Protein 6AS3 (pdb70)

Nearest PDB structures (foldseek):
  6as3-assembly1_A  TM=1.008E+00  e=5.742E-14  Pseudomonas phage JBD5
  6arz-assembly1_A  TM=9.997E-01  e=1.048E-12  Pseudomonas phage JBD5
  6as3-assembly1_A  TM=9.883E-01  e=3.071E-13  Pseudomonas phage JBD5
  6arz-assembly1_A  TM=9.948E-01  e=3.081E-12  Pseudomonas phage JBD5
  6as3-assembly1_A  TM=9.954E-01  e=1.495E-12  Pseudomonas phage JBD5

Structure (mmCIF, N/CA/C/O backbone):
data_6AS3
#
_entry.id   6AS3
#
_cell.length_a   61.799
_cell.length_b   87.462
_cell.length_c   91.102
_cell.angle_alpha   90.000
_cell.angle_beta   90.000
_cell.angle_gamma   90.000
#
_symmetry.space_group_name_H-M   'P 21 21 21'
#
loop_
_entity.id
_entity.type
_entity.pdbx_description
1 polymer 'NHis AcrE1 protein'
2 water water
#
loop_
_atom_site.group_PDB
_atom_site.id
_atom_site.type_symbol
_atom_site.label_atom_id
_atom_site.label_alt_id
_atom_site.label_comp_id
_atom_site.label_asym_id
_atom_site.label_entity_id
_atom_site.label_seq_id
_atom_site.pdbx_PDB_ins_code
_atom_site.Cartn_x
_atom_site.Cartn_y
_atom_site.Cartn_z
_atom_site.occupancy
_atom_site.B_iso_or_equiv
_atom_site.auth_seq_id
_atom_site.auth_comp_id
_atom_site.auth_asym_id
_atom_site.auth_atom_id
_atom_site.pdbx_PDB_model_num
ATOM 1 N N . GLU A 1 8 ? 25.254 -3.892 6.758 1.00 85.08 2 GLU A N 1
ATOM 2 C CA . GLU A 1 8 ? 24.800 -2.592 6.289 1.00 83.39 2 GLU A CA 1
ATOM 3 C C . GLU A 1 8 ? 23.441 -2.691 5.609 1.00 75.83 2 GLU A C 1
ATOM 4 O O . GLU A 1 8 ? 22.412 -2.618 6.279 1.00 82.05 2 GLU A O 1
ATOM 10 N N . LYS A 1 9 ? 23.419 -2.856 4.290 1.00 60.54 3 LYS A N 1
ATOM 11 C CA . LYS A 1 9 ? 22.155 -2.696 3.589 1.00 57.13 3 LYS A CA 1
ATOM 12 C C . LYS A 1 9 ? 21.669 -4.008 2.959 1.00 44.19 3 LYS A C 1
ATOM 13 O O . LYS A 1 9 ? 22.439 -4.780 2.395 1.00 42.42 3 LYS A O 1
ATOM 19 N N . LYS A 1 10 ? 20.369 -4.248 3.111 1.00 34.12 4 LYS A N 1
ATOM 20 C CA . LYS A 1 10 ? 19.774 -5.555 2.894 1.00 31.32 4 LYS A CA 1
ATOM 21 C C . LYS A 1 10 ? 18.819 -5.602 1.706 1.00 29.91 4 LYS A C 1
ATOM 22 O O . LYS A 1 10 ? 18.363 -4.570 1.218 1.00 23.29 4 LYS A O 1
ATOM 28 N N . LEU A 1 11 ? 18.487 -6.815 1.277 1.00 20.98 5 LEU A N 1
ATOM 29 C CA . LEU A 1 11 ? 17.455 -7.018 0.271 1.00 17.92 5 LEU A CA 1
ATOM 30 C C . LEU A 1 11 ? 16.154 -6.291 0.635 1.00 15.88 5 LEU A C 1
ATOM 31 O O . LEU A 1 11 ? 15.521 -5.700 -0.233 1.00 19.78 5 LEU A O 1
ATOM 36 N N . SER A 1 12 ? 15.759 -6.323 1.908 1.00 17.46 6 SER A N 1
ATOM 37 C CA . SER A 1 12 ? 14.528 -5.642 2.328 1.00 21.09 6 SER A CA 1
ATOM 38 C C . SER A 1 12 ? 14.566 -4.134 2.053 1.00 24.60 6 SER A C 1
ATOM 39 O O . SER A 1 12 ? 13.538 -3.525 1.740 1.00 21.04 6 SER A O 1
ATOM 42 N N . ASP A 1 13 ? 15.750 -3.538 2.169 1.00 22.87 7 ASP A N 1
ATOM 43 C CA . ASP A 1 13 ? 15.917 -2.122 1.863 1.00 24.45 7 ASP A CA 1
ATOM 44 C C . ASP A 1 13 ? 15.556 -1.833 0.413 1.00 24.32 7 ASP A C 1
ATOM 45 O O . ASP A 1 13 ? 14.875 -0.862 0.130 1.00 23.53 7 ASP A O 1
ATOM 50 N N . ALA A 1 14 ? 15.997 -2.691 -0.502 1.00 19.41 8 ALA A N 1
ATOM 51 C CA . ALA A 1 14 ? 15.667 -2.518 -1.913 1.00 21.52 8 ALA A CA 1
ATOM 52 C C . ALA A 1 14 ? 14.161 -2.714 -2.137 1.00 24.58 8 ALA A C 1
ATOM 53 O O . ALA A 1 14 ? 13.519 -1.908 -2.809 1.00 25.63 8 ALA A O 1
ATOM 55 N N . GLN A 1 15 ? 13.607 -3.774 -1.546 1.00 21.73 9 GLN A N 1
ATOM 56 C CA . GLN A 1 15 ? 12.178 -4.072 -1.642 1.00 25.92 9 GLN A CA 1
ATOM 57 C C . GLN A 1 15 ? 11.305 -2.889 -1.198 1.00 27.13 9 GLN A C 1
ATOM 58 O O . GLN A 1 15 ? 10.401 -2.460 -1.925 1.00 21.66 9 GLN A O 1
ATOM 64 N N . VAL A 1 16 ? 11.592 -2.375 -0.006 1.00 23.05 10 VAL A N 1
ATOM 65 C CA . VAL A 1 16 ? 10.856 -1.259 0.582 1.00 27.93 10 VAL A CA 1
ATOM 66 C C . VAL A 1 16 ? 10.969 0.027 -0.253 1.00 28.81 10 VAL A C 1
ATOM 67 O O . VAL A 1 16 ? 10.011 0.804 -0.355 1.00 28.48 10 VAL A O 1
ATOM 71 N N . ALA A 1 17 ? 12.135 0.240 -0.859 1.00 26.06 11 ALA A N 1
ATOM 72 C CA . ALA A 1 17 ? 12.375 1.435 -1.677 1.00 28.35 11 ALA A CA 1
ATOM 73 C C . ALA A 1 17 ? 11.517 1.468 -2.939 1.00 25.22 11 ALA A C 1
ATOM 74 O O . ALA A 1 17 ? 11.019 2.527 -3.329 1.00 24.19 11 ALA A O 1
ATOM 76 N N . LEU A 1 18 ? 11.369 0.316 -3.589 1.00 23.27 12 LEU A N 1
ATOM 77 C CA . LEU A 1 18 ? 10.541 0.215 -4.790 1.00 24.13 12 LEU A CA 1
ATOM 78 C C . LEU A 1 18 ? 9.091 0.532 -4.457 1.00 27.96 12 LEU A C 1
ATOM 79 O O . LEU A 1 18 ? 8.426 1.288 -5.159 1.00 25.96 12 LEU A O 1
ATOM 84 N N . VAL A 1 19 ? 8.604 -0.055 -3.373 1.00 29.88 13 VAL A N 1
ATOM 85 C CA . VAL A 1 19 ? 7.216 0.139 -2.989 1.00 30.56 13 VAL A CA 1
ATOM 86 C C . VAL A 1 19 ? 6.970 1.584 -2.563 1.00 28.79 13 VAL A C 1
ATOM 87 O O . VAL A 1 19 ? 5.969 2.187 -2.951 1.00 28.08 13 VAL A O 1
ATOM 91 N N . ALA A 1 20 ? 7.891 2.126 -1.772 1.00 25.49 14 ALA A N 1
ATOM 92 C CA . ALA A 1 20 ? 7.801 3.503 -1.294 1.00 29.97 14 ALA A CA 1
ATOM 93 C C . ALA A 1 20 ? 7.715 4.485 -2.459 1.00 32.02 14 ALA A C 1
ATOM 94 O O . ALA A 1 20 ? 7.002 5.494 -2.394 1.00 32.85 14 ALA A O 1
ATOM 96 N N . ALA A 1 21 ? 8.430 4.171 -3.531 1.00 28.70 15 ALA A N 1
ATOM 97 C CA . ALA A 1 21 ? 8.498 5.048 -4.689 1.00 28.50 15 ALA A CA 1
ATOM 98 C C . ALA A 1 21 ? 7.175 5.119 -5.452 1.00 32.78 15 ALA A C 1
ATOM 99 O O . ALA A 1 21 ? 6.739 6.215 -5.807 1.00 33.81 15 ALA A O 1
ATOM 101 N N . TRP A 1 22 ? 6.521 3.986 -5.705 1.00 33.27 16 TRP A N 1
ATOM 102 C CA . TRP A 1 22 ? 5.285 4.065 -6.482 1.00 35.81 16 TRP A CA 1
ATOM 103 C C . TRP A 1 22 ? 4.072 4.384 -5.619 1.00 34.21 16 TRP A C 1
ATOM 104 O O . TRP A 1 22 ? 3.020 4.760 -6.141 1.00 38.41 16 TRP A O 1
ATOM 115 N N . ARG A 1 23 ? 4.213 4.268 -4.303 1.00 32.25 17 ARG A N 1
ATOM 116 C CA . ARG A 1 23 ? 3.168 4.759 -3.418 1.00 33.54 17 ARG A CA 1
ATOM 117 C C . ARG A 1 23 ? 3.181 6.275 -3.455 1.00 32.47 17 ARG A C 1
ATOM 118 O O . ARG A 1 23 ? 2.139 6.918 -3.354 1.00 33.01 17 ARG A O 1
ATOM 126 N N . LYS A 1 24 ? 4.371 6.846 -3.604 1.00 31.81 18 LYS A N 1
ATOM 127 C CA . LYS A 1 24 ? 4.501 8.301 -3.674 1.00 38.01 18 LYS A CA 1
ATOM 128 C C . LYS A 1 24 ? 4.133 8.808 -5.066 1.00 41.44 18 LYS A C 1
ATOM 129 O O . LYS A 1 24 ? 3.483 9.842 -5.213 1.00 44.29 18 LYS A O 1
ATOM 135 N N . TYR A 1 25 ? 4.558 8.071 -6.086 1.00 35.53 19 TYR A N 1
ATOM 136 C CA . TYR A 1 25 ? 4.321 8.453 -7.473 1.00 41.69 19 TYR A CA 1
ATOM 137 C C . TYR A 1 25 ? 3.650 7.319 -8.229 1.00 44.27 19 TYR A C 1
ATOM 138 O O . TYR A 1 25 ? 4.343 6.501 -8.840 1.00 37.81 19 TYR A O 1
ATOM 147 N N . PRO A 1 26 ? 2.304 7.261 -8.185 1.00 46.48 20 PRO A N 1
ATOM 148 C CA . PRO A 1 26 ? 1.502 6.171 -8.767 1.00 43.51 20 PRO A CA 1
ATOM 149 C C . PRO A 1 26 ? 1.847 5.847 -10.222 1.00 40.89 20 PRO A C 1
ATOM 150 O O . PRO A 1 26 ? 1.684 4.706 -10.645 1.00 49.74 20 PRO A O 1
ATOM 154 N N . ASP A 1 27 ? 2.315 6.839 -10.973 1.00 38.93 21 ASP A N 1
ATOM 155 C CA . ASP A 1 27 ? 2.684 6.631 -12.370 1.00 40.07 21 ASP A CA 1
ATOM 156 C C . ASP A 1 27 ? 3.899 5.703 -12.540 1.00 40.28 21 ASP A C 1
ATOM 157 O O . ASP A 1 27 ? 4.174 5.227 -13.642 1.00 35.40 21 ASP A O 1
ATOM 162 N N . LEU A 1 28 ? 4.629 5.458 -11.456 1.00 38.68 22 LEU A N 1
ATOM 163 C CA . LEU A 1 28 ? 5.800 4.577 -11.509 1.00 39.91 22 LEU A CA 1
ATOM 164 C C . LEU A 1 28 ? 5.456 3.123 -11.191 1.00 38.46 22 LEU A C 1
ATOM 165 O O . LEU A 1 28 ? 6.323 2.247 -11.258 1.00 35.86 22 LEU A O 1
ATOM 170 N N . ARG A 1 29 ? 4.199 2.874 -10.829 1.00 32.83 23 ARG A N 1
ATOM 171 C CA . ARG A 1 29 ? 3.805 1.575 -10.312 1.00 39.87 23 ARG A CA 1
ATOM 172 C C . ARG A 1 29 ? 4.016 0.470 -11.336 1.00 40.83 23 ARG A C 1
ATOM 173 O O . ARG A 1 29 ? 4.501 -0.601 -10.992 1.00 37.64 23 ARG A O 1
ATOM 181 N N . GLU A 1 30 ? 3.684 0.735 -12.595 1.00 35.50 24 GLU A N 1
ATOM 182 C CA . GLU A 1 30 ? 3.854 -0.278 -13.632 1.00 40.64 24 GLU A CA 1
ATOM 183 C C . GLU A 1 30 ? 5.320 -0.676 -13.837 1.00 39.88 24 GLU A C 1
ATOM 184 O O . GLU A 1 30 ? 5.654 -1.864 -13.881 1.00 34.44 24 GLU A O 1
ATOM 190 N N . SER A 1 31 ? 6.194 0.317 -13.961 1.00 33.25 25 SER A N 1
ATOM 191 C CA A SER A 1 31 ? 7.604 0.063 -14.223 0.34 33.07 25 SER A CA 1
ATOM 192 C CA B SER A 1 31 ? 7.599 0.044 -14.229 0.66 33.43 25 SER A CA 1
ATOM 193 C C . SER A 1 31 ? 8.293 -0.554 -13.005 1.00 29.43 25 SER A C 1
ATOM 194 O O . SER A 1 31 ? 9.080 -1.483 -13.131 1.00 29.17 25 SER A O 1
ATOM 199 N N . LEU A 1 32 ? 7.983 -0.035 -11.823 1.00 29.59 26 LEU A N 1
ATOM 200 C CA . LEU A 1 32 ? 8.665 -0.468 -10.607 1.00 26.06 26 LEU A CA 1
ATOM 201 C C . LEU A 1 32 ? 8.114 -1.762 -10.014 1.00 28.00 26 LEU A C 1
ATOM 202 O O . LEU A 1 32 ? 8.854 -2.492 -9.354 1.00 24.38 26 LEU A O 1
ATOM 207 N N . GLU A 1 33 ? 6.834 -2.056 -10.239 1.00 31.72 27 GLU A N 1
ATOM 208 C CA . GLU A 1 33 ? 6.306 -3.375 -9.869 1.00 32.62 27 GLU A CA 1
ATOM 209 C C . GLU A 1 33 ? 6.958 -4.464 -10.710 1.00 31.04 27 GLU A C 1
ATOM 210 O O . GLU A 1 33 ? 7.242 -5.563 -10.220 1.00 27.00 27 GLU A O 1
ATOM 216 N N . GLU A 1 34 ? 7.168 -4.157 -11.986 1.00 29.61 28 GLU A N 1
ATOM 217 C CA . GLU A 1 34 ? 7.890 -5.050 -12.879 1.00 30.22 28 GLU A CA 1
ATOM 218 C C . GLU A 1 34 ? 9.314 -5.275 -12.374 1.00 27.97 28 GLU A C 1
ATOM 219 O O . GLU A 1 34 ? 9.777 -6.410 -12.283 1.00 23.89 28 GLU A O 1
ATOM 225 N N . ALA A 1 35 ? 10.003 -4.187 -12.042 1.00 22.97 29 ALA A N 1
ATOM 226 C CA . ALA A 1 35 ? 11.346 -4.271 -11.480 1.00 23.43 29 ALA A CA 1
ATOM 227 C C . ALA A 1 35 ? 11.361 -5.114 -10.205 1.00 23.47 29 ALA A C 1
ATOM 228 O O . ALA A 1 35 ? 12.273 -5.913 -9.994 1.00 18.72 29 ALA A O 1
ATOM 230 N N . ALA A 1 36 ? 10.356 -4.930 -9.352 1.00 24.79 30 ALA A N 1
ATOM 231 C CA . ALA A 1 36 ? 10.269 -5.686 -8.100 1.00 25.24 30 ALA A CA 1
ATOM 232 C C . ALA A 1 36 ? 10.101 -7.180 -8.352 1.00 24.74 30 ALA A C 1
ATOM 233 O O . ALA A 1 36 ? 10.622 -8.020 -7.606 1.00 20.46 30 ALA A O 1
ATOM 235 N N . SER A 1 37 ? 9.350 -7.512 -9.393 1.00 23.50 31 SER A N 1
ATOM 236 C CA A SER A 1 37 ? 9.118 -8.900 -9.756 0.34 26.30 31 SER A CA 1
ATOM 237 C CA B SER A 1 37 ? 9.129 -8.913 -9.728 0.66 26.74 31 SER A CA 1
ATOM 238 C C . SER A 1 37 ? 10.389 -9.516 -10.339 1.00 24.37 31 SER A C 1
ATOM 239 O O . SER A 1 37 ? 10.654 -10.708 -10.177 1.00 20.29 31 SER A O 1
ATOM 244 N N . ILE A 1 38 ? 11.179 -8.698 -11.026 1.00 22.93 32 ILE A N 1
ATOM 245 C CA . ILE A 1 38 ? 12.435 -9.189 -11.594 1.00 20.11 32 ILE A CA 1
ATOM 246 C C . ILE A 1 38 ? 13.433 -9.459 -10.474 1.00 20.25 32 ILE A C 1
ATOM 247 O O . ILE A 1 38 ? 14.071 -10.515 -10.437 1.00 19.09 32 ILE A O 1
ATOM 252 N N . LEU A 1 39 ? 13.549 -8.513 -9.551 1.00 16.25 33 LEU A N 1
ATOM 253 C CA . LEU A 1 39 ? 14.375 -8.700 -8.360 1.00 17.85 33 LEU A CA 1
ATOM 254 C C . LEU A 1 39 ? 13.980 -9.988 -7.630 1.00 17.53 33 LEU A C 1
ATOM 255 O O . LEU A 1 39 ? 14.828 -10.809 -7.271 1.00 16.21 33 LEU A O 1
ATOM 260 N N . SER A 1 40 ? 12.680 -10.159 -7.424 1.00 15.94 34 SER A N 1
ATOM 261 C CA . SER A 1 40 ? 12.157 -11.343 -6.755 1.00 19.45 34 SER A CA 1
ATOM 262 C C . SER A 1 40 ? 12.505 -12.649 -7.500 1.00 23.66 34 SER A C 1
ATOM 263 O O . SER A 1 40 ? 12.884 -13.656 -6.887 1.00 18.09 34 SER A O 1
ATOM 266 N N . LEU A 1 41 ? 12.386 -12.626 -8.823 1.00 19.98 35 LEU A N 1
ATOM 267 C CA . LEU A 1 41 ? 12.747 -13.789 -9.633 1.00 20.13 35 LEU A CA 1
ATOM 268 C C . LEU A 1 41 ? 14.240 -14.114 -9.533 1.00 21.55 35 LEU A C 1
ATOM 269 O O . LEU A 1 41 ? 14.621 -15.275 -9.399 1.00 16.37 35 LEU A O 1
ATOM 274 N N . ILE A 1 42 ? 15.074 -13.079 -9.609 1.00 16.01 36 ILE A N 1
ATOM 275 C CA . ILE A 1 42 ? 16.517 -13.240 -9.511 1.00 15.79 36 ILE A CA 1
ATOM 276 C C . ILE A 1 42 ? 16.903 -13.837 -8.163 1.00 16.58 36 ILE A C 1
ATOM 277 O O . ILE A 1 42 ? 17.712 -14.752 -8.095 1.00 16.93 36 ILE A O 1
ATOM 282 N N . VAL A 1 43 ? 16.296 -13.345 -7.090 1.00 16.29 37 VAL A N 1
ATOM 283 C CA . VAL A 1 43 ? 16.586 -13.875 -5.768 1.00 12.19 37 VAL A CA 1
ATOM 284 C C . VAL A 1 43 ? 16.147 -15.348 -5.657 1.00 17.40 37 VAL A C 1
ATOM 285 O O . VAL A 1 43 ? 16.857 -16.199 -5.101 1.00 16.39 37 VAL A O 1
ATOM 289 N N . PHE A 1 44 ? 14.986 -15.645 -6.216 1.00 17.09 38 PHE A N 1
ATOM 290 C CA . PHE A 1 44 ? 14.461 -17.000 -6.175 1.00 16.75 38 PHE A CA 1
ATOM 291 C C . PHE A 1 44 ? 15.372 -17.984 -6.925 1.00 21.09 38 PHE A C 1
ATOM 292 O O . PHE A 1 44 ? 15.684 -19.066 -6.420 1.00 19.26 38 PHE A O 1
ATOM 300 N N . GLN A 1 45 ? 15.781 -17.622 -8.137 1.00 14.99 39 GLN A N 1
ATOM 301 C CA . GLN A 1 45 ? 16.669 -18.496 -8.912 1.00 16.95 39 GLN A CA 1
ATOM 302 C C . GLN A 1 45 ? 18.022 -18.661 -8.233 1.00 16.44 39 GLN A C 1
ATOM 303 O O . GLN A 1 45 ? 18.564 -19.764 -8.192 1.00 18.46 39 GLN A O 1
ATOM 309 N N . ALA A 1 46 ? 18.569 -17.570 -7.690 1.00 15.63 40 ALA A N 1
ATOM 310 C CA . ALA A 1 46 ? 19.842 -17.644 -6.974 1.00 21.17 40 ALA A CA 1
ATOM 311 C C . ALA A 1 46 ? 19.739 -18.590 -5.783 1.00 18.30 40 ALA A C 1
ATOM 312 O O . ALA A 1 46 ? 20.639 -19.390 -5.527 1.00 14.40 40 ALA A O 1
ATOM 314 N N . GLU A 1 47 ? 18.650 -18.481 -5.038 1.00 15.54 41 GLU A N 1
ATOM 315 C CA . GLU A 1 47 ? 18.526 -19.288 -3.828 1.00 16.30 41 GLU A CA 1
ATOM 316 C C . GLU A 1 47 ? 18.278 -20.755 -4.175 1.00 16.83 41 GLU A C 1
ATOM 317 O O . GLU A 1 47 ? 18.712 -21.631 -3.452 1.00 17.08 41 GLU A O 1
ATOM 323 N N . THR A 1 48 ? 17.601 -21.013 -5.289 1.00 16.60 42 THR A N 1
ATOM 324 C CA . THR A 1 48 ? 17.400 -22.388 -5.762 1.00 19.29 42 THR A CA 1
ATOM 325 C C . THR A 1 48 ? 18.752 -23.029 -6.150 1.00 21.63 42 THR A C 1
ATOM 326 O O . THR A 1 48 ? 19.040 -24.181 -5.797 1.00 21.93 42 THR A O 1
ATOM 330 N N . LEU A 1 49 ? 19.583 -22.287 -6.872 1.00 15.71 43 LEU A N 1
ATOM 331 C CA . LEU A 1 49 ? 20.896 -22.810 -7.250 1.00 18.05 43 LEU A CA 1
ATOM 332 C C . LEU A 1 49 ? 21.771 -23.000 -6.005 1.00 20.38 43 LEU A C 1
ATOM 333 O O . LEU A 1 49 ? 22.490 -24.000 -5.897 1.00 16.75 43 LEU A O 1
ATOM 338 N N . SER A 1 50 ? 21.710 -22.036 -5.083 1.00 18.56 44 SER A N 1
ATOM 339 C CA . SER A 1 50 ? 22.460 -22.093 -3.822 1.00 18.99 44 SER A CA 1
ATOM 340 C C . SER A 1 50 ? 22.147 -23.347 -3.010 1.00 18.88 44 SER A C 1
ATOM 341 O O . SER A 1 50 ? 23.053 -24.000 -2.489 1.00 17.15 44 SER A O 1
ATOM 344 N N . ASP A 1 51 ? 20.864 -23.676 -2.891 1.00 15.55 45 ASP A N 1
ATOM 345 C CA . ASP A 1 51 ? 20.476 -24.901 -2.200 1.00 13.52 45 ASP A CA 1
ATOM 346 C C . ASP A 1 51 ? 21.008 -26.138 -2.929 1.00 16.35 45 ASP A C 1
ATOM 347 O O . ASP A 1 51 ? 21.451 -27.093 -2.291 1.00 19.51 45 ASP A O 1
ATOM 352 N N . GLN A 1 52 ? 20.977 -26.134 -4.261 1.00 19.14 46 GLN A N 1
ATOM 353 C CA . GLN A 1 52 ? 21.567 -27.254 -4.997 1.00 17.83 46 GLN A CA 1
ATOM 354 C C . GLN A 1 52 ? 23.076 -27.353 -4.767 1.00 20.46 46 GLN A C 1
ATOM 355 O O . GLN A 1 52 ? 23.616 -28.456 -4.658 1.00 18.31 46 GLN A O 1
ATOM 361 N N . ALA A 1 53 ? 23.757 -26.205 -4.703 1.00 16.11 47 ALA A N 1
ATOM 362 C CA . ALA A 1 53 ? 25.196 -26.192 -4.456 1.00 17.47 47 ALA A CA 1
ATOM 363 C C . ALA A 1 53 ? 25.490 -26.763 -3.081 1.00 16.02 47 ALA A C 1
ATOM 364 O O . ALA A 1 53 ? 26.469 -27.480 -2.897 1.00 16.55 47 ALA A O 1
ATOM 366 N N . ASN A 1 54 ? 24.636 -26.434 -2.121 1.00 16.08 48 ASN A N 1
ATOM 367 C CA . ASN A 1 54 ? 24.777 -26.925 -0.757 1.00 15.93 48 ASN A CA 1
ATOM 368 C C . ASN A 1 54 ? 24.658 -28.462 -0.675 1.00 18.90 48 ASN A C 1
ATOM 369 O O . ASN A 1 54 ? 25.360 -29.102 0.115 1.00 17.01 48 ASN A O 1
ATOM 374 N N . GLU A 1 55 ? 23.778 -29.047 -1.489 1.00 18.73 49 GLU A N 1
ATOM 375 C CA . GLU A 1 55 ? 23.576 -30.496 -1.466 1.00 20.38 49 GLU A CA 1
ATOM 376 C C . GLU A 1 55 ? 24.719 -31.221 -2.172 1.00 18.70 49 GLU A C 1
ATOM 377 O O . GLU A 1 55 ? 25.035 -32.341 -1.821 1.00 17.91 49 GLU A O 1
ATOM 383 N N . LEU A 1 56 ? 25.314 -30.580 -3.176 1.00 22.53 50 LEU A N 1
ATOM 384 C CA . LEU A 1 56 ? 26.539 -31.076 -3.804 1.00 21.47 50 LEU A CA 1
ATOM 385 C C . LEU A 1 56 ? 27.665 -31.179 -2.796 1.00 20.15 50 LEU A C 1
ATOM 386 O O . LEU A 1 56 ? 28.395 -32.176 -2.747 1.00 21.28 50 LEU A O 1
ATOM 391 N N . ALA A 1 57 ? 27.820 -30.117 -2.012 1.00 17.78 51 ALA A N 1
ATOM 392 C CA . ALA A 1 57 ? 28.823 -30.095 -0.957 1.00 20.06 51 ALA A CA 1
ATOM 393 C C . ALA A 1 57 ? 28.527 -31.174 0.085 1.00 19.66 51 ALA A C 1
ATOM 394 O O . ALA A 1 57 ? 29.442 -31.858 0.553 1.00 22.27 51 ALA A O 1
ATOM 396 N N . ASN A 1 58 ? 27.252 -31.311 0.448 1.00 18.88 52 ASN A N 1
ATOM 397 C CA . ASN A 1 58 ? 26.817 -32.336 1.400 1.00 22.70 52 ASN A CA 1
ATOM 398 C C . ASN A 1 58 ? 27.196 -33.726 0.906 1.00 20.65 52 ASN A C 1
ATOM 399 O O . ASN A 1 58 ? 27.646 -34.580 1.675 1.00 22.86 52 ASN A O 1
ATOM 404 N N . TYR A 1 59 ? 26.995 -33.953 -0.384 1.00 18.29 53 TYR A N 1
ATOM 405 C CA . TYR A 1 59 ? 27.346 -35.236 -0.986 1.00 19.29 53 TYR A CA 1
ATOM 406 C C . TYR A 1 59 ? 28.857 -35.489 -0.911 1.00 20.90 53 TYR A C 1
ATOM 407 O O . TYR A 1 59 ? 29.309 -36.604 -0.580 1.00 21.36 53 TYR A O 1
ATOM 416 N N . ILE A 1 60 ? 29.634 -34.459 -1.231 1.00 21.38 54 ILE A N 1
ATOM 417 C CA . ILE A 1 60 ? 31.093 -34.556 -1.219 1.00 22.32 54 ILE A CA 1
ATOM 418 C C . ILE A 1 60 ? 31.575 -34.949 0.165 1.00 25.40 54 ILE A C 1
ATOM 419 O O . ILE A 1 60 ? 32.399 -35.857 0.323 1.00 22.02 54 ILE A O 1
ATOM 424 N N . ARG A 1 61 ? 31.029 -34.276 1.171 1.00 18.75 55 ARG A N 1
ATOM 425 C CA . ARG A 1 61 ? 31.447 -34.504 2.544 1.00 25.86 55 ARG A CA 1
ATOM 426 C C . ARG A 1 61 ? 30.984 -35.866 3.057 1.00 25.34 55 ARG A C 1
ATOM 427 O O . ARG A 1 61 ? 31.719 -36.534 3.772 1.00 26.81 55 ARG A O 1
ATOM 435 N N . ARG A 1 62 ? 29.781 -36.289 2.672 1.00 25.21 56 ARG A N 1
ATOM 436 C CA . ARG A 1 62 ? 29.319 -37.648 2.999 1.00 29.74 56 ARG A CA 1
ATOM 437 C C . ARG A 1 62 ? 30.216 -38.748 2.409 1.00 27.38 56 ARG A C 1
ATOM 438 O O . ARG A 1 62 ? 30.429 -39.799 3.020 1.00 28.00 56 ARG A O 1
ATOM 446 N N . GLN A 1 63 ? 30.719 -38.519 1.204 1.00 22.21 57 GLN A N 1
ATOM 447 C CA . GLN A 1 63 ? 31.602 -39.480 0.557 1.00 26.17 57 GLN A CA 1
ATOM 448 C C . GLN A 1 63 ? 33.029 -39.439 1.123 1.00 28.83 57 GLN A C 1
ATOM 449 O O . GLN A 1 63 ? 33.825 -40.331 0.858 1.00 35.91 57 GLN A O 1
ATOM 455 N N . GLY A 1 64 ? 33.343 -38.399 1.892 1.00 28.61 58 GLY A N 1
ATOM 456 C CA . GLY A 1 64 ? 34.681 -38.210 2.423 1.00 24.61 58 GLY A CA 1
ATOM 457 C C . GLY A 1 64 ? 35.689 -37.818 1.357 1.00 30.19 58 GLY A C 1
ATOM 458 O O . GLY A 1 64 ? 36.876 -38.072 1.503 1.00 31.90 58 GLY A O 1
ATOM 459 N N . LEU A 1 65 ? 35.219 -37.188 0.281 1.00 27.13 59 LEU A N 1
ATOM 460 C CA . LEU A 1 65 ? 36.109 -36.751 -0.793 1.00 24.13 59 LEU A CA 1
ATOM 461 C C . LEU A 1 65 ? 36.861 -35.451 -0.451 1.00 22.59 59 LEU A C 1
ATOM 462 O O . LEU A 1 65 ? 36.461 -34.361 -0.885 1.00 23.85 59 LEU A O 1
ATOM 467 N N . GLU A 1 66 ? 37.958 -35.582 0.297 1.00 22.86 60 GLU A N 1
ATOM 468 C CA . GLU A 1 66 ? 38.702 -34.425 0.807 1.00 25.51 60 GLU A CA 1
ATOM 469 C C . GLU A 1 66 ? 39.333 -33.589 -0.285 1.00 27.64 60 GLU A C 1
ATOM 470 O O . GLU A 1 66 ? 39.654 -32.424 -0.062 1.00 22.88 60 GLU A O 1
ATOM 476 N N . GLU A 1 67 ? 39.556 -34.192 -1.447 1.00 23.82 61 GLU A N 1
ATOM 477 C CA . GLU A 1 67 ? 40.160 -33.474 -2.568 1.00 25.05 61 GLU A CA 1
ATOM 478 C C . GLU A 1 67 ? 39.373 -32.209 -2.932 1.00 20.65 61 GLU A C 1
ATOM 479 O O . GLU A 1 67 ? 39.957 -31.205 -3.376 1.00 24.42 61 GLU A O 1
ATOM 485 N N . ALA A 1 68 ? 38.055 -32.248 -2.739 1.00 19.73 62 ALA A N 1
ATOM 486 C CA . ALA A 1 68 ? 37.205 -31.095 -3.059 1.00 22.71 62 ALA A CA 1
ATOM 487 C C . ALA A 1 68 ? 36.649 -30.372 -1.826 1.00 18.09 62 ALA A C 1
ATOM 488 O O . ALA A 1 68 ? 35.687 -29.605 -1.931 1.00 18.47 62 ALA A O 1
ATOM 490 N N . GLU A 1 69 ? 37.230 -30.619 -0.661 1.00 20.89 63 GLU A N 1
ATOM 491 C CA . GLU A 1 69 ? 36.733 -29.997 0.560 1.00 22.74 63 GLU A CA 1
ATOM 492 C C . GLU A 1 69 ? 36.835 -28.472 0.503 1.00 22.86 63 GLU A C 1
ATOM 493 O O . GLU A 1 69 ? 35.962 -27.772 1.024 1.00 20.49 63 GLU A O 1
ATOM 499 N N . GLY A 1 70 ? 37.883 -27.966 -0.142 1.00 20.94 64 GLY A N 1
ATOM 500 C CA . GLY A 1 70 ? 38.039 -26.526 -0.331 1.00 18.73 64 GLY A CA 1
ATOM 501 C C . GLY A 1 70 ? 36.857 -25.887 -1.043 1.00 19.28 64 GLY A C 1
ATOM 502 O O . GLY A 1 70 ? 36.435 -24.779 -0.706 1.00 19.47 64 GLY A O 1
ATOM 503 N N . ALA A 1 71 ? 36.329 -26.582 -2.042 1.00 16.61 65 ALA A N 1
ATOM 504 C CA . ALA A 1 71 ? 35.125 -26.137 -2.752 1.00 16.74 65 ALA A CA 1
ATOM 505 C C . ALA A 1 71 ? 33.912 -26.085 -1.811 1.00 19.49 65 ALA A C 1
ATOM 506 O O . ALA A 1 71 ? 33.089 -25.165 -1.888 1.00 16.71 65 ALA A O 1
ATOM 508 N N . CYS A 1 72 ? 33.808 -27.064 -0.913 1.00 21.91 66 CYS A N 1
ATOM 509 C CA . CYS A 1 72 ? 32.698 -27.094 0.037 1.00 21.17 66 CYS A CA 1
ATOM 510 C C . CYS A 1 72 ? 32.806 -25.948 1.034 1.00 21.86 66 CYS A C 1
ATOM 511 O O . CYS A 1 72 ? 31.800 -25.343 1.395 1.00 14.95 66 CYS A O 1
ATOM 514 N N . ARG A 1 73 ? 34.020 -25.659 1.494 1.00 16.21 67 ARG A N 1
ATOM 515 C CA . ARG A 1 73 ? 34.201 -24.534 2.401 1.00 18.78 67 ARG A CA 1
ATOM 516 C C . ARG A 1 73 ? 33.860 -23.229 1.684 1.00 18.86 67 ARG A C 1
ATOM 517 O O . ARG A 1 73 ? 33.251 -22.333 2.275 1.00 16.72 67 ARG A O 1
ATOM 525 N N . ASN A 1 74 ? 34.256 -23.126 0.417 1.00 20.44 68 ASN A N 1
ATOM 526 C CA . ASN A 1 74 ? 33.943 -21.942 -0.385 1.00 20.28 68 ASN A CA 1
ATOM 527 C C . ASN A 1 74 ? 32.428 -21.735 -0.488 1.00 20.37 68 ASN A C 1
ATOM 528 O O . ASN A 1 74 ? 31.917 -20.616 -0.380 1.00 19.55 68 ASN A O 1
ATOM 533 N N . ILE A 1 75 ? 31.716 -22.823 -0.719 1.00 18.83 69 ILE A N 1
ATOM 534 C CA . ILE A 1 75 ? 30.266 -22.746 -0.855 1.00 19.88 69 ILE A CA 1
ATOM 535 C C . ILE A 1 75 ? 29.644 -22.299 0.469 1.00 21.34 69 ILE A C 1
ATOM 536 O O . ILE A 1 75 ? 28.759 -21.450 0.476 1.00 18.77 69 ILE A O 1
ATOM 541 N N . ASP A 1 76 ? 30.133 -22.827 1.589 1.00 14.93 70 ASP A N 1
ATOM 542 C CA . ASP A 1 76 ? 29.636 -22.380 2.898 1.00 16.36 70 ASP A CA 1
ATOM 543 C C . ASP A 1 76 ? 29.853 -20.881 3.125 1.00 16.88 70 ASP A C 1
ATOM 544 O O . ASP A 1 76 ? 28.968 -20.174 3.626 1.00 16.85 70 ASP A O 1
ATOM 549 N N . ILE A 1 77 ? 31.044 -20.405 2.797 1.00 14.87 71 ILE A N 1
ATOM 550 C CA A ILE A 1 77 ? 31.358 -18.990 2.958 0.37 18.36 71 ILE A CA 1
ATOM 551 C CA B ILE A 1 77 ? 31.356 -18.991 2.960 0.37 18.36 71 ILE A CA 1
ATOM 552 C CA C ILE A 1 77 ? 31.368 -18.986 2.939 0.26 18.65 71 ILE A CA 1
ATOM 553 C C . ILE A 1 77 ? 30.418 -18.121 2.114 1.00 17.53 71 ILE A C 1
ATOM 554 O O . ILE A 1 77 ? 29.862 -17.119 2.605 1.00 15.56 71 ILE A O 1
ATOM 567 N N . MET A 1 78 ? 30.221 -18.498 0.857 1.00 14.04 72 MET A N 1
ATOM 568 C CA A MET A 1 78 ? 29.350 -17.756 -0.063 0.48 16.93 72 MET A CA 1
ATOM 569 C CA B MET A 1 78 ? 29.368 -17.689 -0.013 0.52 17.04 72 MET A CA 1
ATOM 570 C C . MET A 1 78 ? 27.903 -17.711 0.441 1.00 20.50 72 MET A C 1
ATOM 571 O O . MET A 1 78 ? 27.231 -16.677 0.400 1.00 16.07 72 MET A O 1
ATOM 580 N N . ARG A 1 79 ? 27.416 -18.852 0.912 1.00 16.42 73 ARG A N 1
ATOM 581 C CA A ARG A 1 79 ? 26.053 -18.933 1.433 0.11 17.07 73 ARG A CA 1
ATOM 582 C CA B ARG A 1 79 ? 26.051 -18.929 1.434 0.89 17.01 73 ARG A CA 1
ATOM 583 C C . ARG A 1 79 ? 25.881 -18.057 2.670 1.00 17.62 73 ARG A C 1
ATOM 584 O O . ARG A 1 79 ? 24.856 -17.396 2.837 1.00 18.16 73 ARG A O 1
ATOM 599 N N . ALA A 1 80 ? 26.887 -18.049 3.538 1.00 14.80 74 ALA A N 1
ATOM 600 C CA . ALA A 1 80 ? 26.832 -17.192 4.719 1.00 22.46 74 ALA A CA 1
ATOM 601 C C . ALA A 1 80 ? 26.788 -15.704 4.324 1.00 25.38 74 ALA A C 1
ATOM 602 O O . ALA A 1 80 ? 26.043 -14.911 4.913 1.00 18.57 74 ALA A O 1
ATOM 604 N N . LYS A 1 81 ? 27.591 -15.324 3.334 1.00 23.35 75 LYS A N 1
ATOM 605 C CA . LYS A 1 81 ? 27.623 -13.929 2.891 1.00 21.42 75 LYS A CA 1
ATOM 606 C C . LYS A 1 81 ? 26.285 -13.518 2.255 1.00 20.27 75 LYS A C 1
ATOM 607 O O . LYS A 1 81 ? 25.819 -12.389 2.412 1.00 19.38 75 LYS A O 1
ATOM 613 N N . TRP A 1 82 ? 25.675 -14.446 1.532 1.00 16.90 76 TRP A N 1
ATOM 614 C CA . TRP A 1 82 ? 24.365 -14.207 0.932 1.00 20.63 76 TRP A CA 1
ATOM 615 C C . TRP A 1 82 ? 23.319 -13.920 2.005 1.00 20.55 76 TRP A C 1
ATOM 616 O O . TRP A 1 82 ? 22.570 -12.952 1.909 1.00 19.30 76 TRP A O 1
ATOM 627 N N . VAL A 1 83 ? 23.276 -14.771 3.025 1.00 20.23 77 VAL A N 1
ATOM 628 C CA . VAL A 1 83 ? 22.304 -14.631 4.092 1.00 21.93 77 VAL A CA 1
ATOM 629 C C . VAL A 1 83 ? 22.484 -13.280 4.823 1.00 23.18 77 VAL A C 1
ATOM 630 O O . VAL A 1 83 ? 21.496 -12.652 5.205 1.00 21.59 77 VAL A O 1
ATOM 634 N N . GLU A 1 84 ? 23.724 -12.811 4.983 1.00 17.97 78 GLU A N 1
ATOM 635 C CA . GLU A 1 84 ? 23.953 -11.465 5.532 1.00 17.60 78 GLU A CA 1
ATOM 636 C C . GLU A 1 84 ? 23.174 -10.369 4.798 1.00 20.06 78 GLU A C 1
ATOM 637 O O . GLU A 1 84 ? 22.646 -9.441 5.415 1.00 28.65 78 GLU A O 1
ATOM 643 N N . VAL A 1 85 ? 23.124 -10.467 3.474 1.00 19.87 79 VAL A N 1
ATOM 644 C CA . VAL A 1 85 ? 22.429 -9.475 2.646 1.00 21.82 79 VAL A CA 1
ATOM 645 C C . VAL A 1 85 ? 20.931 -9.770 2.469 1.00 23.21 79 VAL A C 1
ATOM 646 O O . VAL A 1 85 ? 20.088 -8.872 2.533 1.00 19.63 79 VAL A O 1
ATOM 650 N N . CYS A 1 86 ? 20.611 -11.040 2.252 1.00 15.53 80 CYS A N 1
ATOM 651 C CA . CYS A 1 86 ? 19.269 -11.436 1.815 1.00 21.40 80 CYS A CA 1
ATOM 652 C C . CYS A 1 86 ? 18.461 -12.184 2.852 1.00 19.64 80 CYS A C 1
ATOM 653 O O . CYS A 1 86 ? 17.286 -12.518 2.610 1.00 18.56 80 CYS A O 1
ATOM 656 N N . GLY A 1 87 ? 19.073 -12.453 4.001 1.00 19.03 81 GLY A N 1
ATOM 657 C CA . GLY A 1 87 ? 18.406 -13.222 5.042 1.00 18.30 81 GLY A CA 1
ATOM 658 C C . GLY A 1 87 ? 18.108 -14.649 4.598 1.00 18.49 81 GLY A C 1
ATOM 659 O O . GLY A 1 87 ? 18.711 -15.171 3.646 1.00 16.87 81 GLY A O 1
ATOM 660 N N . GLU A 1 88 ? 17.165 -15.281 5.289 1.00 15.70 82 GLU A N 1
ATOM 661 C CA . GLU A 1 88 ? 16.821 -16.673 5.030 1.00 20.99 82 GLU A CA 1
ATOM 662 C C . GLU A 1 88 ? 15.319 -16.895 5.181 1.00 20.40 82 GLU A C 1
ATOM 663 O O . GLU A 1 88 ? 14.722 -16.460 6.161 1.00 23.03 82 GLU A O 1
ATOM 669 N N . VAL A 1 89 ? 14.718 -17.571 4.209 1.00 19.09 83 VAL A N 1
ATOM 670 C CA . VAL A 1 89 ? 13.291 -17.882 4.267 1.00 18.36 83 VAL A CA 1
ATOM 671 C C . VAL A 1 89 ? 13.021 -19.079 5.172 1.00 26.45 83 VAL A C 1
ATOM 672 O O . VAL A 1 89 ? 13.516 -20.163 4.922 1.00 19.81 83 VAL A O 1
ATOM 676 N N . ASN A 1 90 ? 12.233 -18.888 6.226 1.00 18.12 84 ASN A N 1
ATOM 677 C CA . ASN A 1 90 ? 11.975 -19.976 7.147 1.00 19.25 84 ASN A CA 1
ATOM 678 C C . ASN A 1 90 ? 10.883 -20.909 6.602 1.00 21.01 84 ASN A C 1
ATOM 679 O O . ASN A 1 90 ? 10.429 -20.759 5.463 1.00 20.61 84 ASN A O 1
ATOM 684 N N . GLN A 1 91 ? 10.466 -21.859 7.422 1.00 21.05 85 GLN A N 1
ATOM 685 C CA . GLN A 1 91 ? 9.535 -22.906 6.993 1.00 29.54 85 GLN A CA 1
ATOM 686 C C . GLN A 1 91 ? 8.130 -22.361 6.740 1.00 29.11 85 GLN A C 1
ATOM 687 O O . GLN A 1 91 ? 7.283 -23.033 6.162 1.00 28.89 85 GLN A O 1
ATOM 693 N N . TYR A 1 92 ? 7.879 -21.142 7.198 1.00 23.87 86 TYR A N 1
ATOM 694 C CA . TYR A 1 92 ? 6.575 -20.528 7.010 1.00 23.51 86 TYR A CA 1
ATOM 695 C C . TYR A 1 92 ? 6.615 -19.504 5.890 1.00 22.28 86 TYR A C 1
ATOM 696 O O . TYR A 1 92 ? 5.664 -18.743 5.683 1.00 24.18 86 TYR A O 1
ATOM 705 N N . GLY A 1 93 ? 7.713 -19.517 5.148 1.00 20.76 87 GLY A N 1
ATOM 706 C CA . GLY A 1 93 ? 7.868 -18.659 3.994 1.00 20.51 87 GLY A CA 1
ATOM 707 C C . GLY A 1 93 ? 8.153 -17.205 4.335 1.00 21.55 87 GLY A C 1
ATOM 708 O O . GLY A 1 93 ? 8.008 -16.338 3.472 1.00 20.70 87 GLY A O 1
ATOM 709 N N . ILE A 1 94 ? 8.529 -16.923 5.581 1.00 19.90 88 ILE A N 1
ATOM 710 C CA . ILE A 1 94 ? 8.903 -15.545 5.954 1.00 19.79 88 ILE A CA 1
ATOM 711 C C . ILE A 1 94 ? 10.417 -15.369 5.826 1.00 18.68 88 ILE A C 1
ATOM 712 O O . ILE A 1 94 ? 11.189 -16.166 6.365 1.00 18.59 88 ILE A O 1
ATOM 717 N N . ARG A 1 95 ? 10.833 -14.335 5.104 1.00 17.89 89 ARG A N 1
ATOM 718 C CA . ARG A 1 95 ? 12.251 -14.015 4.983 1.00 17.03 89 ARG A CA 1
ATOM 719 C C . ARG A 1 95 ? 12.706 -13.276 6.244 1.00 21.52 89 ARG A C 1
ATOM 720 O O . ARG A 1 95 ? 12.195 -12.193 6.557 1.00 21.16 89 ARG A O 1
ATOM 728 N N . VAL A 1 96 ? 13.651 -13.864 6.973 1.00 19.32 90 VAL A N 1
ATOM 729 C CA . VAL A 1 96 ? 14.113 -13.284 8.237 1.00 22.48 90 VAL A CA 1
ATOM 730 C C . VAL A 1 96 ? 15.638 -13.059 8.233 1.00 23.08 90 VAL A C 1
ATOM 731 O O . VAL A 1 96 ? 16.372 -13.709 7.495 1.00 23.67 90 VAL A O 1
ATOM 735 N N . TYR A 1 97 ? 16.091 -12.122 9.063 1.00 26.54 91 TYR A N 1
ATOM 736 C CA . TYR A 1 97 ? 17.453 -11.599 8.993 1.00 28.17 91 TYR A CA 1
ATOM 737 C C . TYR A 1 97 ? 18.186 -11.691 10.325 1.00 33.12 91 TYR A C 1
ATOM 738 O O . TYR A 1 97 ? 17.571 -11.628 11.389 1.00 32.56 91 TYR A O 1
ATOM 747 N N . GLY A 1 98 ? 19.508 -11.806 10.255 1.00 38.54 92 GLY A N 1
ATOM 748 C CA . GLY A 1 98 ? 20.353 -11.726 11.433 1.00 46.87 92 GLY A CA 1
ATOM 749 C C . GLY A 1 98 ? 20.043 -12.736 12.521 1.00 54.34 92 GLY A C 1
ATOM 750 O O . GLY A 1 98 ? 20.016 -13.944 12.281 1.00 50.07 92 GLY A O 1
ATOM 751 N N . ASP A 1 99 ? 19.799 -12.232 13.728 1.00 64.61 93 ASP A N 1
ATOM 752 C CA . ASP A 1 99 ? 19.557 -13.091 14.882 1.00 73.85 93 ASP A CA 1
ATOM 753 C C . ASP A 1 99 ? 18.127 -13.626 14.928 1.00 74.50 93 ASP A C 1
ATOM 754 O O . ASP A 1 99 ? 17.784 -14.417 15.803 1.00 77.99 93 ASP A O 1
ATOM 759 N N . ALA A 1 100 ? 17.297 -13.200 13.982 1.00 70.62 94 ALA A N 1
ATOM 760 C CA . ALA A 1 100 ? 15.940 -13.724 13.881 1.00 68.97 94 ALA A CA 1
ATOM 761 C C . ALA A 1 100 ? 15.906 -15.018 13.059 1.00 73.56 94 ALA A C 1
ATOM 762 O O . ALA A 1 100 ? 14.838 -15.578 12.807 1.00 75.97 94 ALA A O 1
ATOM 764 N N . ILE A 1 101 ? 17.081 -15.486 12.646 1.00 72.03 95 ILE A N 1
ATOM 765 C CA . ILE A 1 101 ? 17.199 -16.723 11.877 1.00 70.00 95 ILE A CA 1
ATOM 766 C C . ILE A 1 101 ? 17.461 -17.922 12.801 1.00 81.76 95 ILE A C 1
ATOM 767 O O . ILE A 1 101 ? 18.264 -17.833 13.736 1.00 82.35 95 ILE A O 1
ATOM 772 N N . ASP A 1 102 ? 16.768 -19.030 12.535 1.00 88.30 96 ASP A N 1
ATOM 773 C CA . ASP A 1 102 ? 16.874 -20.259 13.327 1.00 92.66 96 ASP A CA 1
ATOM 774 C C . ASP A 1 102 ? 16.626 -20.007 14.811 1.00 91.06 96 ASP A C 1
ATOM 775 O O . ASP A 1 102 ? 15.546 -20.295 15.327 1.00 91.31 96 ASP A O 1
ATOM 780 N N . GLU B 1 8 ? 29.379 5.927 11.191 1.00 76.76 2 GLU B N 1
ATOM 781 C CA . GLU B 1 8 ? 29.485 4.636 10.520 1.00 74.37 2 GLU B CA 1
ATOM 782 C C . GLU B 1 8 ? 30.770 4.538 9.697 1.00 57.71 2 GLU B C 1
ATOM 783 O O . GLU B 1 8 ? 31.860 4.782 10.215 1.00 53.37 2 GLU B O 1
ATOM 789 N N . LYS B 1 9 ? 30.652 4.173 8.424 1.00 45.43 3 LYS B N 1
ATOM 790 C CA . LYS B 1 9 ? 31.846 3.999 7.608 1.00 52.05 3 LYS B CA 1
ATOM 791 C C . LYS B 1 9 ? 32.246 5.313 6.941 1.00 45.02 3 LYS B C 1
ATOM 792 O O . LYS B 1 9 ? 31.406 6.109 6.514 1.00 41.66 3 LYS B O 1
ATOM 798 N N . LYS B 1 10 ? 33.550 5.541 6.878 1.00 38.09 4 LYS B N 1
ATOM 799 C CA . LYS B 1 10 ? 34.067 6.815 6.422 1.00 27.32 4 LYS B CA 1
ATOM 800 C C . LYS B 1 10 ? 35.145 6.593 5.384 1.00 25.31 4 LYS B C 1
ATOM 801 O O . LYS B 1 10 ? 35.633 5.472 5.210 1.00 21.60 4 LYS B O 1
ATOM 807 N N . LEU B 1 11 ? 35.503 7.669 4.692 1.00 21.14 5 LEU B N 1
ATOM 808 C CA . LEU B 1 11 ? 36.569 7.641 3.711 1.00 21.90 5 LEU B CA 1
ATOM 809 C C . LEU B 1 11 ? 37.830 6.964 4.250 1.00 19.56 5 LEU B C 1
ATOM 810 O O . LEU B 1 11 ? 38.476 6.191 3.539 1.00 19.08 5 LEU B O 1
ATOM 815 N N . SER B 1 12 ? 38.172 7.258 5.503 1.00 16.58 6 SER B N 1
ATOM 816 C CA . SER B 1 12 ? 39.393 6.729 6.097 1.00 19.55 6 SER B CA 1
ATOM 817 C C . SER B 1 12 ? 39.357 5.200 6.157 1.00 21.02 6 SER B C 1
ATOM 818 O O . SER B 1 12 ? 40.381 4.558 5.980 1.00 20.79 6 SER B O 1
ATOM 821 N N . ASP B 1 13 ? 38.177 4.631 6.397 1.00 22.18 7 ASP B N 1
ATOM 822 C CA . ASP B 1 13 ? 38.016 3.176 6.372 1.00 23.69 7 ASP B CA 1
ATOM 823 C C . ASP B 1 13 ? 38.426 2.576 5.024 1.00 24.61 7 ASP B C 1
ATOM 824 O O . ASP B 1 13 ? 39.103 1.550 4.973 1.00 25.77 7 ASP B O 1
ATOM 829 N N . ALA B 1 14 ? 38.031 3.219 3.934 1.00 22.91 8 ALA B N 1
ATOM 830 C CA . ALA B 1 14 ? 38.438 2.762 2.601 1.00 18.81 8 ALA B CA 1
ATOM 831 C C . ALA B 1 14 ? 39.942 2.902 2.391 1.00 22.35 8 ALA B C 1
ATOM 832 O O . ALA B 1 14 ? 40.584 2.009 1.829 1.00 21.05 8 ALA B O 1
ATOM 834 N N . GLN B 1 15 ? 40.500 4.031 2.821 1.00 19.98 9 GLN B N 1
ATOM 835 C CA . GLN B 1 15 ? 41.925 4.288 2.617 1.00 19.36 9 GLN B CA 1
ATOM 836 C C . GLN B 1 15 ? 42.790 3.267 3.342 1.00 22.11 9 GLN B C 1
ATOM 837 O O . GLN B 1 15 ? 43.739 2.726 2.773 1.00 19.91 9 GLN B O 1
ATOM 843 N N . VAL B 1 16 ? 42.455 3.021 4.603 1.00 19.43 10 VAL B N 1
ATOM 844 C CA A VAL B 1 16 ? 43.181 2.096 5.466 0.27 23.02 10 VAL B CA 1
ATOM 845 C CA B VAL B 1 16 ? 43.273 2.119 5.397 0.73 23.22 10 VAL B CA 1
ATOM 846 C C . VAL B 1 16 ? 43.096 0.665 4.939 1.00 26.89 10 VAL B C 1
ATOM 847 O O . VAL B 1 16 ? 44.054 -0.116 5.020 1.00 23.29 10 VAL B O 1
ATOM 854 N N . ALA B 1 17 ? 41.925 0.315 4.400 1.00 17.73 11 ALA B N 1
ATOM 855 C CA . ALA B 1 17 ? 41.703 -1.033 3.866 1.00 23.57 11 ALA B CA 1
ATOM 856 C C . ALA B 1 17 ? 42.641 -1.334 2.684 1.00 22.56 11 ALA B C 1
ATOM 857 O O . ALA B 1 17 ? 43.149 -2.446 2.552 1.00 18.65 11 ALA B O 1
ATOM 859 N N . LEU B 1 18 ? 42.848 -0.353 1.813 1.00 17.31 12 LEU B N 1
ATOM 860 C CA . LEU B 1 18 ? 43.726 -0.548 0.663 1.00 27.00 12 LEU B CA 1
ATOM 861 C C . LEU B 1 18 ? 45.164 -0.768 1.112 1.00 24.94 12 LEU B C 1
ATOM 862 O O . LEU B 1 18 ? 45.840 -1.682 0.632 1.00 19.54 12 LEU B O 1
ATOM 867 N N . VAL B 1 19 ? 45.616 0.069 2.041 1.00 20.16 13 VAL B N 1
ATOM 868 C CA . VAL B 1 19 ? 46.969 -0.043 2.587 1.00 20.89 13 VAL B CA 1
ATOM 869 C C . VAL B 1 19 ? 47.165 -1.371 3.297 1.00 19.50 13 VAL B C 1
ATOM 870 O O . VAL B 1 19 ? 48.173 -2.047 3.083 1.00 18.73 13 VAL B O 1
ATOM 874 N N . ALA B 1 20 ? 46.184 -1.760 4.115 1.00 18.20 14 ALA B N 1
ATOM 875 C CA . ALA B 1 20 ? 46.243 -3.026 4.842 1.00 19.78 14 ALA B CA 1
ATOM 876 C C . ALA B 1 20 ? 46.409 -4.205 3.877 1.00 24.42 14 ALA B C 1
ATOM 877 O O . ALA B 1 20 ? 47.143 -5.144 4.161 1.00 23.01 14 ALA B O 1
ATOM 879 N N . ALA B 1 21 ? 45.735 -4.133 2.732 1.00 20.30 15 ALA B N 1
ATOM 880 C CA . ALA B 1 21 ? 45.755 -5.227 1.773 1.00 20.29 15 ALA B CA 1
ATOM 881 C C . ALA B 1 21 ? 47.143 -5.432 1.156 1.00 21.84 15 ALA B C 1
ATOM 882 O O . ALA B 1 21 ? 47.610 -6.570 1.075 1.00 20.34 15 ALA B O 1
ATOM 884 N N . TRP B 1 22 ? 47.821 -4.366 0.731 1.00 21.09 16 TRP B N 1
ATOM 885 C CA . TRP B 1 22 ? 49.142 -4.592 0.140 1.00 23.67 16 TRP B CA 1
ATOM 886 C C . TRP B 1 22 ? 50.233 -4.751 1.195 1.00 22.94 16 TRP B C 1
ATOM 887 O O . TRP B 1 22 ? 51.331 -5.191 0.871 1.00 22.00 16 TRP B O 1
ATOM 898 N N . ARG B 1 23 ? 49.932 -4.439 2.453 1.00 23.58 17 ARG B N 1
ATOM 899 C CA . ARG B 1 23 ? 50.836 -4.798 3.545 1.00 24.45 17 ARG B CA 1
ATOM 900 C C . ARG B 1 23 ? 50.804 -6.295 3.780 1.00 28.54 17 ARG B C 1
ATOM 901 O O . ARG B 1 23 ? 51.833 -6.913 4.071 1.00 26.76 17 ARG B O 1
ATOM 909 N N . LYS B 1 24 ? 49.615 -6.881 3.659 1.00 22.16 18 LYS B N 1
ATOM 910 C CA . LYS B 1 24 ? 49.465 -8.317 3.835 1.00 26.33 18 LYS B CA 1
ATOM 911 C C . LYS B 1 24 ? 49.937 -9.077 2.596 1.00 26.12 18 LYS B C 1
ATOM 912 O O . LYS B 1 24 ? 50.482 -10.178 2.701 1.00 24.89 18 LYS B O 1
ATOM 918 N N . TYR B 1 25 ? 49.718 -8.485 1.426 1.00 22.50 19 TYR B N 1
ATOM 919 C CA . TYR B 1 25 ? 50.036 -9.131 0.154 1.00 22.10 19 TYR B CA 1
ATOM 920 C C . TYR B 1 25 ? 50.805 -8.176 -0.739 1.00 21.77 19 TYR B C 1
ATOM 921 O O . TYR B 1 25 ? 50.201 -7.440 -1.527 1.00 21.60 19 TYR B O 1
ATOM 930 N N . PRO B 1 26 ? 52.142 -8.191 -0.625 1.00 21.83 20 PRO B N 1
ATOM 931 C CA . PRO B 1 26 ? 52.992 -7.191 -1.286 1.00 25.42 20 PRO B CA 1
ATOM 932 C C . PRO B 1 26 ? 52.798 -7.088 -2.812 1.00 24.89 20 PRO B C 1
ATOM 933 O O . PRO B 1 26 ? 53.031 -6.015 -3.357 1.00 26.59 20 PRO B O 1
ATOM 937 N N . ASP B 1 27 ? 52.375 -8.155 -3.483 1.00 28.56 21 ASP B N 1
ATOM 938 C CA . ASP B 1 27 ? 52.141 -8.085 -4.931 1.00 30.93 21 ASP B CA 1
ATOM 939 C C . ASP B 1 27 ? 51.032 -7.100 -5.303 1.00 31.97 21 ASP B C 1
ATOM 940 O O . ASP B 1 27 ? 50.960 -6.643 -6.440 1.00 33.04 21 ASP B O 1
ATOM 945 N N . LEU B 1 28 ? 50.159 -6.785 -4.354 1.00 22.65 22 LEU B N 1
ATOM 946 C CA . LEU B 1 28 ? 49.014 -5.920 -4.642 1.00 22.17 22 LEU B CA 1
ATOM 947 C C . LEU B 1 28 ? 49.355 -4.439 -4.637 1.00 21.82 22 LEU B C 1
ATOM 948 O O . LEU B 1 28 ? 48.499 -3.612 -4.947 1.00 22.01 22 LEU B O 1
ATOM 953 N N . ARG B 1 29 ? 50.581 -4.094 -4.261 1.00 22.51 23 ARG B N 1
ATOM 954 C CA . ARG B 1 29 ? 50.891 -2.681 -4.038 1.00 24.81 23 ARG B CA 1
ATOM 955 C C . ARG B 1 29 ? 50.663 -1.852 -5.288 1.00 24.19 23 ARG B C 1
ATOM 956 O O . ARG B 1 29 ? 50.042 -0.794 -5.226 1.00 21.30 23 ARG B O 1
ATOM 964 N N . GLU B 1 30 ? 51.151 -2.339 -6.425 1.00 26.40 24 GLU B N 1
ATOM 965 C CA . GLU B 1 30 ? 51.027 -1.591 -7.676 1.00 29.17 24 GLU B CA 1
ATOM 966 C C . GLU B 1 30 ? 49.566 -1.312 -8.035 1.00 29.27 24 GLU B C 1
ATOM 967 O O . GLU B 1 30 ? 49.185 -0.165 -8.320 1.00 27.84 24 GLU B O 1
ATOM 973 N N . SER B 1 31 ? 48.740 -2.353 -8.006 1.00 23.72 25 SER B N 1
ATOM 974 C CA A SER B 1 31 ? 47.346 -2.246 -8.415 0.40 25.98 25 SER B CA 1
ATOM 975 C CA B SER B 1 31 ? 47.355 -2.209 -8.439 0.60 24.89 25 SER B CA 1
ATOM 976 C C . SER B 1 31 ? 46.506 -1.453 -7.415 1.00 29.50 25 SER B C 1
ATOM 977 O O . SER B 1 31 ? 45.649 -0.649 -7.794 1.00 27.63 25 SER B O 1
ATOM 982 N N . LEU B 1 32 ? 46.744 -1.683 -6.128 1.00 28.19 26 LEU B N 1
ATOM 983 C CA . LEU B 1 32 ? 45.914 -1.033 -5.111 1.00 23.94 26 LEU B CA 1
ATOM 984 C C . LEU B 1 32 ? 46.373 0.391 -4.781 1.00 23.79 26 LEU B C 1
ATOM 985 O O . LEU B 1 32 ? 45.558 1.228 -4.404 1.00 23.45 26 LEU B O 1
ATOM 990 N N . GLU B 1 33 ? 47.667 0.674 -4.917 1.00 23.38 27 GLU B N 1
ATOM 991 C CA . GLU B 1 33 ? 48.122 2.061 -4.790 1.00 24.94 27 GLU B CA 1
ATOM 992 C C . GLU B 1 33 ? 47.533 2.878 -5.942 1.00 25.84 27 GLU B C 1
ATOM 993 O O . GLU B 1 33 ? 47.185 4.052 -5.781 1.00 20.56 27 GLU B O 1
ATOM 999 N N . GLU B 1 34 ? 47.418 2.248 -7.107 1.00 26.31 28 GLU B N 1
ATOM 1000 C CA . GLU B 1 34 ? 46.792 2.897 -8.248 1.00 26.63 28 GLU B CA 1
ATOM 1001 C C . GLU B 1 34 ? 45.331 3.188 -7.937 1.00 28.41 28 GLU B C 1
ATOM 1002 O O . GLU B 1 34 ? 44.834 4.285 -8.213 1.00 23.76 28 GLU B O 1
ATOM 1008 N N . ALA B 1 35 ? 44.651 2.212 -7.342 1.00 18.99 29 ALA B N 1
ATOM 1009 C CA . ALA B 1 35 ? 43.252 2.388 -6.958 1.00 21.16 29 ALA B CA 1
ATOM 1010 C C . ALA B 1 35 ? 43.106 3.496 -5.925 1.00 19.99 29 ALA B C 1
ATOM 1011 O O . ALA B 1 35 ? 42.173 4.297 -5.999 1.00 22.39 29 ALA B O 1
ATOM 1013 N N . ALA B 1 36 ? 44.029 3.542 -4.964 1.00 20.81 30 ALA B N 1
ATOM 1014 C CA . ALA B 1 36 ? 43.997 4.551 -3.910 1.00 20.78 30 ALA B CA 1
ATOM 1015 C C . ALA B 1 36 ? 44.190 5.951 -4.484 1.00 20.73 30 ALA B C 1
ATOM 1016 O O . ALA B 1 36 ? 43.600 6.914 -3.999 1.00 22.48 30 ALA B O 1
ATOM 1018 N N A SER B 1 37 ? 45.025 6.041 -5.512 0.44 20.41 31 SER B N 1
ATOM 1019 N N B SER B 1 37 ? 45.033 6.066 -5.504 0.56 20.14 31 SER B N 1
ATOM 1020 C CA A SER B 1 37 ? 45.320 7.299 -6.183 0.44 21.68 31 SER B CA 1
ATOM 1021 C CA B SER B 1 37 ? 45.269 7.357 -6.134 0.56 21.38 31 SER B CA 1
ATOM 1022 C C A SER B 1 37 ? 44.103 7.796 -6.967 0.44 20.36 31 SER B C 1
ATOM 1023 C C B SER B 1 37 ? 43.993 7.805 -6.836 0.56 20.25 31 SER B C 1
ATOM 1024 O O A SER B 1 37 ? 43.888 8.995 -7.100 0.44 21.68 31 SER B O 1
ATOM 1025 O O B SER B 1 37 ? 43.621 8.973 -6.779 0.56 19.75 31 SER B O 1
ATOM 1030 N N . ILE B 1 38 ? 43.301 6.860 -7.466 1.00 20.83 32 ILE B N 1
ATOM 1031 C CA . ILE B 1 38 ? 42.071 7.179 -8.180 1.00 17.93 32 ILE B CA 1
ATOM 1032 C C . ILE B 1 38 ? 40.976 7.645 -7.217 1.00 22.76 32 ILE B C 1
ATOM 1033 O O . ILE B 1 38 ? 40.289 8.630 -7.472 1.00 19.68 32 ILE B O 1
ATOM 1038 N N . LEU B 1 39 ? 40.821 6.940 -6.105 1.00 20.00 33 LEU B N 1
ATOM 1039 C CA . LEU B 1 39 ? 39.933 7.393 -5.040 1.00 19.22 33 LEU B CA 1
ATOM 1040 C C . LEU B 1 39 ? 40.298 8.810 -4.586 1.00 20.68 33 LEU B C 1
ATOM 1041 O O . LEU B 1 39 ? 39.416 9.645 -4.331 1.00 18.57 33 LEU B O 1
ATOM 1046 N N . SER B 1 40 ? 41.601 9.056 -4.449 1.00 16.92 34 SER B N 1
ATOM 1047 C CA . SER B 1 40 ? 42.095 10.346 -3.984 1.00 18.71 34 SER B CA 1
ATOM 1048 C C . SER B 1 40 ? 41.723 11.454 -4.975 1.00 18.21 34 SER B C 1
ATOM 1049 O O . SER B 1 40 ? 41.331 12.553 -4.584 1.00 19.35 34 SER B O 1
ATOM 1052 N N . LEU B 1 41 ? 41.848 11.141 -6.260 1.00 17.79 35 LEU B N 1
ATOM 1053 C CA . LEU B 1 41 ? 41.545 12.084 -7.323 1.00 21.74 35 LEU B CA 1
ATOM 1054 C C . LEU B 1 41 ? 40.051 12.390 -7.330 1.00 19.22 35 LEU B C 1
ATOM 1055 O O . LEU B 1 41 ? 39.633 13.547 -7.429 1.00 20.06 35 LEU B O 1
ATOM 1060 N N . ILE B 1 42 ? 39.249 11.342 -7.219 1.00 17.09 36 ILE B N 1
ATOM 1061 C CA . ILE B 1 42 ? 37.800 11.490 -7.190 1.00 18.98 36 ILE B CA 1
ATOM 1062 C C . ILE B 1 42 ? 37.365 12.386 -6.025 1.00 20.26 36 ILE B C 1
ATOM 1063 O O . ILE B 1 42 ? 36.567 13.320 -6.210 1.00 17.95 36 ILE B O 1
ATOM 1068 N N . VAL B 1 43 ? 37.911 12.125 -4.838 1.00 15.96 37 VAL B N 1
ATOM 1069 C CA . VAL B 1 43 ? 37.605 12.952 -3.662 1.00 15.79 37 VAL B CA 1
ATOM 1070 C C . VAL B 1 43 ? 38.046 14.401 -3.880 1.00 16.27 37 VAL B C 1
ATOM 1071 O O . VAL B 1 43 ? 37.345 15.347 -3.510 1.00 16.36 37 VAL B O 1
ATOM 1075 N N . PHE B 1 44 ? 39.199 14.568 -4.502 1.00 14.14 38 PHE B N 1
ATOM 1076 C CA . PHE B 1 44 ? 39.732 15.908 -4.746 1.00 16.56 38 PHE B CA 1
ATOM 1077 C C . PHE B 1 44 ? 38.851 16.702 -5.710 1.00 17.40 38 PHE B C 1
ATOM 1078 O O . PHE B 1 44 ? 38.525 17.866 -5.447 1.00 15.68 38 PHE B O 1
ATOM 1086 N N . GLN B 1 45 ? 38.484 16.083 -6.832 1.00 16.62 39 GLN B N 1
ATOM 1087 C CA . GLN B 1 45 ? 37.606 16.739 -7.811 1.00 21.31 39 GLN B CA 1
ATOM 1088 C C . GLN B 1 45 ? 36.233 17.043 -7.212 1.00 17.88 39 GLN B C 1
ATOM 1089 O O . GLN B 1 45 ? 35.645 18.099 -7.471 1.00 16.16 39 GLN B O 1
ATOM 1095 N N . ALA B 1 46 ? 35.718 16.125 -6.402 1.00 14.50 40 ALA B N 1
ATOM 1096 C CA . ALA B 1 46 ? 34.417 16.355 -5.771 1.00 17.01 40 ALA B CA 1
ATOM 1097 C C . ALA B 1 46 ? 34.451 17.542 -4.814 1.00 20.44 40 ALA B C 1
ATOM 1098 O O . ALA B 1 46 ? 33.520 18.343 -4.773 1.00 16.76 40 ALA B O 1
ATOM 1100 N N . GLU B 1 47 ? 35.526 17.670 -4.047 1.00 18.19 41 GLU B N 1
ATOM 1101 C CA . GLU B 1 47 ? 35.594 18.746 -3.065 1.00 17.19 41 GLU B CA 1
ATOM 1102 C C . GLU B 1 47 ? 35.917 20.082 -3.751 1.00 19.02 41 GLU B C 1
ATOM 1103 O O . GLU B 1 47 ? 35.517 21.145 -3.268 1.00 20.09 41 GLU B O 1
ATOM 1109 N N . THR B 1 48 ? 36.591 20.030 -4.898 1.00 14.10 42 THR B N 1
ATOM 1110 C CA . THR B 1 48 ? 36.787 21.245 -5.695 1.00 18.25 42 THR B CA 1
ATOM 1111 C C . THR B 1 48 ? 35.437 21.763 -6.235 1.00 17.81 42 THR B C 1
ATOM 1112 O O . THR B 1 48 ? 35.128 22.962 -6.138 1.00 17.87 42 THR B O 1
ATOM 1116 N N . LEU B 1 49 ? 34.628 20.860 -6.788 1.00 14.89 43 LEU B N 1
ATOM 1117 C CA . LEU B 1 49 ? 33.303 21.251 -7.285 1.00 16.51 43 LEU B CA 1
ATOM 1118 C C . LEU B 1 49 ? 32.432 21.723 -6.125 1.00 17.67 43 LEU B C 1
ATOM 1119 O O . LEU B 1 49 ? 31.697 22.691 -6.258 1.00 16.51 43 LEU B O 1
ATOM 1124 N N . SER B 1 50 ? 32.504 21.017 -4.997 1.00 14.65 44 SER B N 1
ATOM 1125 C CA . SER B 1 50 ? 31.726 21.374 -3.821 1.00 13.82 44 SER B CA 1
ATOM 1126 C C . SER B 1 50 ? 32.025 22.802 -3.353 1.00 15.63 44 SER B C 1
ATOM 1127 O O . SER B 1 50 ? 31.116 23.560 -2.998 1.00 17.68 44 SER B O 1
ATOM 1130 N N . ASP B 1 51 ? 33.300 23.170 -3.355 1.00 16.60 45 ASP B N 1
ATOM 1131 C CA . ASP B 1 51 ? 33.661 24.526 -2.962 1.00 22.24 45 ASP B CA 1
ATOM 1132 C C . ASP B 1 51 ? 33.079 25.559 -3.927 1.00 16.98 45 ASP B C 1
ATOM 1133 O O . ASP B 1 51 ? 32.606 26.621 -3.511 1.00 18.79 45 ASP B O 1
ATOM 1138 N N . GLN B 1 52 ? 33.098 25.237 -5.213 1.00 17.14 46 GLN B N 1
ATOM 1139 C CA . GLN B 1 52 ? 32.535 26.128 -6.206 1.00 14.80 46 GLN B CA 1
ATOM 1140 C C . GLN B 1 52 ? 31.012 26.255 -6.013 1.00 18.27 46 GLN B C 1
ATOM 1141 O O . GLN B 1 52 ? 30.450 27.362 -6.144 1.00 15.21 46 GLN B O 1
ATOM 1147 N N . ALA B 1 53 ? 30.352 25.142 -5.678 1.00 16.79 47 ALA B N 1
ATOM 1148 C CA . ALA B 1 53 ? 28.909 25.152 -5.405 1.00 18.01 47 ALA B CA 1
ATOM 1149 C C . ALA B 1 53 ? 28.591 26.057 -4.221 1.00 17.28 47 ALA B C 1
ATOM 1150 O O . ALA B 1 53 ? 27.591 26.810 -4.217 1.00 16.60 47 ALA B O 1
ATOM 1152 N N . ASN B 1 54 ? 29.444 25.973 -3.208 1.00 15.85 48 ASN B N 1
ATOM 1153 C CA . ASN B 1 54 ? 29.302 26.817 -2.019 1.00 19.98 48 ASN B CA 1
ATOM 1154 C C . ASN B 1 54 ? 29.456 28.294 -2.386 1.00 17.54 48 ASN B C 1
ATOM 1155 O O . ASN B 1 54 ? 28.738 29.160 -1.869 1.00 17.05 48 ASN B O 1
ATOM 1160 N N . GLU B 1 55 ? 30.361 28.578 -3.311 1.00 17.64 49 GLU B N 1
ATOM 1161 C CA . GLU B 1 55 ? 30.536 29.957 -3.768 1.00 20.36 49 GLU B CA 1
ATOM 1162 C C . GLU B 1 55 ? 29.300 30.462 -4.521 1.00 19.29 49 GLU B C 1
ATOM 1163 O O . GLU B 1 55 ? 28.894 31.604 -4.337 1.00 19.95 49 GLU B O 1
ATOM 1169 N N . LEU B 1 56 ? 28.699 29.623 -5.364 1.00 19.17 50 LEU B N 1
ATOM 1170 C CA . LEU B 1 56 ? 27.478 30.017 -6.062 1.00 16.66 50 LEU B CA 1
ATOM 1171 C C . LEU B 1 56 ? 26.374 30.311 -5.076 1.00 17.51 50 LEU B C 1
ATOM 1172 O O . LEU B 1 56 ? 25.600 31.250 -5.261 1.00 21.06 50 LEU B O 1
ATOM 1177 N N . ALA B 1 57 ? 26.286 29.489 -4.033 1.00 16.62 51 ALA B N 1
ATOM 1178 C CA . ALA B 1 57 ? 25.262 29.665 -3.012 1.00 18.85 51 ALA B CA 1
ATOM 1179 C C . ALA B 1 57 ? 25.497 30.969 -2.248 1.00 19.35 51 ALA B C 1
ATOM 1180 O O . ALA B 1 57 ? 24.550 31.711 -1.953 1.00 20.44 51 ALA B O 1
ATOM 1182 N N . ASN B 1 58 ? 26.760 31.250 -1.933 1.00 18.95 52 ASN B N 1
ATOM 1183 C CA . ASN B 1 58 ? 27.121 32.511 -1.281 1.00 24.43 52 ASN B CA 1
ATOM 1184 C C . ASN B 1 58 ? 26.714 33.710 -2.119 1.00 17.75 52 ASN B C 1
ATOM 1185 O O . ASN B 1 58 ? 26.196 34.694 -1.598 1.00 21.44 52 ASN B O 1
ATOM 1190 N N . TYR B 1 59 ? 26.966 33.616 -3.421 1.00 17.28 53 TYR B N 1
ATOM 1191 C CA . TYR B 1 59 ? 26.586 34.655 -4.352 1.00 17.77 53 TYR B CA 1
ATOM 1192 C C . TYR B 1 59 ? 25.065 34.887 -4.363 1.00 22.03 53 TYR B C 1
ATOM 1193 O O . TYR B 1 59 ? 24.612 36.033 -4.272 1.00 18.13 53 TYR B O 1
ATOM 1202 N N . ILE B 1 60 ? 24.287 33.809 -4.480 1.00 17.04 54 ILE B N 1
ATOM 1203 C CA . ILE B 1 60 ? 22.819 33.905 -4.434 1.00 17.19 54 ILE B CA 1
ATOM 1204 C C . ILE B 1 60 ? 22.354 34.614 -3.173 1.00 17.93 54 ILE B C 1
ATOM 1205 O O . ILE B 1 60 ? 21.502 35.509 -3.211 1.00 19.39 54 ILE B O 1
ATOM 1210 N N . ARG B 1 61 ? 22.954 34.245 -2.049 1.00 18.16 55 ARG B N 1
ATOM 1211 C CA . ARG B 1 61 ? 22.573 34.822 -0.767 1.00 22.76 55 ARG B CA 1
ATOM 1212 C C . ARG B 1 61 ? 23.009 36.291 -0.620 1.00 24.10 55 ARG B C 1
ATOM 1213 O O . ARG B 1 61 ? 22.282 37.102 -0.032 1.00 28.96 55 ARG B O 1
ATOM 1221 N N . ARG B 1 62 ? 24.166 36.650 -1.175 1.00 24.52 56 ARG B N 1
ATOM 1222 C CA . ARG B 1 62 ? 24.584 38.059 -1.201 1.00 24.44 56 ARG B CA 1
ATOM 1223 C C . ARG B 1 62 ? 23.625 38.929 -2.013 1.00 22.19 56 ARG B C 1
ATOM 1224 O O . ARG B 1 62 ? 23.365 40.089 -1.668 1.00 23.61 56 ARG B O 1
ATOM 1232 N N . GLN B 1 63 ? 23.132 38.378 -3.115 1.00 19.82 57 GLN B N 1
ATOM 1233 C CA . GLN B 1 63 ? 22.193 39.087 -3.984 1.00 24.06 57 GLN B CA 1
ATOM 1234 C C . GLN B 1 63 ? 20.793 39.173 -3.381 1.00 25.50 57 GLN B C 1
ATOM 1235 O O . GLN B 1 63 ? 19.965 39.957 -3.839 1.00 28.13 57 GLN B O 1
ATOM 1241 N N . GLY B 1 64 ? 20.524 38.353 -2.368 1.00 21.20 58 GLY B N 1
ATOM 1242 C CA . GLY B 1 64 ? 19.186 38.250 -1.814 1.00 21.60 58 GLY B CA 1
ATOM 1243 C C . GLY B 1 64 ? 18.205 37.613 -2.786 1.00 22.38 58 GLY B C 1
ATOM 1244 O O . GLY B 1 64 ? 17.010 37.936 -2.786 1.00 22.46 58 GLY B O 1
ATOM 1245 N N . LEU B 1 65 ? 18.702 36.686 -3.604 1.00 19.27 59 LEU B N 1
ATOM 1246 C CA . LEU B 1 65 ? 17.861 36.028 -4.599 1.00 21.00 59 LEU B CA 1
ATOM 1247 C C . LEU B 1 65 ? 17.094 34.849 -3.969 1.00 23.35 59 LEU B C 1
ATOM 1248 O O . LEU B 1 65 ? 17.419 33.675 -4.209 1.00 23.79 59 LEU B O 1
ATOM 1253 N N . GLU B 1 66 ? 16.076 35.174 -3.170 1.00 22.24 60 GLU B N 1
ATOM 1254 C CA . GLU B 1 66 ? 15.318 34.168 -2.399 1.00 26.66 60 GLU B CA 1
ATOM 1255 C C . GLU B 1 66 ? 14.657 33.093 -3.259 1.00 22.33 60 GLU B C 1
ATOM 1256 O O . GLU B 1 66 ? 14.365 31.997 -2.774 1.00 20.70 60 GLU B O 1
ATOM 1262 N N . GLU B 1 67 ? 14.392 33.412 -4.520 1.00 19.78 61 GLU B N 1
ATOM 1263 C CA . GLU B 1 67 ? 13.789 32.446 -5.441 1.00 24.64 61 GLU B CA 1
ATOM 1264 C C . GLU B 1 67 ? 14.614 31.154 -5.591 1.00 19.20 61 GLU B C 1
ATOM 1265 O O . GLU B 1 67 ? 14.061 30.078 -5.868 1.00 22.52 61 GLU B O 1
ATOM 1271 N N . ALA B 1 68 ? 15.925 31.265 -5.407 1.00 18.53 62 ALA B N 1
ATOM 1272 C CA . ALA B 1 68 ? 16.816 30.105 -5.451 1.00 18.03 62 ALA B CA 1
ATOM 1273 C C . ALA B 1 68 ? 17.351 29.683 -4.081 1.00 18.93 62 ALA B C 1
ATOM 1274 O O . ALA B 1 68 ? 18.326 28.926 -4.006 1.00 20.58 62 ALA B O 1
ATOM 1276 N N . GL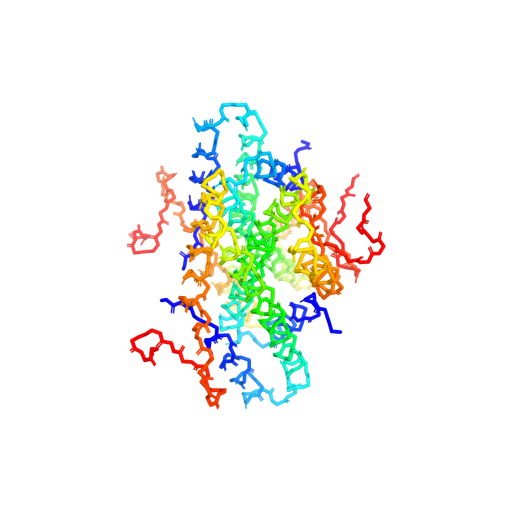U B 1 69 ? 16.740 30.161 -3.001 1.00 18.82 63 GLU B N 1
ATOM 1277 C CA . GLU B 1 69 ? 17.235 29.823 -1.665 1.00 19.12 63 GLU B CA 1
ATOM 1278 C C . GLU B 1 69 ? 17.140 28.314 -1.361 1.00 19.26 63 GLU B C 1
ATOM 1279 O O . GLU B 1 69 ? 18.000 27.756 -0.652 1.00 19.11 63 GLU B O 1
ATOM 1285 N N . GLY B 1 70 ? 16.113 27.655 -1.894 1.00 19.67 64 GLY B N 1
ATOM 1286 C CA . GLY B 1 70 ? 15.975 26.206 -1.742 1.00 19.96 64 GLY B CA 1
ATOM 1287 C C . GLY B 1 70 ? 17.207 25.472 -2.281 1.00 19.00 64 GLY B C 1
ATOM 1288 O O . GLY B 1 70 ? 17.677 24.498 -1.696 1.00 19.06 64 GLY B O 1
ATOM 1289 N N . ALA B 1 71 ? 17.733 25.955 -3.403 1.00 18.23 65 ALA B N 1
ATOM 1290 C CA . ALA B 1 71 ? 18.919 25.353 -4.014 1.00 20.70 65 ALA B CA 1
ATOM 1291 C C . ALA B 1 71 ? 20.113 25.513 -3.089 1.00 21.71 65 ALA B C 1
ATOM 1292 O O . ALA B 1 71 ? 20.900 24.583 -2.920 1.00 18.20 65 ALA B O 1
ATOM 1294 N N . CYS B 1 72 ? 20.227 26.691 -2.475 1.00 17.89 66 CYS B N 1
ATOM 1295 C CA . CYS B 1 72 ? 21.310 26.972 -1.529 1.00 20.06 66 CYS B CA 1
ATOM 1296 C C . CYS B 1 72 ? 21.226 26.087 -0.284 1.00 21.76 66 CYS B C 1
ATOM 1297 O O . CYS B 1 72 ? 22.258 25.605 0.222 1.00 17.77 66 CYS B O 1
ATOM 1300 N N . ARG B 1 73 ? 20.009 25.883 0.219 1.00 18.44 67 ARG B N 1
ATOM 1301 C CA . ARG B 1 73 ? 19.817 24.985 1.352 1.00 21.40 67 ARG B CA 1
ATOM 1302 C C . ARG B 1 73 ? 20.177 23.547 0.972 1.00 18.84 67 ARG B C 1
ATOM 1303 O O . ARG B 1 73 ? 20.796 22.837 1.768 1.00 21.82 67 ARG B O 1
ATOM 1311 N N . ASN B 1 74 ? 19.795 23.118 -0.232 1.00 20.57 68 ASN B N 1
ATOM 1312 C CA . ASN B 1 74 ? 20.138 21.768 -0.705 1.00 19.77 68 ASN B CA 1
ATOM 1313 C C . ASN B 1 74 ? 21.651 21.589 -0.726 1.00 18.36 68 ASN B C 1
ATOM 1314 O O . ASN B 1 74 ? 22.176 20.572 -0.281 1.00 17.56 68 ASN B O 1
ATOM 1319 N N . ILE B 1 75 ? 22.351 22.604 -1.218 1.00 16.76 69 ILE B N 1
ATOM 1320 C CA . ILE B 1 75 ? 23.801 22.532 -1.297 1.00 19.02 69 ILE B CA 1
ATOM 1321 C C . ILE B 1 75 ? 24.393 22.439 0.108 1.00 21.87 69 ILE B C 1
ATOM 1322 O O . ILE B 1 75 ? 25.283 21.636 0.337 1.00 18.12 69 ILE B O 1
ATOM 1327 N N . ASP B 1 76 ? 23.885 23.231 1.049 1.00 17.96 70 ASP B N 1
ATOM 1328 C CA . ASP B 1 76 ? 24.333 23.123 2.439 1.00 20.72 70 ASP B CA 1
ATOM 1329 C C . ASP B 1 76 ? 24.140 21.725 3.029 1.00 18.00 70 ASP B C 1
ATOM 1330 O O . ASP B 1 76 ? 25.027 21.213 3.706 1.00 19.13 70 ASP B O 1
ATOM 1335 N N . ILE B 1 77 ? 22.983 21.118 2.778 1.00 19.64 71 ILE B N 1
ATOM 1336 C CA . ILE B 1 77 ? 22.685 19.794 3.320 1.00 20.04 71 ILE B CA 1
ATOM 1337 C C . ILE B 1 77 ? 23.617 18.756 2.687 1.00 19.42 71 ILE B C 1
ATOM 1338 O O . ILE B 1 77 ? 24.157 17.893 3.368 1.00 21.36 71 ILE B O 1
ATOM 1343 N N . MET B 1 78 ? 23.813 18.857 1.379 1.00 17.58 72 MET B N 1
ATOM 1344 C CA . MET B 1 78 ? 24.693 17.933 0.672 1.00 18.89 72 MET B CA 1
ATOM 1345 C C . MET B 1 78 ? 26.129 18.046 1.174 1.00 21.37 72 MET B C 1
ATOM 1346 O O . MET B 1 78 ? 26.813 17.036 1.350 1.00 20.32 72 MET B O 1
ATOM 1351 N N . ARG B 1 79 ? 26.577 19.272 1.428 1.00 17.81 73 ARG B N 1
ATOM 1352 C CA . ARG B 1 79 ? 27.934 19.465 1.919 1.00 20.15 73 ARG B CA 1
ATOM 1353 C C . ARG B 1 79 ? 28.090 18.894 3.319 1.00 16.58 73 ARG B C 1
ATOM 1354 O O . ARG B 1 79 ? 29.119 18.290 3.625 1.00 20.14 73 ARG B O 1
ATOM 1362 N N . ALA B 1 80 ? 27.068 19.042 4.156 1.00 17.47 74 ALA B N 1
ATOM 1363 C CA . ALA B 1 80 ? 27.133 18.475 5.500 1.00 19.89 74 ALA B CA 1
ATOM 1364 C C . ALA B 1 80 ? 27.162 16.945 5.449 1.00 28.30 74 ALA B C 1
ATOM 1365 O O . ALA B 1 80 ? 27.885 16.306 6.226 1.00 23.95 74 ALA B O 1
ATOM 1367 N N . LYS B 1 81 ? 26.388 16.355 4.538 1.00 24.91 75 LYS B N 1
ATOM 1368 C CA . LYS B 1 81 ? 26.380 14.899 4.396 1.00 26.13 75 LYS B CA 1
ATOM 1369 C C . LYS B 1 81 ? 27.733 14.351 3.926 1.00 24.26 75 LYS B C 1
ATOM 1370 O O . LYS B 1 81 ? 28.172 13.276 4.360 1.00 21.45 75 LYS B O 1
ATOM 1376 N N . TRP B 1 82 ? 28.376 15.088 3.028 1.00 16.76 76 TRP B N 1
ATOM 1377 C CA . TRP B 1 82 ? 29.693 14.733 2.518 1.00 21.43 76 TRP B CA 1
ATOM 1378 C C . TRP B 1 82 ? 30.713 14.690 3.652 1.00 31.02 76 TRP B C 1
ATOM 1379 O O . TRP B 1 82 ? 31.509 13.749 3.759 1.00 19.95 76 TRP B O 1
ATOM 1390 N N . VAL B 1 83 ? 30.664 15.706 4.506 1.00 16.51 77 VAL B N 1
ATOM 1391 C CA . VAL B 1 83 ? 31.612 15.840 5.608 1.00 24.97 77 VAL B CA 1
ATOM 1392 C C . VAL B 1 83 ? 31.428 14.707 6.634 1.00 25.70 77 VAL B C 1
ATOM 1393 O O . VAL B 1 83 ? 32.389 14.272 7.275 1.00 18.38 77 VAL B O 1
ATOM 1397 N N . GLU B 1 84 ? 30.196 14.217 6.769 1.00 21.66 78 GLU B N 1
ATOM 1398 C CA . GLU B 1 84 ? 29.926 13.045 7.596 1.00 24.98 78 GLU B CA 1
ATOM 1399 C C . GLU B 1 84 ? 30.717 11.824 7.141 1.00 22.18 78 GLU B C 1
ATOM 1400 O O . GLU B 1 84 ? 31.152 11.022 7.958 1.00 26.60 78 GLU B O 1
ATOM 1406 N N . VAL B 1 85 ? 30.895 11.675 5.832 1.00 22.34 79 VAL B N 1
ATOM 1407 C CA . VAL B 1 85 ? 31.615 10.528 5.300 1.00 22.64 79 VAL B CA 1
ATOM 1408 C C . VAL B 1 85 ? 33.106 10.825 5.090 1.00 26.89 79 VAL B C 1
ATOM 1409 O O . VAL B 1 85 ? 33.959 10.003 5.412 1.00 23.75 79 VAL B O 1
ATOM 1413 N N . CYS B 1 86 ? 33.421 12.002 4.570 1.00 18.16 80 CYS B N 1
ATOM 1414 C CA . CYS B 1 86 ? 34.784 12.278 4.133 1.00 20.79 80 CYS B CA 1
ATOM 1415 C C . CYS B 1 86 ? 35.548 13.230 5.038 1.00 18.65 80 CYS B C 1
ATOM 1416 O O . CYS B 1 86 ? 36.725 13.491 4.801 1.00 21.43 80 CYS B O 1
ATOM 1419 N N . GLY B 1 87 ? 34.893 13.738 6.072 1.00 19.02 81 GLY B N 1
ATOM 1420 C CA . GLY B 1 87 ? 35.516 14.729 6.939 1.00 22.74 81 GLY B CA 1
ATOM 1421 C C . GLY B 1 87 ? 35.823 16.036 6.221 1.00 22.71 81 GLY B C 1
ATOM 1422 O O . GLY B 1 87 ? 35.226 16.353 5.183 1.00 18.52 81 GLY B O 1
ATOM 1423 N N . GLU B 1 88 ? 36.773 16.785 6.780 1.00 21.26 82 GLU B N 1
ATOM 1424 C CA . GLU B 1 88 ? 37.189 18.076 6.253 1.00 18.71 82 GLU B CA 1
ATOM 1425 C C . GLU B 1 88 ? 38.699 18.242 6.339 1.00 20.21 82 GLU B C 1
ATOM 1426 O O . GLU B 1 88 ? 39.288 17.940 7.371 1.00 22.26 82 GLU B O 1
ATOM 1432 N N . VAL B 1 89 ? 39.312 18.760 5.279 1.00 17.40 83 VAL B N 1
ATOM 1433 C CA . VAL B 1 89 ? 40.752 19.022 5.271 1.00 22.39 83 VAL B CA 1
ATOM 1434 C C . VAL B 1 89 ? 41.009 20.375 5.913 1.00 26.20 83 VAL B C 1
ATOM 1435 O O . VAL B 1 89 ? 40.460 21.386 5.474 1.00 17.82 83 VAL B O 1
ATOM 1439 N N . ASN B 1 90 ? 41.814 20.396 6.972 1.00 20.39 84 ASN B N 1
ATOM 1440 C CA . ASN B 1 90 ? 42.013 21.636 7.703 1.00 19.91 84 ASN B CA 1
ATOM 1441 C C . ASN B 1 90 ? 43.074 22.497 7.026 1.00 26.89 84 ASN B C 1
ATOM 1442 O O . ASN B 1 90 ? 43.569 22.161 5.956 1.00 20.41 84 ASN B O 1
ATOM 1447 N N . GLN B 1 91 ? 43.405 23.614 7.657 1.00 26.91 85 GLN B N 1
ATOM 1448 C CA . GLN B 1 91 ? 44.328 24.583 7.094 1.00 29.83 85 GLN B CA 1
ATOM 1449 C C . GLN B 1 91 ? 45.729 24.017 6.902 1.00 31.81 85 GLN B C 1
ATOM 1450 O O . GLN B 1 91 ? 46.525 24.565 6.141 1.00 28.62 85 GLN B O 1
ATOM 1456 N N . TYR B 1 92 ? 46.038 22.929 7.599 1.00 27.00 86 TYR B N 1
ATOM 1457 C CA . TYR B 1 92 ? 47.358 22.321 7.479 1.00 22.81 86 TYR B CA 1
ATOM 1458 C C . TYR B 1 92 ? 47.336 21.036 6.653 1.00 23.02 86 TYR B C 1
ATOM 1459 O O . TYR B 1 92 ? 48.276 20.236 6.688 1.00 23.71 86 TYR B O 1
ATOM 1468 N N . GLY B 1 93 ? 46.261 20.837 5.897 1.00 21.22 87 GLY B N 1
ATOM 1469 C CA . GLY B 1 93 ? 46.214 19.714 4.978 1.00 20.05 87 GLY B CA 1
ATOM 1470 C C . GLY B 1 93 ? 45.888 18.365 5.604 1.00 18.55 87 GLY B C 1
ATOM 1471 O O . GLY B 1 93 ? 46.007 17.345 4.945 1.00 20.71 87 GLY B O 1
ATOM 1472 N N . ILE B 1 94 ? 45.494 18.353 6.873 1.00 19.04 88 ILE B N 1
ATOM 1473 C CA . ILE B 1 94 ? 45.117 17.110 7.540 1.00 21.21 88 ILE B CA 1
ATOM 1474 C C . ILE B 1 94 ? 43.603 16.917 7.435 1.00 23.94 88 ILE B C 1
ATOM 1475 O O . ILE B 1 94 ? 42.825 17.821 7.766 1.00 18.42 88 ILE B O 1
ATOM 1480 N N . ARG B 1 95 ? 43.183 15.766 6.921 1.00 17.26 89 ARG B N 1
ATOM 1481 C CA . ARG B 1 95 ? 41.752 15.461 6.855 1.00 16.85 89 ARG B CA 1
ATOM 1482 C C . ARG B 1 95 ? 41.266 15.040 8.239 1.00 18.19 89 ARG B C 1
ATOM 1483 O O . ARG B 1 95 ? 41.744 14.041 8.791 1.00 18.38 89 ARG B O 1
ATOM 1491 N N . VAL B 1 96 ? 40.316 15.786 8.799 1.00 18.05 90 VAL B N 1
ATOM 1492 C CA . VAL B 1 96 ? 39.813 15.486 10.141 1.00 24.93 90 VAL B CA 1
ATOM 1493 C C . VAL B 1 96 ? 38.300 15.208 10.148 1.00 27.30 90 VAL B C 1
ATOM 1494 O O . VAL B 1 96 ? 37.559 15.685 9.283 1.00 22.49 90 VAL B O 1
ATOM 1498 N N . TYR B 1 97 ? 37.846 14.438 11.131 1.00 23.35 91 TYR B N 1
ATOM 1499 C CA . TYR B 1 97 ? 36.467 13.958 11.136 1.00 20.76 91 TYR B CA 1
ATOM 1500 C C . TYR B 1 97 ? 35.731 14.362 12.405 1.00 30.77 91 TYR B C 1
ATOM 1501 O O . TYR B 1 97 ? 36.339 14.504 13.462 1.00 25.25 91 TYR B O 1
ATOM 1510 N N . GLY B 1 98 ? 34.415 14.532 12.281 1.00 36.78 92 GLY B N 1
ATOM 1511 C CA . GLY B 1 98 ? 33.514 14.650 13.417 1.00 48.22 92 GLY B CA 1
ATOM 1512 C C . GLY B 1 98 ? 33.794 15.752 14.418 1.00 62.75 92 GLY B C 1
ATOM 1513 O O . GLY B 1 98 ? 33.926 16.925 14.060 1.00 64.31 92 GLY B O 1
ATOM 1514 N N . ASP B 1 99 ? 33.878 15.360 15.686 1.00 76.93 93 ASP B N 1
ATOM 1515 C CA . ASP B 1 99 ? 34.093 16.291 16.788 1.00 88.48 93 ASP B CA 1
ATOM 1516 C C . ASP B 1 99 ? 35.423 17.037 16.661 1.00 88.34 93 ASP B C 1
ATOM 1517 O O . ASP B 1 99 ? 35.602 18.109 17.240 1.00 85.85 93 ASP B O 1
ATOM 1522 N N . ALA B 1 100 ? 36.347 16.461 15.896 1.00 87.37 94 ALA B N 1
ATOM 1523 C CA . ALA B 1 100 ? 37.684 17.022 15.727 1.00 81.55 94 ALA B CA 1
ATOM 1524 C C . ALA B 1 100 ? 37.751 18.082 14.624 1.00 76.59 94 ALA B C 1
ATOM 1525 O O . ALA B 1 100 ? 38.837 18.524 14.248 1.00 79.16 94 ALA B O 1
ATOM 1527 N N . ILE B 1 101 ? 36.594 18.487 14.106 1.00 69.37 95 ILE B N 1
ATOM 1528 C CA . ILE B 1 101 ? 36.534 19.531 13.087 1.00 59.96 95 ILE B CA 1
ATOM 1529 C C . ILE B 1 101 ? 36.218 20.891 13.713 1.00 61.61 95 ILE B C 1
ATOM 1530 O O . ILE B 1 101 ? 37.058 21.794 13.727 1.00 60.87 95 ILE B O 1
ATOM 1535 N N . GLU C 1 8 ? 9.880 -13.356 -20.161 1.00 76.24 2 GLU C N 1
ATOM 1536 C CA . GLU C 1 8 ? 10.707 -12.575 -21.079 1.00 78.93 2 GLU C CA 1
ATOM 1537 C C . GLU C 1 8 ? 11.285 -11.334 -20.386 1.00 72.16 2 GLU C C 1
ATOM 1538 O O . GLU C 1 8 ? 11.810 -10.427 -21.031 1.00 72.24 2 GLU C O 1
ATOM 1544 N N . LYS C 1 9 ? 11.192 -11.320 -19.062 1.00 62.13 3 LYS C N 1
ATOM 1545 C CA . LYS C 1 9 ? 11.698 -10.223 -18.245 1.00 57.77 3 LYS C CA 1
ATOM 1546 C C . LYS C 1 9 ? 13.199 -10.356 -17.999 1.00 40.13 3 LYS C C 1
ATOM 1547 O O . LYS C 1 9 ? 13.700 -11.457 -17.766 1.00 38.90 3 LYS C O 1
ATOM 1553 N N . LYS C 1 10 ? 13.912 -9.232 -18.047 1.00 29.65 4 LYS C N 1
ATO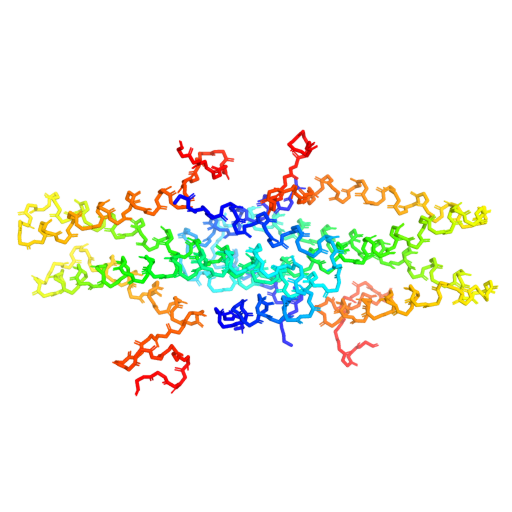M 1554 C CA . LYS C 1 10 ? 15.370 -9.237 -17.948 1.00 22.52 4 LYS C CA 1
ATOM 1555 C C . LYS C 1 10 ? 15.911 -8.325 -16.847 1.00 25.41 4 LYS C C 1
ATOM 1556 O O . LYS C 1 10 ? 15.263 -7.352 -16.450 1.00 24.44 4 LYS C O 1
ATOM 1562 N N . LEU C 1 11 ? 17.113 -8.649 -16.369 1.00 20.18 5 LEU C N 1
ATOM 1563 C CA . LEU C 1 11 ? 17.817 -7.792 -15.428 1.00 22.08 5 LEU C CA 1
ATOM 1564 C C . LEU C 1 11 ? 17.861 -6.349 -15.940 1.00 19.78 5 LEU C C 1
ATOM 1565 O O . LEU C 1 11 ? 17.618 -5.415 -15.180 1.00 23.45 5 LEU C O 1
ATOM 1570 N N . SER C 1 12 ? 18.142 -6.177 -17.230 1.00 18.89 6 SER C N 1
ATOM 1571 C CA . SER C 1 12 ? 18.287 -4.844 -17.805 1.00 23.78 6 SER C CA 1
ATOM 1572 C C . SER C 1 12 ? 16.988 -4.047 -17.708 1.00 25.22 6 SER C C 1
ATOM 1573 O O . SER C 1 12 ? 17.024 -2.823 -17.573 1.00 25.89 6 SER C O 1
ATOM 1576 N N . ASP C 1 13 ? 15.852 -4.739 -17.784 1.00 17.30 7 ASP C N 1
ATOM 1577 C CA . ASP C 1 13 ? 14.545 -4.099 -17.639 1.00 25.43 7 ASP C CA 1
ATOM 1578 C C . ASP C 1 13 ? 14.400 -3.435 -16.285 1.00 25.83 7 ASP C C 1
ATOM 1579 O O . ASP C 1 13 ? 13.890 -2.321 -16.184 1.00 21.34 7 ASP C O 1
ATOM 1584 N N . ALA C 1 14 ? 14.852 -4.124 -15.244 1.00 22.53 8 ALA C N 1
ATOM 1585 C CA . ALA C 1 14 ? 14.803 -3.579 -13.896 1.00 24.98 8 ALA C CA 1
ATOM 1586 C C . ALA C 1 14 ? 15.753 -2.396 -13.754 1.00 27.37 8 ALA C C 1
ATOM 1587 O O . ALA C 1 14 ? 15.438 -1.406 -13.081 1.00 24.76 8 ALA C O 1
ATOM 1589 N N . GLN C 1 15 ? 16.905 -2.488 -14.412 1.00 25.13 9 GLN C N 1
ATOM 1590 C CA . GLN C 1 15 ? 17.901 -1.432 -14.336 1.00 21.49 9 GLN C CA 1
ATOM 1591 C C . GLN C 1 15 ? 17.417 -0.170 -15.058 1.00 25.03 9 GLN C C 1
ATOM 1592 O O . GLN C 1 15 ? 17.603 0.944 -14.567 1.00 24.55 9 GLN C O 1
ATOM 1598 N N . VAL C 1 16 ? 16.793 -0.351 -16.215 1.00 21.57 10 VAL C N 1
ATOM 1599 C CA . VAL C 1 16 ? 16.175 0.756 -16.937 1.00 24.29 10 VAL C CA 1
ATOM 1600 C C . VAL C 1 16 ? 15.129 1.475 -16.072 1.00 29.55 10 VAL C C 1
ATOM 1601 O O . VAL C 1 16 ? 15.113 2.709 -15.986 1.00 24.76 10 VAL C O 1
ATOM 1605 N N . ALA C 1 17 ? 14.268 0.692 -15.422 1.00 24.08 11 ALA C N 1
ATOM 1606 C CA . ALA C 1 17 ? 13.159 1.234 -14.648 1.00 26.70 11 ALA C CA 1
ATOM 1607 C C . ALA C 1 17 ? 13.646 2.050 -13.463 1.00 28.48 11 ALA C C 1
ATOM 1608 O O . ALA C 1 17 ? 13.069 3.087 -13.139 1.00 27.32 11 ALA C O 1
ATOM 1610 N N . LEU C 1 18 ? 14.700 1.580 -12.808 1.00 26.17 12 LEU C N 1
ATOM 1611 C CA . LEU C 1 18 ? 15.233 2.286 -11.642 1.00 29.34 12 LEU C CA 1
ATOM 1612 C C . LEU C 1 18 ? 15.817 3.653 -11.994 1.00 30.30 12 LEU C C 1
ATOM 1613 O O . LEU C 1 18 ? 15.520 4.644 -11.323 1.00 27.93 12 LEU C O 1
ATOM 1618 N N . VAL C 1 19 ? 16.649 3.728 -13.029 1.00 25.68 13 VAL C N 1
ATOM 1619 C CA A VAL C 1 19 ? 17.246 5.006 -13.393 0.61 28.70 13 VAL C CA 1
ATOM 1620 C CA B VAL C 1 19 ? 17.246 5.008 -13.398 0.39 28.14 13 VAL C CA 1
ATOM 1621 C C . VAL C 1 19 ? 16.202 5.939 -13.998 1.00 25.27 13 VAL C C 1
ATOM 1622 O O . VAL C 1 19 ? 16.226 7.137 -13.747 1.00 30.45 13 VAL C O 1
ATOM 1629 N N . ALA C 1 20 ? 15.279 5.383 -14.783 1.00 23.59 14 ALA C N 1
ATOM 1630 C CA . ALA C 1 20 ? 14.209 6.194 -15.367 1.00 33.27 14 ALA C CA 1
ATOM 1631 C C . ALA C 1 20 ? 13.418 6.865 -14.257 1.00 35.28 14 ALA C C 1
ATOM 1632 O O . ALA C 1 20 ? 13.0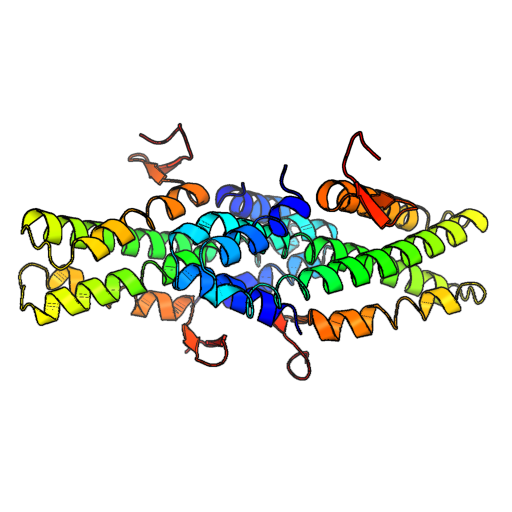56 8.041 -14.361 1.00 34.30 14 ALA C O 1
ATOM 1634 N N . ALA C 1 21 ? 13.177 6.116 -13.182 1.00 28.16 15 ALA C N 1
ATOM 1635 C CA . ALA C 1 21 ? 12.336 6.595 -12.088 1.00 30.45 15 ALA C CA 1
ATOM 1636 C C . ALA C 1 21 ? 12.920 7.827 -11.390 1.00 28.01 15 ALA C C 1
ATOM 1637 O O . ALA C 1 21 ? 12.227 8.832 -11.237 1.00 32.74 15 ALA C O 1
ATOM 1639 N N . TRP C 1 22 ? 14.182 7.768 -10.971 1.00 30.81 16 TRP C N 1
ATOM 1640 C CA . TRP C 1 22 ? 14.752 8.899 -10.244 1.00 29.11 16 TRP C CA 1
ATOM 1641 C C . TRP C 1 22 ? 15.236 10.017 -11.164 1.00 41.83 16 TRP C C 1
ATOM 1642 O O . TRP C 1 22 ? 15.437 11.154 -10.716 1.00 45.32 16 TRP C O 1
ATOM 1653 N N . ARG C 1 23 ? 15.412 9.727 -12.449 1.00 32.78 17 ARG C N 1
ATOM 1654 C CA . ARG C 1 23 ? 15.713 10.816 -13.367 1.00 35.17 17 ARG C CA 1
ATOM 1655 C C . ARG C 1 23 ? 14.461 11.652 -13.561 1.00 34.49 17 ARG C C 1
ATOM 1656 O O . ARG C 1 23 ? 14.538 12.864 -13.749 1.00 37.45 17 ARG C O 1
ATOM 1664 N N . LYS C 1 24 ? 13.306 11.001 -13.481 1.00 31.67 18 LYS C N 1
ATOM 1665 C CA . LYS C 1 24 ? 12.041 11.711 -13.536 1.00 40.40 18 LYS C CA 1
ATOM 1666 C C . LYS C 1 24 ? 11.781 12.392 -12.200 1.00 38.84 18 LYS C C 1
ATOM 1667 O O . LYS C 1 24 ? 11.339 13.529 -12.155 1.00 36.81 18 LYS C O 1
ATOM 1673 N N . TYR C 1 25 ? 12.067 11.696 -11.105 1.00 33.08 19 TYR C N 1
ATOM 1674 C CA . TYR C 1 25 ? 11.840 12.253 -9.775 1.00 37.46 19 TYR C CA 1
ATOM 1675 C C . TYR C 1 25 ? 13.105 12.183 -8.948 1.00 37.32 19 TYR C C 1
ATOM 1676 O O . TYR C 1 25 ? 13.343 11.187 -8.266 1.00 33.15 19 TYR C O 1
ATOM 1685 N N . PRO C 1 26 ? 13.923 13.243 -9.010 1.00 30.90 20 PRO C N 1
ATOM 1686 C CA . PRO C 1 26 ? 15.229 13.309 -8.342 1.00 30.43 20 PRO C CA 1
ATOM 1687 C C . PRO C 1 26 ? 15.233 13.007 -6.839 1.00 32.86 20 PRO C C 1
ATOM 1688 O O . PRO C 1 26 ? 16.275 12.604 -6.320 1.00 29.90 20 PRO C O 1
ATOM 1692 N N . ASP C 1 27 ? 14.119 13.193 -6.136 1.00 33.79 21 ASP C N 1
ATOM 1693 C CA . ASP C 1 27 ? 14.083 12.870 -4.713 1.00 35.72 21 ASP C CA 1
ATOM 1694 C C . ASP C 1 27 ? 14.163 11.358 -4.488 1.00 34.76 21 ASP C C 1
ATOM 1695 O O . ASP C 1 27 ? 14.411 10.905 -3.374 1.00 33.36 21 ASP C O 1
ATOM 1700 N N . LEU C 1 28 ? 13.951 10.579 -5.546 1.00 28.46 22 LEU C N 1
ATOM 1701 C CA . LEU C 1 28 ? 14.028 9.115 -5.432 1.00 28.97 22 LEU C CA 1
ATOM 1702 C C . LEU C 1 28 ? 15.440 8.611 -5.669 1.00 27.61 22 LEU C C 1
ATOM 1703 O O . LEU C 1 28 ? 15.710 7.417 -5.538 1.00 24.74 22 LEU C O 1
ATOM 1708 N N . ARG C 1 29 ? 16.343 9.513 -6.038 1.00 24.31 23 ARG C N 1
ATOM 1709 C CA . ARG C 1 29 ? 17.708 9.111 -6.378 1.00 31.33 23 ARG C CA 1
ATOM 1710 C C . ARG C 1 29 ? 18.377 8.281 -5.289 1.00 25.29 23 ARG C C 1
ATOM 1711 O O . ARG C 1 29 ? 18.868 7.188 -5.554 1.00 29.23 23 ARG C O 1
ATOM 1719 N N . GLU C 1 30 ? 18.389 8.787 -4.062 1.00 23.62 24 GLU C N 1
ATOM 1720 C CA . GLU C 1 30 ? 19.115 8.110 -2.990 1.00 29.05 24 GLU C CA 1
ATOM 1721 C C . GLU C 1 30 ? 18.616 6.683 -2.738 1.00 30.77 24 GLU C C 1
ATOM 1722 O O . GLU C 1 30 ? 19.412 5.734 -2.619 1.00 21.46 24 GLU C O 1
ATOM 1728 N N . SER C 1 31 ? 17.301 6.518 -2.683 1.00 26.62 25 SER C N 1
ATOM 1729 C CA . SER C 1 31 ? 16.736 5.217 -2.340 1.00 22.28 25 SER C CA 1
ATOM 1730 C C . SER C 1 31 ? 16.794 4.236 -3.499 1.00 22.68 25 SER C C 1
ATOM 1731 O O . SER C 1 31 ? 17.021 3.042 -3.293 1.00 22.40 25 SER C O 1
ATOM 1734 N N . LEU C 1 32 ? 16.600 4.719 -4.719 1.00 24.92 26 LEU C N 1
ATOM 1735 C CA . LEU C 1 32 ? 16.583 3.806 -5.864 1.00 24.90 26 LEU C CA 1
ATOM 1736 C C . LEU C 1 32 ? 17.982 3.502 -6.409 1.00 28.76 26 LEU C C 1
ATOM 1737 O O . LEU C 1 32 ? 18.203 2.437 -6.987 1.00 22.62 26 LEU C O 1
ATOM 1742 N N . GLU C 1 33 ? 18.930 4.423 -6.245 1.00 24.57 27 GLU C N 1
ATOM 1743 C CA . GLU C 1 33 ? 20.318 4.098 -6.589 1.00 29.92 27 GLU C CA 1
ATOM 1744 C C . GLU C 1 33 ? 20.832 3.042 -5.620 1.00 24.00 27 GLU C C 1
ATOM 1745 O O . GLU C 1 33 ? 21.591 2.143 -5.990 1.00 22.67 27 GLU C O 1
ATOM 1751 N N . GLU C 1 34 ? 20.402 3.147 -4.371 1.00 20.90 28 GLU C N 1
ATOM 1752 C CA . GLU C 1 34 ? 20.710 2.127 -3.393 1.00 25.91 28 GLU C CA 1
ATOM 1753 C C . GLU C 1 34 ? 20.134 0.760 -3.771 1.00 30.59 28 GLU C C 1
ATOM 1754 O O . GLU C 1 34 ? 20.823 -0.263 -3.678 1.00 23.50 28 GLU C O 1
ATOM 1760 N N . ALA C 1 35 ? 18.867 0.751 -4.185 1.00 22.95 29 ALA C N 1
ATOM 1761 C CA . ALA C 1 35 ? 18.217 -0.483 -4.614 1.00 21.80 29 ALA C CA 1
ATOM 1762 C C . ALA C 1 35 ? 18.962 -1.046 -5.804 1.00 19.69 29 ALA C C 1
ATOM 1763 O O . ALA C 1 35 ? 19.184 -2.253 -5.894 1.00 21.68 29 ALA C O 1
ATOM 1765 N N . ALA C 1 36 ? 19.365 -0.162 -6.712 1.00 19.11 30 ALA C N 1
ATOM 1766 C CA . ALA C 1 36 ? 20.116 -0.578 -7.882 1.00 21.97 30 ALA C CA 1
ATOM 1767 C C . ALA C 1 36 ? 21.445 -1.211 -7.473 1.00 24.41 30 ALA C C 1
ATOM 1768 O O . ALA C 1 36 ? 21.883 -2.179 -8.079 1.00 21.70 30 ALA C O 1
ATOM 1770 N N . SER C 1 37 ? 22.090 -0.647 -6.458 1.00 23.40 31 SER C N 1
ATOM 1771 C CA A SER C 1 37 ? 23.368 -1.160 -5.987 0.46 25.33 31 SER C CA 1
ATOM 1772 C CA B SER C 1 37 ? 23.374 -1.167 -6.001 0.54 25.42 31 SER C CA 1
ATOM 1773 C C . SER C 1 37 ? 23.197 -2.522 -5.324 1.00 24.87 31 SER C C 1
ATOM 1774 O O . SER C 1 37 ? 24.046 -3.406 -5.455 1.00 20.02 31 SER C O 1
ATOM 1779 N N . ILE C 1 38 ? 22.092 -2.682 -4.608 1.00 21.65 32 ILE C N 1
ATOM 1780 C CA . ILE C 1 38 ? 21.787 -3.943 -3.938 1.00 23.84 32 ILE C CA 1
ATOM 1781 C C . ILE C 1 38 ? 21.486 -5.029 -4.971 1.00 21.37 32 ILE C C 1
ATOM 1782 O O . ILE C 1 38 ? 21.955 -6.151 -4.845 1.00 20.27 32 ILE C O 1
ATOM 1787 N N . LEU C 1 39 ? 20.730 -4.683 -6.007 1.00 20.50 33 LEU C N 1
ATOM 1788 C CA . LEU C 1 39 ? 20.470 -5.623 -7.091 1.00 20.17 33 LEU C CA 1
ATOM 1789 C C . LEU C 1 39 ? 21.782 -6.064 -7.775 1.00 20.85 33 LEU C C 1
ATOM 1790 O O . LEU C 1 39 ? 21.959 -7.241 -8.078 1.00 17.10 33 LEU C O 1
ATOM 1795 N N . SER C 1 40 ? 22.698 -5.127 -8.004 1.00 15.86 34 SER C N 1
ATOM 1796 C CA A SER C 1 40 ? 23.984 -5.467 -8.619 0.48 16.10 34 SER C CA 1
ATOM 1797 C CA B SER C 1 40 ? 23.989 -5.443 -8.613 0.52 16.69 34 SER C CA 1
ATOM 1798 C C . SER C 1 40 ? 24.808 -6.383 -7.726 1.00 21.37 34 SER C C 1
ATOM 1799 O O . SER C 1 40 ? 25.443 -7.327 -8.210 1.00 18.51 34 SER C O 1
ATOM 1804 N N . LEU C 1 41 ? 24.791 -6.108 -6.424 1.00 15.05 35 LEU C N 1
ATOM 1805 C CA . LEU C 1 41 ? 25.490 -6.928 -5.437 1.00 23.95 35 LEU C CA 1
ATOM 1806 C C . LEU C 1 41 ? 24.968 -8.363 -5.427 1.00 21.13 35 LEU C C 1
ATOM 1807 O O . LEU C 1 41 ? 25.734 -9.340 -5.369 1.00 16.58 35 LEU C O 1
ATOM 1812 N N . ILE C 1 42 ? 23.648 -8.471 -5.466 1.00 13.14 36 ILE C N 1
ATOM 1813 C CA . ILE C 1 42 ? 22.976 -9.763 -5.466 1.00 13.55 36 ILE C CA 1
ATOM 1814 C C . ILE C 1 42 ? 23.359 -10.556 -6.706 1.00 13.30 36 ILE C C 1
ATOM 1815 O O . ILE C 1 42 ? 23.669 -11.745 -6.618 1.00 16.19 36 ILE C O 1
ATOM 1820 N N . VAL C 1 43 ? 23.360 -9.892 -7.859 1.00 13.35 37 VAL C N 1
ATOM 1821 C CA . VAL C 1 43 ? 23.660 -10.565 -9.112 1.00 18.89 37 VAL C CA 1
ATOM 1822 C C . VAL C 1 43 ? 25.109 -11.063 -9.105 1.00 19.26 37 VAL C C 1
ATOM 1823 O O . VAL C 1 43 ? 25.400 -12.190 -9.516 1.00 16.85 37 VAL C O 1
ATOM 1827 N N . PHE C 1 44 ? 26.006 -10.223 -8.613 1.00 15.61 38 PHE C N 1
ATOM 1828 C CA . PHE C 1 44 ? 27.429 -10.571 -8.518 1.00 17.38 38 PHE C CA 1
ATOM 1829 C C . PHE C 1 44 ? 27.685 -11.769 -7.578 1.00 16.66 38 PHE C C 1
ATOM 1830 O O . PHE C 1 44 ? 28.458 -12.679 -7.910 1.00 16.21 38 PHE C O 1
ATOM 1838 N N . GLN C 1 45 ? 27.040 -11.767 -6.411 1.00 13.46 39 GLN C N 1
ATOM 1839 C CA . GLN C 1 45 ? 27.211 -12.847 -5.448 1.00 17.78 39 GLN C CA 1
ATOM 1840 C C . GLN C 1 45 ? 26.654 -14.142 -5.996 1.00 20.13 39 GLN C C 1
ATOM 1841 O O . GLN C 1 45 ? 27.257 -15.204 -5.839 1.00 17.34 39 GLN C O 1
ATOM 1847 N N . ALA C 1 46 ? 25.509 -14.048 -6.656 1.00 17.21 40 ALA C N 1
ATOM 1848 C CA . ALA C 1 46 ? 24.868 -15.214 -7.232 1.00 19.15 40 ALA C CA 1
ATOM 1849 C C . ALA C 1 46 ? 25.760 -15.833 -8.310 1.00 16.48 40 ALA C C 1
ATOM 1850 O O . ALA C 1 46 ? 25.909 -17.057 -8.400 1.00 15.54 40 ALA C O 1
ATOM 1852 N N . GLU C 1 47 ? 26.363 -14.988 -9.128 1.00 13.92 41 GLU C N 1
ATOM 1853 C CA . GLU C 1 47 ? 27.171 -15.507 -10.223 1.00 18.44 41 GLU C CA 1
ATOM 1854 C C . GLU C 1 47 ? 28.478 -16.090 -9.706 1.00 18.08 41 GLU C C 1
ATOM 1855 O O . GLU C 1 47 ? 29.010 -17.022 -10.299 1.00 19.68 41 GLU C O 1
ATOM 1861 N N . THR C 1 48 ? 28.968 -15.570 -8.584 1.00 18.72 42 THR C N 1
ATOM 1862 C CA . THR C 1 48 ? 30.145 -16.151 -7.935 1.00 18.12 42 THR C CA 1
ATOM 1863 C C . THR C 1 48 ? 29.834 -17.564 -7.442 1.00 15.67 42 THR C C 1
ATOM 1864 O O . THR C 1 48 ? 30.607 -18.505 -7.675 1.00 14.36 42 THR C O 1
ATOM 1868 N N . LEU C 1 49 ? 28.703 -17.733 -6.766 1.00 17.09 43 LEU C N 1
ATOM 1869 C CA A LEU C 1 49 ? 28.333 -19.046 -6.241 0.10 17.93 43 LEU C CA 1
ATOM 1870 C CA B LEU C 1 49 ? 28.348 -19.050 -6.244 0.90 16.19 43 LEU C CA 1
ATOM 1871 C C . LEU C 1 49 ? 28.017 -20.013 -7.383 1.00 17.04 43 LEU C C 1
ATOM 1872 O O . LEU C 1 49 ? 28.358 -21.206 -7.325 1.00 17.37 43 LEU C O 1
ATOM 1881 N N . SER C 1 50 ? 27.366 -19.501 -8.422 1.00 13.15 44 SER C N 1
ATOM 1882 C CA . SER C 1 50 ? 27.023 -20.313 -9.584 1.00 20.06 44 SER C CA 1
ATOM 1883 C C . SER C 1 50 ? 28.275 -20.911 -10.256 1.00 21.69 44 SER C C 1
ATOM 1884 O O . SER C 1 50 ? 28.317 -22.104 -10.560 1.00 16.04 44 SER C O 1
ATOM 1887 N N . ASP C 1 51 ? 29.282 -20.076 -10.498 1.00 17.32 45 ASP C N 1
ATOM 1888 C CA . ASP C 1 51 ? 30.545 -20.552 -11.071 1.00 19.90 45 ASP C CA 1
ATOM 1889 C C . ASP C 1 51 ? 31.200 -21.582 -10.179 1.00 14.88 45 ASP C C 1
ATOM 1890 O O . ASP C 1 51 ? 31.780 -22.557 -10.665 1.00 17.80 45 ASP C O 1
ATOM 1895 N N . GLN C 1 52 ? 31.144 -21.349 -8.874 1.00 15.98 46 GLN C N 1
ATOM 1896 C CA . GLN C 1 52 ? 31.752 -22.282 -7.927 1.00 15.28 46 GLN C CA 1
ATOM 1897 C C . GLN C 1 52 ? 31.013 -23.634 -8.001 1.00 16.19 46 GLN C C 1
ATOM 1898 O O . GLN C 1 52 ? 31.631 -24.703 -7.981 1.00 16.49 46 GLN C O 1
ATOM 1904 N N . ALA C 1 53 ? 29.691 -23.576 -8.106 1.00 17.68 47 ALA C N 1
ATOM 1905 C CA . ALA C 1 53 ? 28.864 -24.785 -8.184 1.00 17.14 47 ALA C CA 1
ATOM 1906 C C . ALA C 1 53 ? 29.149 -25.530 -9.473 1.00 18.76 47 ALA C C 1
ATOM 1907 O O . ALA C 1 53 ? 29.258 -26.756 -9.490 1.00 17.37 47 ALA C O 1
ATOM 1909 N N . ASN C 1 54 ? 29.278 -24.770 -10.553 1.00 19.16 48 ASN C N 1
ATOM 1910 C CA . ASN C 1 54 ? 29.603 -25.332 -11.853 1.00 16.49 48 ASN C CA 1
ATOM 1911 C C . ASN C 1 54 ? 30.944 -26.062 -11.847 1.00 17.38 48 ASN C C 1
ATOM 1912 O O . ASN C 1 54 ? 31.072 -27.143 -12.417 1.00 20.66 48 ASN C O 1
ATOM 1917 N N . GLU C 1 55 ? 31.943 -25.465 -11.207 1.00 17.26 49 GLU C N 1
ATOM 1918 C CA . GLU C 1 55 ? 33.256 -26.090 -11.161 1.00 19.41 49 GLU C CA 1
ATOM 1919 C C . GLU C 1 55 ? 33.268 -27.330 -10.257 1.00 24.98 49 GLU C C 1
ATOM 1920 O O . GLU C 1 55 ? 33.978 -28.301 -10.538 1.00 19.98 49 GLU C O 1
ATOM 1926 N N . LEU C 1 56 ? 32.491 -27.300 -9.177 1.00 19.78 50 LEU C N 1
ATOM 1927 C CA . LEU C 1 56 ? 32.351 -28.485 -8.334 1.00 24.39 50 LEU C CA 1
ATOM 1928 C C . LEU C 1 56 ? 31.630 -29.592 -9.108 1.00 21.44 50 LEU C C 1
ATOM 1929 O O . LEU C 1 56 ? 32.063 -30.746 -9.080 1.00 22.61 50 LEU C O 1
ATOM 1934 N N . ALA C 1 57 ? 30.542 -29.241 -9.796 1.00 19.20 51 ALA C N 1
ATOM 1935 C CA . ALA C 1 57 ? 29.828 -30.199 -10.647 1.00 24.41 51 ALA C CA 1
ATOM 1936 C C . ALA C 1 57 ? 30.736 -30.795 -11.731 1.00 23.25 51 ALA C C 1
ATOM 1937 O O . ALA C 1 57 ? 30.684 -31.997 -11.993 1.00 28.22 51 ALA C O 1
ATOM 1939 N N . ASN C 1 58 ? 31.551 -29.960 -12.372 1.00 20.59 52 ASN C N 1
ATOM 1940 C CA . ASN C 1 58 ? 32.513 -30.458 -13.357 1.00 31.67 52 ASN C CA 1
ATOM 1941 C C . ASN C 1 58 ? 33.498 -31.459 -12.748 1.00 25.59 52 ASN C C 1
ATOM 1942 O O . ASN C 1 58 ? 33.799 -32.490 -13.356 1.00 30.30 52 ASN C O 1
ATOM 1947 N N . TYR C 1 59 ? 34.005 -31.144 -11.558 1.00 27.77 53 TYR C N 1
ATOM 1948 C CA . TYR C 1 59 ? 34.915 -32.034 -10.840 1.00 32.69 53 TYR C CA 1
ATOM 1949 C C . TYR C 1 59 ? 34.264 -33.394 -10.551 1.00 24.50 53 TYR C C 1
ATOM 1950 O O . TYR C 1 59 ? 34.865 -34.453 -10.765 1.00 25.92 53 TYR C O 1
ATOM 1959 N N . ILE C 1 60 ? 33.032 -33.343 -10.053 1.00 23.85 54 ILE C N 1
ATOM 1960 C CA . ILE C 1 60 ? 32.256 -34.540 -9.753 1.00 24.78 54 ILE C CA 1
ATOM 1961 C C . ILE C 1 60 ? 32.052 -35.411 -10.998 1.00 25.83 54 ILE C C 1
ATOM 1962 O O . ILE C 1 60 ? 32.227 -36.634 -10.947 1.00 27.30 54 ILE C O 1
ATOM 1967 N N . ARG C 1 61 ? 31.714 -34.784 -12.120 1.00 25.25 55 ARG C N 1
ATOM 1968 C CA . ARG C 1 61 ? 31.598 -35.505 -13.386 1.00 31.44 55 ARG C CA 1
ATOM 1969 C C . ARG C 1 61 ? 32.905 -36.188 -13.780 1.00 35.82 55 ARG C C 1
ATOM 1970 O O . ARG C 1 61 ? 32.916 -37.373 -14.124 1.00 36.31 55 ARG C O 1
ATOM 1978 N N . ARG C 1 62 ? 34.007 -35.446 -13.739 1.00 30.96 56 ARG C N 1
ATOM 1979 C CA . ARG C 1 62 ? 35.314 -36.029 -14.067 1.00 35.67 56 ARG C CA 1
ATOM 1980 C C . ARG C 1 62 ? 35.680 -37.206 -13.161 1.00 34.47 56 ARG C C 1
ATOM 1981 O O . ARG C 1 62 ? 36.432 -38.098 -13.561 1.00 34.41 56 ARG C O 1
ATOM 1989 N N . GLN C 1 63 ? 35.146 -37.214 -11.946 1.00 33.44 57 GLN C N 1
ATOM 1990 C CA . GLN C 1 63 ? 35.423 -38.299 -11.014 1.00 35.16 57 GLN C CA 1
ATOM 1991 C C . GLN C 1 63 ? 34.498 -39.490 -11.256 1.00 38.50 57 GLN C C 1
ATOM 1992 O O . GLN C 1 63 ? 34.631 -40.526 -10.606 1.00 37.90 57 GLN C O 1
ATOM 1998 N N . GLY C 1 64 ? 33.565 -39.349 -12.195 1.00 36.87 58 GLY C N 1
ATOM 1999 C CA . GLY C 1 64 ? 32.705 -40.461 -12.577 1.00 38.46 58 GLY C CA 1
ATOM 2000 C C . GLY C 1 64 ? 31.702 -40.842 -11.502 1.00 42.80 58 GLY C C 1
ATOM 2001 O O . GLY C 1 64 ? 31.268 -41.989 -11.412 1.00 42.99 58 GLY C O 1
ATOM 2002 N N . LEU C 1 65 ? 31.321 -39.867 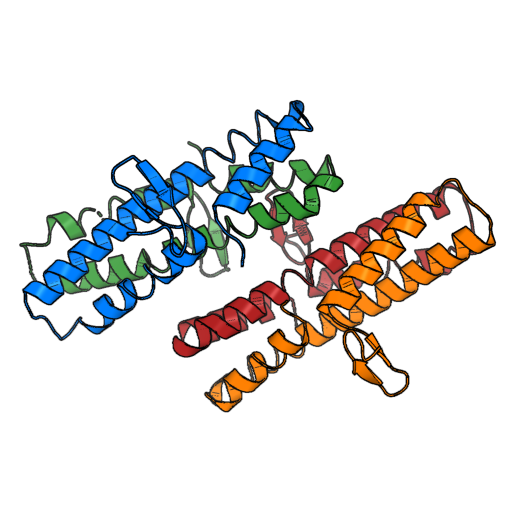-10.685 1.00 40.30 59 LEU C N 1
ATOM 2003 C CA . LEU C 1 65 ? 30.424 -40.130 -9.569 1.00 44.78 59 LEU C CA 1
ATOM 2004 C C . LEU C 1 65 ? 28.969 -39.996 -10.004 1.00 49.17 59 LEU C C 1
ATOM 2005 O O . LEU C 1 65 ? 28.329 -38.968 -9.764 1.00 42.52 59 LEU C O 1
ATOM 2010 N N . GLU C 1 66 ? 28.449 -41.052 -10.624 1.00 50.28 60 GLU C N 1
ATOM 2011 C CA . GLU C 1 66 ? 27.130 -41.012 -11.251 1.00 53.52 60 GLU C CA 1
ATOM 2012 C C . GLU C 1 66 ? 25.983 -40.808 -10.254 1.00 47.16 60 GLU C C 1
ATOM 2013 O O . GLU C 1 66 ? 24.876 -40.429 -10.648 1.00 41.77 60 GLU C O 1
ATOM 2019 N N . GLU C 1 67 ? 26.240 -41.040 -8.970 1.00 39.72 61 GLU C N 1
ATOM 2020 C CA . GLU C 1 67 ? 25.215 -40.808 -7.956 1.00 43.67 61 GLU C CA 1
ATOM 2021 C C . GLU C 1 67 ? 24.784 -39.335 -7.870 1.00 45.52 61 GLU C C 1
ATOM 2022 O O . GLU C 1 67 ? 23.631 -39.045 -7.539 1.00 46.52 61 GLU C O 1
ATOM 2028 N N . ALA C 1 68 ? 25.697 -38.413 -8.172 1.00 35.08 62 ALA C N 1
ATOM 2029 C CA . ALA C 1 68 ? 25.379 -36.978 -8.146 1.00 32.36 62 ALA C CA 1
ATOM 2030 C C . ALA C 1 68 ? 25.021 -36.415 -9.524 1.00 33.42 62 ALA C C 1
ATOM 2031 O O . ALA C 1 68 ? 24.934 -35.199 -9.699 1.00 33.78 62 ALA C O 1
ATOM 2033 N N . GLU C 1 69 ? 24.815 -37.293 -10.501 1.00 33.41 63 GLU C N 1
ATOM 2034 C CA . GLU C 1 69 ? 24.578 -36.852 -11.870 1.00 39.88 63 GLU C CA 1
ATOM 2035 C C . GLU C 1 69 ? 23.324 -35.984 -12.035 1.00 35.96 63 GLU C C 1
ATOM 2036 O O . GLU C 1 69 ? 23.323 -35.027 -12.819 1.00 29.11 63 GLU C O 1
ATOM 2042 N N . GLY C 1 70 ? 22.274 -36.303 -11.287 1.00 31.27 64 GLY C N 1
ATOM 2043 C CA . GLY C 1 70 ? 21.055 -35.515 -11.333 1.00 32.75 64 GLY C CA 1
ATOM 2044 C C . GLY C 1 70 ? 21.322 -34.091 -10.868 1.00 30.75 64 GLY C C 1
ATOM 2045 O O . GLY C 1 70 ? 20.896 -33.123 -11.502 1.00 31.77 64 GLY C O 1
ATOM 2046 N N . ALA C 1 71 ? 22.033 -33.974 -9.752 1.00 25.54 65 ALA C N 1
ATOM 2047 C CA . ALA C 1 71 ? 22.404 -32.687 -9.182 1.00 23.58 65 ALA C CA 1
ATOM 2048 C C . ALA C 1 71 ? 23.218 -31.852 -10.162 1.00 22.02 65 ALA C C 1
ATOM 2049 O O . ALA C 1 71 ? 22.955 -30.661 -10.345 1.00 22.97 65 ALA C O 1
ATOM 2051 N N . CYS C 1 72 ? 24.224 -32.476 -10.772 1.00 21.91 66 CYS C N 1
ATOM 2052 C CA . CYS C 1 72 ? 25.079 -31.785 -11.736 1.00 25.48 66 CYS C CA 1
ATOM 2053 C C . CYS C 1 72 ? 24.264 -31.279 -12.923 1.00 23.16 66 CYS C C 1
ATOM 2054 O O . CYS C 1 72 ? 24.485 -30.169 -13.414 1.00 23.42 66 CYS C O 1
ATOM 2057 N N . ARG C 1 73 ? 23.321 -32.100 -13.374 1.00 23.49 67 ARG C N 1
ATOM 2058 C CA . ARG C 1 73 ? 22.421 -31.720 -14.461 1.00 27.24 67 ARG C CA 1
ATOM 2059 C C . ARG C 1 73 ? 21.532 -30.544 -14.057 1.00 28.17 67 ARG C C 1
ATOM 2060 O O . ARG C 1 73 ? 21.237 -29.668 -14.871 1.00 23.98 67 ARG C O 1
ATOM 2068 N N . ASN C 1 74 ? 21.098 -30.529 -12.803 1.00 25.21 68 ASN C N 1
ATOM 2069 C CA A ASN C 1 74 ? 20.306 -29.417 -12.292 0.48 27.65 68 ASN C CA 1
ATOM 2070 C CA B ASN C 1 74 ? 20.296 -29.416 -12.299 0.52 27.64 68 ASN C CA 1
ATOM 2071 C C . ASN C 1 74 ? 21.080 -28.098 -12.336 1.00 25.36 68 ASN C C 1
ATOM 2072 O O . ASN C 1 74 ? 20.528 -27.059 -12.690 1.00 23.19 68 ASN C O 1
ATOM 2081 N N . ILE C 1 75 ? 22.367 -28.136 -11.980 1.00 19.31 69 ILE C N 1
ATOM 2082 C CA B ILE C 1 75 ? 23.202 -26.935 -12.038 0.19 19.98 69 ILE C CA 1
ATOM 2083 C CA C ILE C 1 75 ? 23.209 -26.938 -12.034 0.81 20.14 69 ILE C CA 1
ATOM 2084 C C . ILE C 1 75 ? 23.253 -26.372 -13.458 1.00 21.41 69 ILE C C 1
ATOM 2085 O O . ILE C 1 75 ? 23.159 -25.159 -13.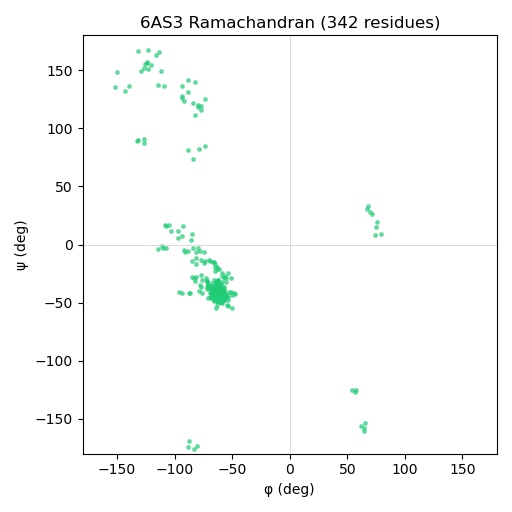659 1.00 22.57 69 ILE C O 1
ATOM 2094 N N . ASP C 1 76 ? 23.391 -27.253 -14.446 1.00 19.75 70 ASP C N 1
ATOM 2095 C CA . ASP C 1 76 ? 23.393 -26.820 -15.846 1.00 25.96 70 ASP C CA 1
ATOM 2096 C C . ASP C 1 76 ? 22.070 -26.166 -16.240 1.00 22.87 70 ASP C C 1
ATOM 2097 O O . ASP C 1 76 ? 22.052 -25.105 -16.864 1.00 24.27 70 ASP C O 1
ATOM 2102 N N . ILE C 1 77 ? 20.963 -26.809 -15.889 1.00 23.06 71 ILE C N 1
ATOM 2103 C CA . ILE C 1 77 ? 19.646 -26.255 -16.203 1.00 25.85 71 ILE C CA 1
ATOM 2104 C C . ILE C 1 77 ? 19.463 -24.881 -15.556 1.00 27.52 71 ILE C C 1
ATOM 2105 O O . ILE C 1 77 ? 19.000 -23.929 -16.192 1.00 22.18 71 ILE C O 1
ATOM 2110 N N . MET C 1 78 ? 19.838 -24.779 -14.289 1.00 21.77 72 MET C N 1
ATOM 2111 C CA A MET C 1 78 ? 19.682 -23.515 -13.592 0.72 23.75 72 MET C CA 1
ATOM 2112 C CA B MET C 1 78 ? 19.746 -23.532 -13.536 0.28 23.22 72 MET C CA 1
ATOM 2113 C C . MET C 1 78 ? 20.592 -22.439 -14.163 1.00 19.85 72 MET C C 1
ATOM 2114 O O . MET C 1 78 ? 20.184 -21.291 -14.242 1.00 15.51 72 MET C O 1
ATOM 2123 N N . ARG C 1 79 ? 21.798 -22.806 -14.595 1.00 17.84 73 ARG C N 1
ATOM 2124 C CA . ARG C 1 79 ? 22.695 -21.796 -15.152 1.00 19.15 73 ARG C CA 1
ATOM 2125 C C . ARG C 1 79 ? 22.180 -21.255 -16.496 1.00 19.59 73 ARG C C 1
ATOM 2126 O O . ARG C 1 79 ? 22.307 -20.061 -16.784 1.00 19.92 73 ARG C O 1
ATOM 2134 N N . ALA C 1 80 ? 21.576 -22.118 -17.309 1.00 18.38 74 ALA C N 1
ATOM 2135 C CA . ALA C 1 80 ? 21.002 -21.673 -18.582 1.00 22.53 74 ALA C CA 1
ATOM 2136 C C . ALA C 1 80 ? 19.794 -20.752 -18.352 1.00 25.96 74 ALA C C 1
ATOM 2137 O O . ALA C 1 80 ? 19.615 -19.757 -19.057 1.00 27.76 74 ALA C O 1
ATOM 2139 N N . LYS C 1 81 ? 18.974 -21.096 -17.363 1.00 20.59 75 LYS C N 1
ATOM 2140 C CA . LYS C 1 81 ? 17.824 -20.281 -16.980 1.00 21.83 75 LYS C CA 1
ATOM 2141 C C . LYS C 1 81 ? 18.270 -18.881 -16.493 1.00 22.17 75 LYS C C 1
ATOM 2142 O O . LYS C 1 81 ? 17.633 -17.863 -16.788 1.00 21.79 75 LYS C O 1
ATOM 2148 N N . TRP C 1 82 ? 19.369 -18.842 -15.752 1.00 20.18 76 TRP C N 1
ATOM 2149 C CA . TRP C 1 82 ? 19.911 -17.586 -15.232 1.00 18.03 76 TRP C CA 1
ATOM 2150 C C . TRP C 1 82 ? 20.346 -16.637 -16.354 1.00 22.73 76 TRP C C 1
ATOM 2151 O O . TRP C 1 82 ? 20.066 -15.430 -16.317 1.00 20.29 76 TRP C O 1
ATOM 2162 N N . VAL C 1 83 ? 21.039 -17.194 -17.347 1.00 23.21 77 VAL C N 1
ATOM 2163 C CA . VAL C 1 83 ? 21.515 -16.420 -18.486 1.00 24.44 77 VAL C CA 1
ATOM 2164 C C . VAL C 1 83 ? 20.340 -15.814 -19.275 1.00 23.24 77 VAL C C 1
ATOM 2165 O O . VAL C 1 83 ? 20.472 -14.734 -19.845 1.00 20.07 77 VAL C O 1
ATOM 2169 N N . GLU C 1 84 ? 19.188 -16.488 -19.279 1.00 22.39 78 GLU C N 1
ATOM 2170 C CA . GLU C 1 84 ? 17.989 -15.946 -19.931 1.00 31.31 78 GLU C CA 1
ATOM 2171 C C . GLU C 1 84 ? 17.483 -14.647 -19.286 1.00 25.05 78 GLU C C 1
ATOM 2172 O O . GLU C 1 84 ? 16.927 -13.772 -19.960 1.00 27.14 78 GLU C O 1
ATOM 2178 N N . VAL C 1 85 ? 17.658 -14.534 -17.977 1.00 22.79 79 VAL C N 1
ATOM 2179 C CA . VAL C 1 85 ? 17.170 -13.365 -17.246 1.00 21.24 79 VAL C CA 1
ATOM 2180 C C . VAL C 1 85 ? 18.278 -12.321 -17.057 1.00 17.73 79 VAL C C 1
ATOM 2181 O O . VAL C 1 85 ? 18.042 -11.112 -17.187 1.00 20.65 79 VAL C O 1
ATOM 2185 N N . CYS C 1 86 ? 19.483 -12.794 -16.750 1.00 17.80 80 CYS C N 1
ATOM 2186 C CA . CYS C 1 86 ? 20.576 -11.908 -16.375 1.00 20.33 80 CYS C CA 1
ATOM 2187 C C . CYS C 1 86 ? 21.703 -11.810 -17.394 1.00 18.69 80 CYS C C 1
ATOM 2188 O O . CYS C 1 86 ? 22.648 -11.064 -17.181 1.00 18.97 80 CYS C O 1
ATOM 2191 N N . GLY C 1 87 ? 21.606 -12.548 -18.491 1.00 20.26 81 GLY C N 1
ATOM 2192 C CA . GLY C 1 87 ? 22.660 -12.534 -19.486 1.00 19.48 81 GLY C CA 1
ATOM 2193 C C . GLY C 1 87 ? 23.976 -13.038 -18.921 1.00 19.09 81 GLY C C 1
ATOM 2194 O O . GLY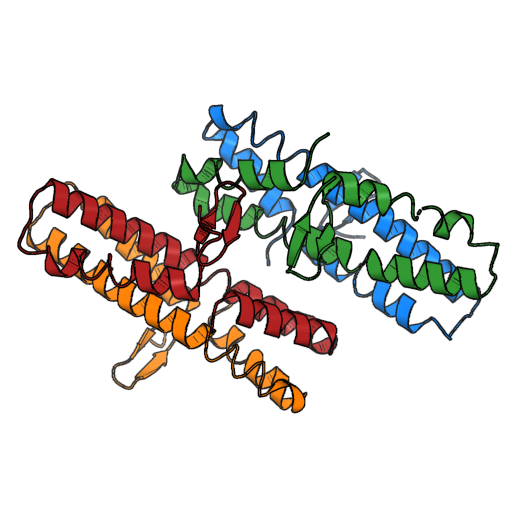 C 1 87 ? 24.001 -13.767 -17.929 1.00 18.91 81 GLY C O 1
ATOM 2195 N N . GLU C 1 88 ? 25.072 -12.627 -19.547 1.00 19.07 82 GLU C N 1
ATOM 2196 C CA . GLU C 1 88 ? 26.402 -13.030 -19.117 1.00 23.85 82 GLU C CA 1
ATOM 2197 C C . GLU C 1 88 ? 27.420 -11.948 -19.448 1.00 25.83 82 GLU C C 1
ATOM 2198 O O . GLU C 1 88 ? 27.275 -11.241 -20.442 1.00 22.22 82 GLU C O 1
ATOM 2204 N N . VAL C 1 89 ? 28.458 -11.836 -18.625 1.00 21.07 83 VAL C N 1
ATOM 2205 C CA . VAL C 1 89 ? 29.478 -10.806 -18.819 1.00 24.87 83 VAL C CA 1
ATOM 2206 C C . VAL C 1 89 ? 30.619 -11.339 -19.680 1.00 24.20 83 VAL C C 1
ATOM 2207 O O . VAL C 1 89 ? 31.225 -12.360 -19.352 1.00 22.31 83 VAL C O 1
ATOM 2211 N N . ASN C 1 90 ? 30.905 -10.671 -20.793 1.00 22.11 84 ASN C N 1
ATOM 2212 C CA . ASN C 1 90 ? 31.983 -11.140 -21.664 1.00 24.15 84 ASN C CA 1
ATOM 2213 C C . ASN C 1 90 ? 33.343 -10.575 -21.241 1.00 29.21 84 ASN C C 1
ATOM 2214 O O . ASN C 1 90 ? 33.470 -9.991 -20.165 1.00 29.21 84 ASN C O 1
ATOM 2219 N N . GLN C 1 91 ? 34.352 -10.749 -22.088 1.00 26.69 85 GLN C N 1
ATOM 2220 C CA . GLN C 1 91 ? 35.721 -10.394 -21.718 1.00 32.31 85 GLN C CA 1
ATOM 2221 C C . GLN C 1 91 ? 35.919 -8.885 -21.711 1.00 32.77 85 GLN C C 1
ATOM 2222 O O . GLN C 1 91 ? 36.907 -8.384 -21.178 1.00 37.56 85 GLN C O 1
ATOM 2228 N N . TYR C 1 92 ? 34.976 -8.159 -22.298 1.00 32.03 86 TYR C N 1
ATOM 2229 C CA . TYR C 1 92 ? 35.066 -6.707 -22.330 1.00 36.02 86 TYR C CA 1
ATOM 2230 C C . TYR C 1 92 ? 34.303 -6.096 -21.160 1.00 39.45 86 TYR C C 1
ATOM 2231 O O . TYR C 1 92 ? 34.145 -4.880 -21.075 1.00 43.04 86 TYR C O 1
ATOM 2240 N N . GLY C 1 93 ? 33.841 -6.949 -20.251 1.00 34.29 87 GLY C N 1
ATOM 2241 C CA . GLY C 1 93 ? 33.067 -6.499 -19.108 1.00 34.53 87 GLY C CA 1
ATOM 2242 C C . GLY C 1 93 ? 31.636 -6.092 -19.429 1.00 34.43 87 GLY C C 1
ATOM 2243 O O . GLY C 1 93 ? 30.939 -5.550 -18.574 1.00 31.49 87 GLY C O 1
ATOM 2244 N N . ILE C 1 94 ? 31.188 -6.345 -20.656 1.00 28.07 88 ILE C N 1
ATOM 2245 C CA . ILE C 1 94 ? 29.812 -6.028 -21.033 1.00 21.96 88 ILE C CA 1
ATOM 2246 C C . ILE C 1 94 ? 28.864 -7.194 -20.729 1.00 27.04 88 ILE C C 1
ATOM 2247 O O . ILE C 1 94 ? 29.154 -8.345 -21.075 1.00 27.38 88 ILE C O 1
ATOM 2252 N N . ARG C 1 95 ? 27.745 -6.900 -20.068 1.00 25.23 89 ARG C N 1
ATOM 2253 C CA . ARG C 1 95 ? 26.709 -7.911 -19.836 1.00 24.47 89 ARG C CA 1
ATOM 2254 C C . ARG C 1 95 ? 25.831 -8.036 -21.084 1.00 28.62 89 ARG C C 1
ATOM 2255 O O . ARG C 1 95 ? 25.101 -7.112 -21.433 1.00 26.28 89 ARG C O 1
ATOM 2263 N N . VAL C 1 96 ? 25.921 -9.174 -21.769 1.00 20.40 90 VAL C N 1
ATOM 2264 C CA . VAL C 1 96 ? 25.184 -9.373 -23.014 1.00 20.94 90 VAL C CA 1
ATOM 2265 C C . VAL C 1 96 ? 24.073 -10.421 -22.874 1.00 23.81 90 VAL C C 1
ATOM 2266 O O . VAL C 1 96 ? 24.186 -11.373 -22.098 1.00 22.26 90 VAL C O 1
ATOM 2270 N N . TYR C 1 97 ? 23.010 -10.226 -23.649 1.00 28.01 91 TYR C N 1
ATOM 2271 C CA . TYR C 1 97 ? 21.825 -11.084 -23.631 1.00 32.03 91 TYR C CA 1
ATOM 2272 C C . TYR C 1 97 ? 21.609 -11.808 -24.965 1.00 39.65 91 TYR C C 1
ATOM 2273 O O . TYR C 1 97 ? 22.174 -11.429 -25.985 1.00 39.13 91 TYR C O 1
ATOM 2282 N N . GLY C 1 98 ? 20.785 -12.850 -24.954 1.00 49.46 92 GLY C N 1
ATOM 2283 C CA . GLY C 1 98 ? 20.381 -13.503 -26.187 1.00 54.72 92 GLY C CA 1
ATOM 2284 C C . GLY C 1 98 ? 19.163 -12.830 -26.794 1.00 60.63 92 GLY C C 1
ATOM 2285 O O . GLY C 1 98 ? 18.801 -13.078 -27.948 1.00 64.47 92 GLY C O 1
ATOM 2286 N N . LYS D 1 9 ? 43.655 6.121 -15.555 1.00 62.75 3 LYS D N 1
ATOM 2287 C CA . LYS D 1 9 ? 43.101 6.310 -14.219 1.00 64.88 3 LYS D CA 1
ATOM 2288 C C . LYS D 1 9 ? 41.619 6.668 -14.267 1.00 56.64 3 LYS D C 1
ATOM 2289 O O . LYS D 1 9 ? 41.254 7.840 -14.296 1.00 58.18 3 LYS D O 1
ATOM 2295 N N . LYS D 1 10 ? 40.775 5.642 -14.279 1.00 45.84 4 LYS D N 1
ATOM 2296 C CA . LYS D 1 10 ? 39.325 5.817 -14.293 1.00 41.99 4 LYS D CA 1
ATOM 2297 C C . LYS D 1 10 ? 38.705 5.078 -13.119 1.00 33.39 4 LYS D C 1
ATOM 2298 O O . LYS D 1 10 ? 39.300 4.132 -12.610 1.00 28.97 4 LYS D O 1
ATOM 2304 N N . LEU D 1 11 ? 37.509 5.503 -12.707 1.00 26.24 5 LEU D N 1
ATOM 2305 C CA . LEU D 1 11 ? 36.755 4.827 -11.650 1.00 28.19 5 LEU D CA 1
ATOM 2306 C C . LEU D 1 11 ? 36.705 3.312 -11.860 1.00 31.16 5 LEU D C 1
ATOM 2307 O O . LEU D 1 11 ? 36.867 2.540 -10.913 1.00 30.31 5 LEU D O 1
ATOM 2312 N N . SER D 1 12 ? 36.488 2.896 -13.106 1.00 30.08 6 SER D N 1
ATOM 2313 C CA . SER D 1 12 ? 36.342 1.476 -13.434 1.00 31.49 6 SER D CA 1
ATOM 2314 C C . SER D 1 12 ? 37.616 0.667 -13.159 1.00 30.76 6 SER D C 1
ATOM 2315 O O . SER D 1 12 ? 37.545 -0.500 -12.774 1.00 37.89 6 SER D O 1
ATOM 2318 N N . ASP D 1 13 ? 38.775 1.281 -13.377 1.00 32.43 7 ASP D N 1
ATOM 2319 C CA . ASP D 1 13 ? 40.052 0.623 -13.111 1.00 40.87 7 ASP D CA 1
ATOM 2320 C C . ASP D 1 13 ? 40.232 0.380 -11.617 1.00 40.93 7 ASP D C 1
ATOM 2321 O O . ASP D 1 13 ? 40.733 -0.670 -11.211 1.00 35.40 7 ASP D O 1
ATOM 2326 N N . ALA D 1 14 ? 39.828 1.354 -10.801 1.00 29.16 8 ALA D N 1
ATOM 2327 C CA . ALA D 1 14 ? 39.847 1.176 -9.354 1.00 29.48 8 ALA D CA 1
ATOM 2328 C C . ALA D 1 14 ? 38.936 0.009 -8.946 1.00 34.95 8 ALA D C 1
ATOM 2329 O O . ALA D 1 14 ? 39.310 -0.840 -8.120 1.00 32.41 8 ALA D O 1
ATOM 2331 N N . GLN D 1 15 ? 37.749 -0.039 -9.543 1.00 28.33 9 GLN D N 1
ATOM 2332 C CA . GLN D 1 15 ? 36.771 -1.078 -9.238 1.00 33.91 9 GLN D CA 1
ATOM 2333 C C . GLN D 1 15 ? 37.287 -2.458 -9.643 1.00 37.08 9 GLN D C 1
ATOM 2334 O O . GLN D 1 15 ? 37.093 -3.444 -8.926 1.00 37.78 9 GLN D O 1
ATOM 2340 N N . VAL D 1 16 ? 37.946 -2.510 -10.797 1.00 34.81 10 VAL D N 1
ATOM 2341 C CA . VAL D 1 16 ? 38.499 -3.747 -11.335 1.00 40.78 10 VAL D CA 1
ATOM 2342 C C . VAL D 1 16 ? 39.665 -4.223 -10.474 1.00 39.56 10 VAL D C 1
ATOM 2343 O O . VAL D 1 16 ? 39.806 -5.419 -10.205 1.00 32.53 10 VAL D O 1
ATOM 2347 N N . ALA D 1 17 ? 40.488 -3.274 -10.033 1.00 33.62 11 ALA D N 1
ATOM 2348 C CA . ALA D 1 17 ? 41.617 -3.582 -9.171 1.00 33.06 11 ALA D CA 1
ATOM 2349 C C . ALA D 1 17 ? 41.140 -4.225 -7.867 1.00 30.33 11 ALA D C 1
ATOM 2350 O O . ALA D 1 17 ? 41.718 -5.205 -7.406 1.00 30.02 11 ALA D O 1
ATOM 2352 N N . LEU D 1 18 ? 40.059 -3.693 -7.300 1.00 30.75 12 LEU D N 1
ATOM 2353 C CA . LEU D 1 18 ? 39.550 -4.187 -6.024 1.00 29.45 12 LEU D CA 1
ATOM 2354 C C . LEU D 1 18 ? 38.977 -5.605 -6.129 1.00 34.29 12 LEU D C 1
ATOM 2355 O O . LEU D 1 18 ? 39.272 -6.458 -5.288 1.00 32.88 12 LEU D O 1
ATOM 2360 N N . VAL D 1 19 ? 38.161 -5.861 -7.148 1.00 37.26 13 VAL D N 1
ATOM 2361 C CA . VAL D 1 19 ? 37.586 -7.204 -7.309 1.00 41.13 13 VAL D CA 1
ATOM 2362 C C . VAL D 1 19 ? 38.680 -8.248 -7.593 1.00 33.42 13 VAL D C 1
ATOM 2363 O O . VAL D 1 19 ? 38.618 -9.378 -7.094 1.00 35.23 13 VAL D O 1
ATOM 2367 N N . ALA D 1 20 ? 39.685 -7.864 -8.374 1.00 35.55 14 ALA D N 1
ATOM 2368 C CA . ALA D 1 20 ? 40.813 -8.743 -8.661 1.00 42.62 14 ALA D CA 1
ATOM 2369 C C . ALA D 1 20 ? 41.528 -9.163 -7.378 1.00 39.34 14 ALA D C 1
ATOM 2370 O O . ALA D 1 20 ? 41.864 -10.341 -7.198 1.00 38.55 14 ALA D O 1
ATOM 2372 N N . ALA D 1 21 ? 41.757 -8.204 -6.483 1.00 33.74 15 ALA D N 1
ATOM 2373 C CA . ALA D 1 21 ? 42.420 -8.498 -5.210 1.00 34.11 15 ALA D CA 1
ATOM 2374 C C . ALA D 1 21 ? 41.542 -9.432 -4.373 1.00 42.76 15 ALA D C 1
ATOM 2375 O O . ALA D 1 21 ? 42.015 -10.400 -3.779 1.00 43.30 15 ALA D O 1
ATOM 2377 N N . TRP D 1 22 ? 40.260 -9.093 -4.353 1.00 39.91 16 TRP D N 1
ATOM 2378 C CA . TRP D 1 22 ? 39.163 -9.859 -3.768 1.00 45.14 16 TRP D CA 1
ATOM 2379 C C . TRP D 1 22 ? 39.160 -11.334 -4.223 1.00 41.59 16 TRP D C 1
ATOM 2380 O O . TRP D 1 22 ? 39.187 -12.264 -3.401 1.00 44.60 16 TRP D O 1
ATOM 2391 N N . ARG D 1 23 ? 39.153 -11.535 -5.539 1.00 42.23 17 ARG D N 1
ATOM 2392 C CA . ARG D 1 23 ? 39.181 -12.875 -6.131 1.00 49.68 17 ARG D CA 1
ATOM 2393 C C . ARG D 1 23 ? 40.438 -13.658 -5.769 1.00 49.05 17 ARG D C 1
ATOM 2394 O O . ARG D 1 23 ? 40.371 -14.841 -5.405 1.00 43.60 17 ARG D O 1
ATOM 2402 N N . LYS D 1 24 ? 41.586 -12.996 -5.878 1.00 45.12 18 LYS D N 1
ATOM 2403 C CA . LYS D 1 24 ? 42.870 -13.664 -5.685 1.00 42.17 18 LYS D CA 1
ATOM 2404 C C . LYS D 1 24 ? 43.126 -14.009 -4.217 1.00 42.56 18 LYS D C 1
ATOM 2405 O O . LYS D 1 24 ? 43.771 -15.012 -3.912 1.00 44.39 18 LYS D O 1
ATOM 2411 N N . TYR D 1 25 ? 42.622 -13.171 -3.314 1.00 40.98 19 TYR D N 1
ATOM 2412 C CA . TYR D 1 25 ? 42.905 -13.309 -1.883 1.00 41.25 19 TYR D CA 1
ATOM 2413 C C . TYR D 1 25 ? 41.628 -13.201 -1.068 1.00 40.85 19 TYR D C 1
ATOM 2414 O O . TYR D 1 25 ? 41.241 -12.097 -0.649 1.00 39.08 19 TYR D O 1
ATOM 2423 N N . PRO D 1 26 ? 40.961 -14.343 -0.852 1.00 42.63 20 PRO D N 1
ATOM 2424 C CA . PRO D 1 26 ? 39.637 -14.380 -0.224 1.00 49.58 20 PRO D CA 1
ATOM 2425 C C . PRO D 1 26 ? 39.548 -13.701 1.141 1.00 41.76 20 PRO D C 1
ATOM 2426 O O . PRO D 1 26 ? 38.477 -13.216 1.467 1.00 41.01 20 PRO D O 1
ATOM 2430 N N . ASP D 1 27 ? 40.624 -13.649 1.920 1.00 41.98 21 ASP D N 1
ATOM 2431 C CA . ASP D 1 27 ? 40.522 -12.999 3.228 1.00 41.35 21 ASP D CA 1
ATOM 2432 C C . ASP D 1 27 ? 40.457 -11.464 3.138 1.00 42.25 21 ASP D C 1
ATOM 2433 O O . ASP D 1 27 ? 40.261 -10.789 4.146 1.00 38.35 21 ASP D O 1
ATOM 2438 N N . LEU D 1 28 ? 40.630 -10.918 1.939 1.00 37.76 22 LEU D N 1
ATOM 2439 C CA . LEU D 1 28 ? 40.490 -9.472 1.725 1.00 35.60 22 LEU D CA 1
ATOM 2440 C C . LEU D 1 28 ? 39.072 -9.082 1.342 1.00 35.48 22 LEU D C 1
ATOM 2441 O O . LEU D 1 28 ? 38.745 -7.892 1.199 1.00 33.09 22 LEU D O 1
ATOM 2446 N N . ARG D 1 29 ? 38.228 -10.081 1.133 1.00 36.10 23 ARG D N 1
ATOM 2447 C CA . ARG D 1 29 ? 36.948 -9.810 0.490 1.00 35.51 23 ARG D CA 1
ATOM 2448 C C . ARG D 1 29 ? 36.089 -8.846 1.315 1.00 35.87 23 ARG D C 1
ATOM 2449 O O . ARG D 1 29 ? 35.531 -7.901 0.767 1.00 32.94 23 ARG D O 1
ATOM 2457 N N . GLU D 1 30 ? 36.037 -9.027 2.628 1.00 36.11 24 GLU D N 1
ATOM 2458 C CA . GLU D 1 30 ? 35.225 -8.139 3.460 1.00 37.68 24 GLU D CA 1
ATOM 2459 C C . GLU D 1 30 ? 35.706 -6.678 3.443 1.00 36.26 24 GLU D C 1
ATOM 2460 O O . GLU D 1 30 ? 34.929 -5.773 3.158 1.00 33.42 24 GLU D O 1
ATOM 2466 N N . SER D 1 31 ? 36.976 -6.440 3.759 1.00 32.13 25 SER D N 1
ATOM 2467 C CA . SER D 1 31 ? 37.473 -5.062 3.829 1.00 30.49 25 SER D CA 1
ATOM 2468 C C . SER D 1 31 ? 37.430 -4.365 2.478 1.00 29.06 25 SER D C 1
ATOM 2469 O O . SER D 1 31 ? 37.217 -3.157 2.412 1.00 36.69 25 SER D O 1
ATOM 2472 N N . LEU D 1 32 ? 37.639 -5.115 1.402 1.00 31.03 26 LEU D N 1
ATOM 2473 C CA . LEU D 1 32 ? 37.694 -4.511 0.075 1.00 28.45 26 LEU D CA 1
ATOM 2474 C C . LEU D 1 32 ? 36.302 -4.290 -0.485 1.00 30.26 26 LEU D C 1
ATOM 2475 O O . LEU D 1 32 ? 36.085 -3.342 -1.223 1.00 28.38 26 LEU D O 1
ATOM 2480 N N . GLU D 1 33 ? 35.357 -5.152 -0.122 1.00 31.00 27 GLU D N 1
ATOM 2481 C CA . GLU D 1 33 ? 33.961 -4.906 -0.486 1.00 28.81 27 GLU D CA 1
ATOM 2482 C C . GLU D 1 33 ? 33.428 -3.660 0.212 1.00 27.56 27 GLU D C 1
ATOM 2483 O O . GLU D 1 33 ? 32.656 -2.894 -0.366 1.00 26.60 27 GLU D O 1
ATOM 2489 N N . GLU D 1 34 ? 33.836 -3.469 1.462 1.00 31.35 28 GLU D N 1
ATOM 2490 C CA . GLU D 1 34 ? 33.497 -2.259 2.200 1.00 31.32 28 GLU D CA 1
ATOM 2491 C C . GLU D 1 34 ? 34.141 -1.039 1.545 1.00 32.24 28 GLU D C 1
ATOM 2492 O O . GLU D 1 34 ? 33.529 0.036 1.447 1.00 26.36 28 GLU D O 1
ATOM 2498 N N . ALA D 1 35 ? 35.371 -1.214 1.078 1.00 25.07 29 ALA D N 1
ATOM 2499 C CA . ALA D 1 35 ? 36.097 -0.118 0.430 1.00 28.67 29 ALA D CA 1
ATOM 2500 C C . ALA D 1 35 ? 35.367 0.292 -0.856 1.00 28.43 29 ALA D C 1
ATOM 2501 O O . ALA D 1 35 ? 35.147 1.480 -1.104 1.00 25.00 29 ALA D O 1
ATOM 2503 N N . ALA D 1 36 ? 34.963 -0.705 -1.643 1.00 23.78 30 ALA D N 1
ATOM 2504 C CA . ALA D 1 36 ? 34.193 -0.489 -2.867 1.00 25.51 30 ALA D CA 1
ATOM 2505 C C . ALA D 1 36 ? 32.854 0.206 -2.591 1.00 27.60 30 ALA D C 1
ATOM 2506 O O . ALA D 1 36 ? 32.422 1.067 -3.352 1.00 29.88 30 ALA D O 1
ATOM 2508 N N . SER D 1 37 ? 32.198 -0.189 -1.507 1.00 32.57 31 SER D N 1
ATOM 2509 C CA . SER D 1 37 ? 30.911 0.382 -1.132 1.00 33.07 31 SER D CA 1
ATOM 2510 C C . SER D 1 37 ? 31.064 1.864 -0.782 1.00 32.85 31 SER D C 1
ATOM 2511 O O . SER D 1 37 ? 30.209 2.697 -1.096 1.00 30.51 31 SER D O 1
ATOM 2514 N N . ILE D 1 38 ? 32.166 2.182 -0.120 1.00 28.91 32 ILE D N 1
ATOM 2515 C CA . ILE D 1 38 ? 32.460 3.558 0.247 1.00 21.83 32 ILE D CA 1
ATOM 2516 C C . ILE D 1 38 ? 32.756 4.377 -1.005 1.00 26.01 32 ILE D C 1
ATOM 2517 O O . ILE D 1 38 ? 32.227 5.478 -1.174 1.00 26.42 32 ILE D O 1
ATOM 2522 N N . LEU D 1 39 ? 33.567 3.832 -1.903 1.00 22.68 33 LEU D N 1
ATOM 2523 C CA . LEU D 1 39 ? 33.836 4.516 -3.168 1.00 28.60 33 LEU D CA 1
ATOM 2524 C C . LEU D 1 39 ? 32.529 4.825 -3.922 1.00 29.09 33 LEU D C 1
ATOM 2525 O O . LEU D 1 39 ? 32.331 5.934 -4.420 1.00 22.57 33 LEU D O 1
ATOM 2530 N N . SER D 1 40 ? 31.626 3.851 -3.975 1.00 31.15 34 SER D N 1
ATOM 2531 C CA A SER D 1 40 ? 30.357 4.027 -4.678 0.45 26.76 34 SER D CA 1
ATOM 2532 C CA B SER D 1 40 ? 30.349 4.021 -4.666 0.55 26.74 34 SER D CA 1
ATOM 2533 C C . SER D 1 40 ? 29.493 5.102 -4.025 1.00 26.24 34 SER D C 1
ATOM 2534 O O . SER D 1 40 ? 28.892 5.925 -4.715 1.00 27.67 34 SER D O 1
ATOM 2539 N N . LEU D 1 41 ? 29.427 5.091 -2.699 1.00 24.91 35 LEU D N 1
ATOM 2540 C CA . LEU D 1 41 ? 28.686 6.114 -1.971 1.00 24.54 35 LEU D CA 1
ATOM 2541 C C . LEU D 1 41 ? 29.263 7.504 -2.268 1.00 28.53 35 LEU D C 1
ATOM 2542 O O . LEU D 1 41 ? 28.520 8.488 -2.450 1.00 22.60 35 LEU D O 1
ATOM 2547 N N . ILE D 1 42 ? 30.587 7.578 -2.321 1.00 19.34 36 ILE D N 1
ATOM 2548 C CA A ILE D 1 42 ? 31.261 8.850 -2.579 0.75 16.22 36 ILE D CA 1
ATOM 2549 C CA B ILE D 1 42 ? 31.292 8.829 -2.606 0.25 18.93 36 ILE D CA 1
ATOM 2550 C C . ILE D 1 42 ? 30.929 9.363 -3.981 1.00 18.93 36 ILE D C 1
ATOM 2551 O O . ILE D 1 42 ? 30.596 10.545 -4.156 1.00 16.83 36 ILE D O 1
ATOM 2560 N N . VAL D 1 43 ? 30.993 8.476 -4.967 1.00 16.05 37 VAL D N 1
ATOM 2561 C CA . VAL D 1 43 ? 30.667 8.849 -6.330 1.00 20.08 37 VAL D CA 1
ATOM 2562 C C . VAL D 1 43 ? 29.205 9.318 -6.424 1.00 28.23 37 VAL D C 1
ATOM 2563 O O . VAL D 1 43 ? 28.923 10.332 -7.067 1.00 24.54 37 VAL D O 1
ATOM 2567 N N . PHE D 1 44 ? 28.302 8.620 -5.738 1.00 28.01 38 PHE D N 1
ATOM 2568 C CA . PHE D 1 44 ? 26.887 8.998 -5.706 1.00 25.94 38 PHE D CA 1
ATOM 2569 C C . PHE D 1 44 ? 26.646 10.384 -5.102 1.00 28.32 38 PHE D C 1
ATOM 2570 O O . PHE D 1 44 ? 25.913 11.196 -5.674 1.00 23.35 38 PHE D O 1
ATOM 2578 N N . GLN D 1 45 ? 27.241 10.652 -3.942 1.00 23.09 39 GLN D N 1
ATOM 2579 C CA . GLN D 1 45 ? 27.043 11.934 -3.286 1.00 20.37 39 GLN D CA 1
ATOM 2580 C C . GLN D 1 45 ? 27.622 13.072 -4.124 1.00 19.56 39 GLN D C 1
ATOM 2581 O O . GLN D 1 45 ? 27.046 14.158 -4.174 1.00 20.26 39 GLN D O 1
ATOM 2587 N N . ALA D 1 46 ? 28.755 12.824 -4.778 1.00 18.62 40 ALA D N 1
ATOM 2588 C CA . ALA D 1 46 ? 29.399 13.848 -5.594 1.00 21.06 40 ALA D CA 1
ATOM 2589 C C . ALA D 1 46 ? 28.517 14.200 -6.793 1.00 17.12 40 ALA D C 1
ATOM 2590 O O . ALA D 1 46 ? 28.314 15.368 -7.098 1.00 17.59 40 ALA D O 1
ATOM 2592 N N . GLU D 1 47 ? 27.974 13.180 -7.452 1.00 13.94 41 GLU D N 1
ATOM 2593 C CA . GLU D 1 47 ? 27.126 13.393 -8.626 1.00 16.37 41 GLU D CA 1
ATOM 2594 C C . GLU D 1 47 ? 25.802 14.073 -8.258 1.00 17.13 41 GLU D C 1
ATOM 2595 O O . GLU D 1 47 ? 25.279 14.871 -9.020 1.00 19.44 41 GLU D O 1
ATOM 2601 N N . THR D 1 48 ? 25.283 13.780 -7.077 1.00 14.65 42 THR D N 1
ATOM 2602 C CA . THR D 1 48 ? 24.091 14.463 -6.581 1.00 15.43 42 THR D CA 1
ATOM 2603 C C . THR D 1 48 ? 24.365 15.972 -6.422 1.00 18.03 42 THR D C 1
ATOM 2604 O O . THR D 1 48 ? 23.578 16.819 -6.871 1.00 13.81 42 THR D O 1
ATOM 2608 N N . LEU D 1 49 ? 25.480 16.312 -5.785 1.00 13.54 43 LEU D N 1
ATOM 2609 C CA . LEU D 1 49 ? 25.824 17.728 -5.613 1.00 15.20 43 LEU D CA 1
ATOM 2610 C C . LEU D 1 49 ? 26.143 18.384 -6.964 1.00 16.34 43 LEU D C 1
ATOM 2611 O O . LEU D 1 49 ? 25.741 19.520 -7.224 1.00 17.21 43 LEU D O 1
ATOM 2616 N N . SER D 1 50 ? 26.854 17.667 -7.825 1.00 16.70 44 SER D N 1
ATOM 2617 C CA . SER D 1 50 ? 27.216 18.204 -9.140 1.00 19.08 44 SER D CA 1
ATOM 2618 C C . SER D 1 50 ? 25.969 18.602 -9.933 1.00 16.63 44 SER D C 1
ATOM 2619 O O . SER D 1 50 ? 25.906 19.691 -10.518 1.00 19.11 44 SER D O 1
ATOM 2622 N N . ASP D 1 51 ? 24.986 17.709 -9.974 1.00 13.95 45 ASP D N 1
ATOM 2623 C CA . ASP D 1 51 ? 23.733 18.014 -10.670 1.00 14.12 45 ASP D CA 1
ATOM 2624 C C . ASP D 1 51 ? 23.007 19.203 -10.028 1.00 16.34 45 ASP D C 1
ATOM 2625 O O . ASP D 1 51 ? 22.435 20.038 -10.724 1.00 18.77 45 ASP D O 1
ATOM 2630 N N . GLN D 1 52 ? 22.996 19.258 -8.702 1.00 15.21 46 GLN D N 1
ATOM 2631 C CA . GLN D 1 52 ? 22.384 20.393 -8.006 1.00 16.41 46 GLN D CA 1
ATOM 2632 C C . GLN D 1 52 ? 23.115 21.698 -8.357 1.00 19.70 46 GLN D C 1
ATOM 2633 O O . GLN D 1 52 ? 22.494 22.730 -8.608 1.00 16.48 46 GLN D O 1
ATOM 2639 N N . ALA D 1 53 ? 24.443 21.646 -8.395 1.00 15.36 47 ALA D N 1
ATOM 2640 C CA . ALA D 1 53 ? 25.236 22.822 -8.756 1.00 12.85 47 ALA D CA 1
ATOM 2641 C C . ALA D 1 53 ? 24.986 23.219 -10.204 1.00 14.78 47 ALA D C 1
ATOM 2642 O O . ALA D 1 53 ? 24.882 24.404 -10.531 1.00 16.14 47 ALA D O 1
ATOM 2644 N N . ASN D 1 54 ? 24.882 22.220 -11.075 1.00 13.89 48 ASN D N 1
ATOM 2645 C CA . ASN D 1 54 ? 24.619 22.483 -12.478 1.00 14.65 48 ASN D CA 1
ATOM 2646 C C . ASN D 1 54 ? 23.254 23.151 -12.680 1.00 17.30 48 ASN D C 1
ATOM 2647 O O . ASN D 1 54 ? 23.103 24.044 -13.518 1.00 19.27 48 ASN D O 1
ATOM 2652 N N . GLU D 1 55 ? 22.266 22.719 -11.907 1.00 16.04 49 GLU D N 1
ATOM 2653 C CA . GLU D 1 55 ? 20.927 23.279 -12.038 1.00 16.43 49 GLU D CA 1
ATOM 2654 C C . GLU D 1 55 ? 20.867 24.702 -11.483 1.00 16.31 49 GLU D C 1
ATOM 2655 O O . GLU D 1 55 ? 20.164 25.558 -12.037 1.00 16.14 49 GLU D O 1
ATOM 2661 N N . LEU D 1 56 ? 21.605 24.967 -10.403 1.00 15.12 50 LEU D N 1
ATOM 2662 C CA . LEU D 1 56 ? 21.683 26.336 -9.896 1.00 19.66 50 LEU D CA 1
ATOM 2663 C C . LEU D 1 56 ? 22.378 27.244 -10.919 1.00 16.88 50 LEU D C 1
ATOM 2664 O O . LEU D 1 56 ? 21.946 28.382 -11.152 1.00 17.99 50 LEU D O 1
ATOM 2669 N N . ALA D 1 57 ? 23.444 26.749 -11.538 1.00 17.61 51 ALA D N 1
ATOM 2670 C CA . ALA D 1 57 ? 24.150 27.524 -12.556 1.00 17.85 51 ALA D CA 1
ATOM 2671 C C . ALA D 1 57 ? 23.270 27.761 -13.784 1.00 19.82 51 ALA D C 1
ATOM 2672 O O . ALA D 1 57 ? 23.313 28.834 -14.368 1.00 18.81 51 ALA D O 1
ATOM 2674 N N . ASN D 1 58 ? 22.498 26.754 -14.185 1.00 15.13 52 ASN D N 1
ATOM 2675 C CA . ASN D 1 58 ? 21.529 26.919 -15.275 1.00 17.20 52 ASN D CA 1
ATOM 2676 C C . ASN D 1 58 ? 20.538 28.044 -14.986 1.00 16.61 52 ASN D C 1
ATOM 2677 O O . ASN D 1 58 ? 20.213 28.851 -15.867 1.00 18.37 52 ASN D O 1
ATOM 2682 N N . TYR D 1 59 ? 20.039 28.070 -13.754 1.00 16.33 53 TYR D N 1
ATOM 2683 C CA . TYR D 1 59 ? 19.089 29.091 -13.334 1.00 22.45 53 TYR D CA 1
ATOM 2684 C C . TYR D 1 59 ? 19.732 30.472 -13.387 1.00 21.81 53 TYR D C 1
ATOM 2685 O O . TYR D 1 59 ? 19.161 31.429 -13.915 1.00 20.92 53 TYR D O 1
ATOM 2694 N N . ILE D 1 60 ? 20.927 30.561 -12.813 1.00 19.54 54 ILE D N 1
ATOM 2695 C CA . ILE D 1 60 ? 21.702 31.796 -12.804 1.00 18.73 54 ILE D CA 1
ATOM 2696 C C . ILE D 1 60 ? 21.874 32.346 -14.226 1.00 20.61 54 ILE D C 1
ATOM 2697 O O . ILE D 1 60 ? 21.663 33.540 -14.482 1.00 19.47 54 ILE D O 1
ATOM 2702 N N . ARG D 1 61 ? 22.201 31.462 -15.157 1.00 17.99 55 ARG D N 1
ATOM 2703 C CA . ARG D 1 61 ? 22.370 31.839 -16.558 1.00 18.23 55 ARG D CA 1
ATOM 2704 C C . ARG D 1 61 ? 21.051 32.237 -17.231 1.00 21.68 55 ARG D C 1
ATOM 2705 O O . ARG D 1 61 ? 21.021 33.177 -18.030 1.00 21.73 55 ARG D O 1
ATOM 2713 N N . ARG D 1 62 ? 19.957 31.555 -16.903 1.00 20.61 56 ARG D N 1
ATOM 2714 C CA . ARG D 1 62 ? 18.640 31.985 -17.396 1.00 23.49 56 ARG D CA 1
ATOM 2715 C C . ARG D 1 62 ? 18.259 33.372 -16.872 1.00 26.18 56 ARG D C 1
ATOM 2716 O O . ARG D 1 62 ? 17.608 34.148 -17.577 1.00 24.80 56 ARG D O 1
ATOM 2724 N N . GLN D 1 63 ? 18.675 33.694 -15.650 1.00 25.75 57 GLN D N 1
ATOM 2725 C CA . GLN D 1 63 ? 18.415 35.020 -15.078 1.00 25.01 57 GLN D CA 1
ATOM 2726 C C . GLN D 1 63 ? 19.360 36.087 -15.634 1.00 29.63 57 GLN D C 1
ATOM 2727 O O . GLN D 1 63 ? 19.209 37.283 -15.354 1.00 21.45 57 GLN D O 1
ATOM 2733 N N . GLY D 1 64 ? 20.324 35.649 -16.433 1.00 26.93 58 GLY D N 1
ATOM 2734 C CA . GLY D 1 64 ? 21.293 36.549 -17.027 1.00 29.14 58 GLY D CA 1
ATOM 2735 C C . GLY D 1 64 ? 22.238 37.193 -16.030 1.00 30.70 58 GLY D C 1
ATOM 2736 O O . GLY D 1 64 ? 22.687 38.310 -16.254 1.00 26.62 58 GLY D O 1
ATOM 2737 N N . LEU D 1 65 ? 22.544 36.509 -14.930 1.00 25.03 59 LEU D N 1
ATOM 2738 C CA . LEU D 1 65 ? 23.427 37.094 -13.912 1.00 25.38 59 LEU D CA 1
ATOM 2739 C C . LEU D 1 65 ? 24.890 36.920 -14.309 1.00 29.20 59 LEU D C 1
ATOM 2740 O O . LEU D 1 65 ? 25.562 35.958 -13.893 1.00 22.02 59 LEU D O 1
ATOM 2745 N N A GLU D 1 66 ? 25.363 37.869 -15.118 0.42 28.09 60 GLU D N 1
ATOM 2746 N N B GLU D 1 66 ? 25.398 37.858 -15.102 0.58 28.31 60 GLU D N 1
ATOM 2747 C CA A GLU D 1 66 ? 26.704 37.863 -15.705 0.42 26.38 60 GLU D CA 1
ATOM 2748 C CA B GLU D 1 66 ? 26.725 37.707 -15.693 0.58 26.82 60 GLU D CA 1
ATOM 2749 C C A GLU D 1 66 ? 27.813 37.774 -14.660 0.42 27.57 60 GLU D C 1
ATOM 2750 C C B GLU D 1 66 ? 27.858 37.795 -14.665 0.58 27.98 60 GLU D C 1
ATOM 2751 O O A GLU D 1 66 ? 28.847 37.146 -14.890 0.42 25.61 60 GLU D O 1
ATOM 2752 O O B GLU D 1 66 ? 28.962 37.312 -14.913 0.58 25.91 60 GLU D O 1
ATOM 2763 N N . GLU D 1 67 ? 27.589 38.399 -13.510 1.00 27.99 61 GLU D N 1
ATOM 2764 C CA . GLU D 1 67 ? 28.592 38.447 -12.450 1.00 28.68 61 GLU D CA 1
ATOM 2765 C C . GLU D 1 67 ? 29.062 37.056 -12.017 1.00 26.64 61 GLU D C 1
ATOM 2766 O O . GLU D 1 67 ? 30.250 36.853 -11.769 1.00 30.46 61 GLU D O 1
ATOM 2772 N N . ALA D 1 68 ? 28.149 36.089 -11.956 1.00 23.40 62 ALA D N 1
ATOM 2773 C CA . ALA D 1 68 ? 28.534 34.725 -11.576 1.00 19.95 62 ALA D CA 1
ATOM 2774 C C . ALA D 1 68 ? 28.869 33.804 -12.765 1.00 19.78 62 ALA D C 1
ATOM 2775 O O . ALA D 1 68 ? 28.931 32.582 -12.613 1.00 22.19 62 ALA D O 1
ATOM 2777 N N . GLU D 1 69 ? 29.090 34.376 -13.943 1.00 22.62 63 GLU D N 1
ATOM 2778 C CA . GLU D 1 69 ? 29.270 33.557 -15.138 1.00 22.43 63 GLU D CA 1
ATOM 2779 C C . GLU D 1 69 ? 30.567 32.745 -15.071 1.00 26.75 63 GLU D C 1
ATOM 2780 O O . GLU D 1 69 ? 30.615 31.597 -15.520 1.00 22.36 63 GLU D O 1
ATOM 2786 N N . GLY D 1 70 ? 31.607 33.333 -14.488 1.00 27.24 64 GLY D N 1
ATOM 2787 C CA . GLY D 1 70 ? 32.868 32.634 -14.328 1.00 29.19 64 GLY D CA 1
ATOM 2788 C C . GLY D 1 70 ? 32.708 31.372 -13.504 1.00 26.14 64 GLY D C 1
ATOM 2789 O O . GLY D 1 70 ? 33.297 30.329 -13.811 1.00 19.90 64 GLY D O 1
ATOM 2790 N N . ALA D 1 71 ? 31.904 31.467 -12.449 1.00 23.82 65 ALA D N 1
ATOM 2791 C CA . ALA D 1 71 ? 31.646 30.332 -11.566 1.00 22.60 65 ALA D CA 1
ATOM 2792 C C . ALA D 1 71 ? 30.881 29.233 -12.297 1.00 21.14 65 ALA D C 1
ATOM 2793 O O . ALA D 1 71 ? 31.162 28.047 -12.122 1.00 18.81 65 ALA D O 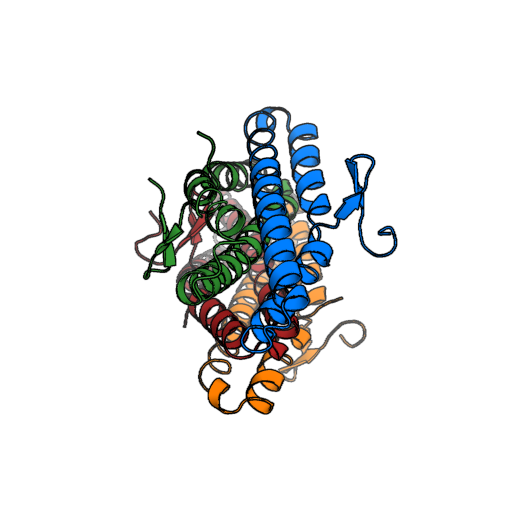1
ATOM 2795 N N . CYS D 1 72 ? 29.895 29.642 -13.095 1.00 19.61 66 CYS D N 1
ATOM 2796 C CA . CYS D 1 72 ? 29.099 28.709 -13.881 1.00 22.97 66 CYS D CA 1
ATOM 2797 C C . CYS D 1 72 ? 29.974 27.960 -14.886 1.00 24.40 66 CYS D C 1
ATOM 2798 O O . CYS D 1 72 ? 29.818 26.756 -15.086 1.00 20.97 66 CYS D O 1
ATOM 2801 N N . ARG D 1 73 ? 30.882 28.691 -15.527 1.00 21.13 67 ARG D N 1
ATOM 2802 C CA . ARG D 1 73 ? 31.816 28.092 -16.462 1.00 20.77 67 ARG D CA 1
ATOM 2803 C C . ARG D 1 73 ? 32.701 27.064 -15.751 1.00 18.37 67 ARG D C 1
ATOM 2804 O O . ARG D 1 73 ? 32.984 26.002 -16.285 1.00 20.97 67 ARG D O 1
ATOM 2812 N N . ASN D 1 74 ? 33.119 27.384 -14.532 1.00 22.09 68 ASN D N 1
ATOM 2813 C CA A ASN D 1 74 ? 33.938 26.463 -13.752 0.66 22.32 68 ASN D CA 1
ATOM 2814 C CA B ASN D 1 74 ? 33.931 26.481 -13.731 0.34 22.14 68 ASN D CA 1
ATOM 2815 C C . ASN D 1 74 ? 33.209 25.158 -13.478 1.00 19.24 68 ASN D C 1
ATOM 2816 O O . ASN D 1 74 ? 33.799 24.089 -13.538 1.00 18.25 68 ASN D O 1
ATOM 2825 N N . ILE D 1 75 ? 31.921 25.246 -13.176 1.00 17.74 69 ILE D N 1
ATOM 2826 C CA . ILE D 1 75 ? 31.128 24.033 -12.955 1.00 19.76 69 ILE D CA 1
ATOM 2827 C C . ILE D 1 75 ? 31.071 23.159 -14.217 1.00 21.06 69 ILE D C 1
ATOM 2828 O O . ILE D 1 75 ? 31.225 21.939 -14.140 1.00 19.71 69 ILE D O 1
ATOM 2833 N N . ASP D 1 76 ? 30.875 23.785 -15.377 1.00 21.24 70 ASP D N 1
ATOM 2834 C CA . ASP D 1 76 ? 30.944 23.072 -16.655 1.00 17.82 70 ASP D CA 1
ATOM 2835 C C . ASP D 1 76 ? 32.281 22.356 -16.831 1.00 17.28 70 ASP D C 1
ATOM 2836 O O . ASP D 1 76 ? 32.319 21.185 -17.205 1.00 19.95 70 ASP D O 1
ATOM 2841 N N . ILE D 1 77 ? 33.372 23.065 -16.567 1.00 16.68 71 ILE D N 1
ATOM 2842 C CA A ILE D 1 77 ? 34.705 22.493 -16.742 0.54 21.01 71 ILE D CA 1
ATOM 2843 C CA B ILE D 1 77 ? 34.713 22.503 -16.726 0.46 20.65 71 ILE D CA 1
ATOM 2844 C C . ILE D 1 77 ? 34.913 21.299 -15.807 1.00 20.94 71 ILE D C 1
ATOM 2845 O O . ILE D 1 77 ? 35.357 20.230 -16.235 1.00 20.79 71 ILE D O 1
ATOM 2854 N N . MET D 1 78 ? 34.578 21.478 -14.535 1.00 18.80 72 MET D N 1
ATOM 2855 C CA . MET D 1 78 ? 34.686 20.400 -13.560 1.00 17.61 72 MET D CA 1
ATOM 2856 C C . MET D 1 78 ? 33.788 19.215 -13.915 1.00 18.14 72 MET D C 1
ATOM 2857 O O . MET D 1 78 ? 34.201 18.060 -13.781 1.00 18.08 72 MET D O 1
ATOM 2862 N N . ARG D 1 79 ? 32.565 19.483 -14.374 1.00 17.54 73 ARG D N 1
ATOM 2863 C CA . ARG D 1 79 ? 31.674 18.377 -14.737 1.00 17.91 73 ARG D CA 1
ATOM 2864 C C . ARG D 1 79 ? 32.254 17.597 -15.913 1.00 20.83 73 ARG D C 1
ATOM 2865 O O . ARG D 1 79 ? 32.178 16.366 -15.945 1.00 20.62 73 ARG D O 1
ATOM 2873 N N . ALA D 1 80 ? 32.870 18.291 -16.867 1.00 18.11 74 ALA D N 1
ATOM 2874 C CA . ALA D 1 80 ? 33.485 17.589 -17.998 1.00 21.01 74 ALA D CA 1
ATOM 2875 C C . ALA D 1 80 ? 34.672 16.727 -17.549 1.00 21.75 74 ALA D C 1
ATOM 2876 O O . ALA D 1 80 ? 34.847 15.586 -18.011 1.00 20.34 74 ALA D O 1
ATOM 2878 N N . LYS D 1 81 ? 35.484 17.265 -16.648 1.00 22.66 75 LYS D N 1
ATOM 2879 C CA . LYS D 1 81 ? 36.618 16.52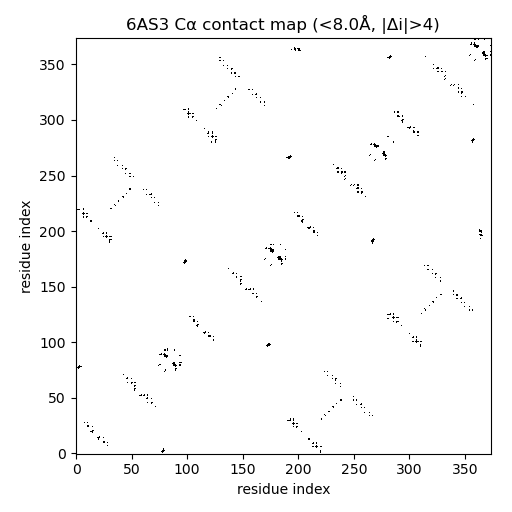0 -16.114 1.00 24.19 75 LYS D CA 1
ATOM 2880 C C . LYS D 1 81 ? 36.144 15.281 -15.357 1.00 24.00 75 LYS D C 1
ATOM 2881 O O . LYS D 1 81 ? 36.772 14.232 -15.427 1.00 23.10 75 LYS D O 1
ATOM 2887 N N . TRP D 1 82 ? 35.039 15.420 -14.631 1.00 21.48 76 TRP D N 1
ATOM 2888 C CA . TRP D 1 82 ? 34.482 14.335 -13.827 1.00 22.04 76 TRP D CA 1
ATOM 2889 C C . TRP D 1 82 ? 34.091 13.149 -14.694 1.00 23.78 76 TRP D C 1
ATOM 2890 O O . TRP D 1 82 ? 34.333 11.988 -14.349 1.00 24.55 76 TRP D O 1
ATOM 2901 N N . VAL D 1 83 ? 33.492 13.456 -15.835 1.00 20.60 77 VAL D N 1
ATOM 2902 C CA . VAL D 1 83 ? 33.047 12.438 -16.772 1.00 22.92 77 VAL D CA 1
ATOM 2903 C C . VAL D 1 83 ? 34.231 11.650 -17.342 1.00 23.25 77 VAL D C 1
ATOM 2904 O O . VAL D 1 83 ? 34.113 10.454 -17.638 1.00 21.35 77 VAL D O 1
ATOM 2908 N N . GLU D 1 84 ? 35.381 12.307 -17.475 1.00 23.61 78 GLU D N 1
ATOM 2909 C CA . GLU D 1 84 ? 36.578 11.622 -17.953 1.00 27.06 78 GLU D CA 1
ATOM 2910 C C . GLU D 1 84 ? 37.025 10.563 -16.956 1.00 27.16 78 GLU D C 1
ATOM 2911 O O . GLU D 1 84 ? 37.522 9.501 -17.348 1.00 28.19 78 GLU D O 1
ATOM 2917 N N . VAL D 1 85 ? 36.869 10.857 -15.666 1.00 21.88 79 VAL D N 1
ATOM 2918 C CA . VAL D 1 85 ? 37.320 9.924 -14.631 1.00 29.65 79 VAL D CA 1
ATOM 2919 C C . VAL D 1 85 ? 36.256 8.886 -14.277 1.00 26.42 79 VAL D C 1
ATOM 2920 O O . VAL D 1 85 ? 36.562 7.707 -14.115 1.00 24.54 79 VAL D O 1
ATOM 2924 N N . CYS D 1 86 ? 35.008 9.330 -14.174 1.00 21.27 80 CYS D N 1
ATOM 2925 C CA . CYS D 1 86 ? 33.930 8.509 -13.616 1.00 22.99 80 CYS D CA 1
ATOM 2926 C C . CYS D 1 86 ? 32.856 8.151 -14.622 1.00 22.78 80 CYS D C 1
ATOM 2927 O O . CYS D 1 86 ? 31.922 7.423 -14.297 1.00 24.50 80 CYS D O 1
ATOM 2930 N N . GLY D 1 87 ? 32.982 8.671 -15.837 1.00 25.35 81 GLY D N 1
ATOM 2931 C CA . GLY D 1 87 ? 32.040 8.334 -16.886 1.00 22.92 81 GLY D CA 1
ATOM 2932 C C . GLY D 1 87 ? 30.654 8.857 -16.562 1.00 24.84 81 GLY D C 1
ATOM 2933 O O . GLY D 1 87 ? 30.497 9.818 -15.807 1.00 22.79 81 GLY D O 1
ATOM 2934 N N . GLU D 1 88 ? 29.644 8.189 -17.104 1.00 25.06 82 GLU D N 1
ATOM 2935 C CA . GLU D 1 88 ? 28.271 8.656 -16.984 1.00 30.28 82 GLU D CA 1
ATOM 2936 C C . GLU D 1 88 ? 27.305 7.480 -17.045 1.00 30.23 82 GLU D C 1
ATOM 2937 O O . GLU D 1 88 ? 27.467 6.601 -17.881 1.00 24.60 82 GLU D O 1
ATOM 2943 N N . VAL D 1 89 ? 26.308 7.457 -16.166 1.00 24.48 83 VAL D N 1
ATOM 2944 C CA . VAL D 1 89 ? 25.283 6.418 -16.223 1.00 26.26 83 VAL D CA 1
ATOM 2945 C C . VAL D 1 89 ? 24.329 6.665 -17.392 1.00 31.90 83 VAL D C 1
ATOM 2946 O O . VAL D 1 89 ? 23.748 7.748 -17.511 1.00 29.25 83 VAL D O 1
ATOM 2950 N N . ASN D 1 90 ? 24.176 5.670 -18.264 1.00 23.41 84 ASN D N 1
ATOM 2951 C CA . ASN D 1 90 ? 23.339 5.841 -19.453 1.00 28.46 84 ASN D CA 1
ATOM 2952 C C . ASN D 1 90 ? 21.869 5.492 -19.185 1.00 32.60 84 ASN D C 1
ATOM 2953 O O . ASN D 1 90 ? 21.493 5.206 -18.048 1.00 30.74 84 ASN D O 1
ATOM 2958 N N . GLN D 1 91 ? 21.058 5.495 -20.240 1.00 33.74 85 GLN D N 1
ATOM 2959 C CA . GLN D 1 91 ? 19.622 5.208 -20.138 1.00 42.44 85 GLN D CA 1
ATOM 2960 C C . GLN D 1 91 ? 19.312 3.772 -19.723 1.00 42.87 85 GLN D C 1
ATOM 2961 O O . GLN D 1 91 ? 18.188 3.459 -19.339 1.00 44.57 85 GLN D O 1
ATOM 2967 N N . TYR D 1 92 ? 20.299 2.893 -19.812 1.00 38.65 86 TYR D N 1
ATOM 2968 C CA . TYR D 1 92 ? 20.084 1.497 -19.449 1.00 38.67 86 TYR D CA 1
ATOM 2969 C C . TYR D 1 92 ? 20.556 1.276 -18.023 1.00 31.89 86 TYR D C 1
ATOM 2970 O O . TYR D 1 92 ? 20.573 0.152 -17.516 1.00 41.09 86 TYR D O 1
ATOM 2979 N N . GLY D 1 93 ? 20.938 2.367 -17.374 1.00 32.41 87 GLY D N 1
ATOM 2980 C CA . GLY D 1 93 ? 21.422 2.298 -16.011 1.00 32.23 87 GLY D CA 1
ATOM 2981 C C . GLY D 1 93 ? 22.825 1.765 -15.830 1.00 33.50 87 GLY D C 1
ATOM 2982 O O . GLY D 1 93 ? 23.193 1.349 -14.731 1.00 37.96 87 GLY D O 1
ATOM 2983 N N . ILE D 1 94 ? 23.618 1.778 -16.897 1.00 33.55 88 ILE D N 1
ATOM 2984 C CA . ILE D 1 94 ? 24.999 1.300 -16.812 1.00 27.71 88 ILE D CA 1
ATOM 2985 C C . ILE D 1 94 ? 25.972 2.469 -16.907 1.00 25.93 88 ILE D C 1
ATOM 2986 O O . ILE D 1 94 ? 25.787 3.371 -17.720 1.00 31.24 88 ILE D O 1
ATOM 2991 N N . ARG D 1 95 ? 26.994 2.468 -16.055 1.00 26.38 89 ARG D N 1
ATOM 2992 C CA . ARG D 1 95 ? 28.001 3.518 -16.085 1.00 28.43 89 ARG D CA 1
ATOM 2993 C C . ARG D 1 95 ? 28.947 3.279 -17.249 1.00 31.76 89 ARG D C 1
ATOM 2994 O O . ARG D 1 95 ? 29.645 2.272 -17.278 1.00 28.93 89 ARG D O 1
ATOM 3002 N N . VAL D 1 96 ? 28.967 4.189 -18.218 1.00 24.33 90 VAL D N 1
ATOM 3003 C CA . VAL D 1 96 ? 29.834 3.997 -19.376 1.00 27.92 90 VAL D CA 1
ATOM 3004 C C . VAL D 1 96 ? 30.784 5.180 -19.553 1.00 28.56 90 VAL D C 1
ATOM 3005 O O . VAL D 1 96 ? 30.609 6.226 -18.936 1.00 29.20 90 VAL D O 1
ATOM 3009 N N . TYR D 1 97 ? 31.788 4.993 -20.404 1.00 30.28 91 TYR D N 1
ATOM 3010 C CA . TYR D 1 97 ? 32.898 5.933 -20.541 1.00 32.99 91 TYR D CA 1
ATOM 3011 C C . TYR D 1 97 ? 33.134 6.307 -22.002 1.00 32.89 91 TYR D C 1
ATOM 3012 O O . TYR D 1 97 ? 32.893 5.498 -22.906 1.00 35.04 91 TYR D O 1
ATOM 3021 N N . GLY D 1 98 ? 33.618 7.525 -22.226 1.00 36.16 92 GLY D N 1
ATOM 3022 C CA . GLY D 1 98 ? 33.975 7.983 -23.560 1.00 40.48 92 GLY D CA 1
ATOM 3023 C C . GLY D 1 98 ? 32.884 7.858 -24.610 1.00 50.81 92 GLY D C 1
ATOM 3024 O O . GLY D 1 98 ? 31.767 8.357 -24.442 1.00 40.98 92 GLY D O 1
ATOM 3025 N N . ASP D 1 99 ? 33.222 7.171 -25.697 1.00 41.96 93 ASP D N 1
ATOM 3026 C CA . ASP D 1 99 ? 32.321 6.987 -26.832 1.00 50.03 93 ASP D CA 1
ATOM 3027 C C . ASP D 1 99 ? 31.009 6.299 -26.486 1.00 52.07 93 ASP D C 1
ATOM 3028 O O . ASP D 1 99 ? 29.981 6.577 -27.111 1.00 47.08 93 ASP D O 1
ATOM 3033 N N . ALA D 1 100 ? 31.050 5.399 -25.503 1.00 46.13 94 ALA D N 1
ATOM 3034 C CA . ALA D 1 100 ? 29.875 4.616 -25.122 1.00 47.09 94 ALA D CA 1
ATOM 3035 C C . ALA D 1 100 ? 28.755 5.492 -24.558 1.00 48.14 94 ALA D C 1
ATOM 3036 O O . ALA D 1 100 ? 27.599 5.074 -24.510 1.00 51.01 94 ALA D O 1
ATOM 3038 N N . ILE D 1 101 ? 29.102 6.700 -24.124 1.00 46.95 95 ILE D N 1
ATOM 3039 C CA . ILE D 1 101 ? 28.109 7.673 -23.680 1.00 56.46 95 ILE D CA 1
ATOM 3040 C C . ILE D 1 101 ? 27.360 8.236 -24.897 1.00 65.85 95 ILE D C 1
ATOM 3041 O O . ILE D 1 101 ? 27.733 9.279 -25.435 1.00 70.14 95 ILE D O 1
ATOM 3046 N N . ASP D 1 102 ? 26.318 7.534 -25.344 1.00 73.09 96 ASP D N 1
ATOM 3047 C CA . ASP D 1 102 ? 25.584 7.942 -26.548 1.00 76.51 96 ASP D CA 1
ATOM 3048 C C . ASP D 1 102 ? 24.076 7.954 -26.314 1.00 77.48 96 ASP D C 1
ATOM 3049 O O . ASP D 1 102 ? 23.338 8.669 -26.996 1.00 72.99 96 ASP D O 1
#

Secondary structure (DSSP, 8-state):
---HHHHHHHHHHHHHH-GGGHHHHHHHHHHHHHHHHHHHHHHHHHHHHHHHHHHHT-GGGHHHHHHHHHHHHHHHHHH-EE-TTS-EE-GGG--/---HHHHHHHHHHHHHH-GGGHHHHHHHHHHHHHHHHHHHHHHHHHHHHHHHHHHHT-GGGHHHHHHHHHHHHHHHHHH-EE-TTS-EE-GGG-/---HHHHHHHHHHHHHHSGGGHHHHHHHHHHHHHHHHHHHHHHHHHHHHHHHHHHTT-GGGHHHHHHHHHHHHHHHHHH-EE-TTS-EE--/--HHHHHHHHHHHHHH-GGGHHHHHHHHHHHHHHHHHHHHHHHHHHHHHHHHHHTT-GGGHHHHHHHHHHHHHHHHHH-EE-TTS-EE-GGG--

Solvent-accessible surface area: 20467 Å² total; per-residue (Å²): 146,98,62,1,36,43,1,76,104,10,5,47,54,1,34,178,123,44,100,82,14,107,145,49,0,68,88,3,32,51,0,8,69,49,1,6,136,17,9,34,59,11,8,76,30,0,34,93,1,1,60,30,1,94,212,92,55,40,131,140,10,30,29,20,0,136,63,0,58,104,25,56,58,43,18,37,122,16,0,1,67,68,61,158,173,55,103,60,27,49,57,157,75,33,184,188,48,63,1,35,56,0,76,100,11,4,52,49,0,28,169,119,46,103,118,14,121,153,44,0,91,84,2,32,44,0,10,68,58,1,5,140,35,8,43,54,10,9,78,23,0,30,76,2,0,54,9,0,94,163,92,55,46,130,136,8,30,29,19,0,133,61,0,58,92,43,71,58,97,21,39,124,12,0,1,76,73,62,177,195,53,106,60,31,45,46,161,76,96,199,56,68,3,28,54,1,30,56,6,5,10,57,1,17,110,125,47,97,80,11,24,110,44,0,41,62,3,28,61,8,6,59,64,2,5,63,18,8,37,23,8,10,77,28,0,27,98,3,0,40,34,1,87,172,82,53,44,151,138,6,61,41,22,0,125,64,0,62,103,30,68,60,106,22,57,124,13,0,1,94,76,62,158,164,56,92,65,57,64,116,154,72,3,26,53,2,81,95,8,10,42,51,1,14,127,130,38,79,84,5,44,145,43,1,41,63,3,39,38,0,9,58,55,1,5,34,33,10,22,30,9,12,58,28,0,24,96,3,2,47,33,0,86,169,90,56,45,151,133,7,70,46,21,0,142,56,0,60,61,39,75,60,112,24,46,126,12,0,1,79,25,33,121,117,24,75,62,21,42,56,146,52,55,170

Sequence (374 aa):
EKKLSDAQVALVAAWRKYPDLRESSLEEAASSILSLIVFQAETLSDQANELANYIRRQGLEEAEGACRNIDIIIMMRRAKWVEVCGEVNQYGIRVYGDAIDEKKLSDAQVVALVAAWRKYPDLRESSLEEAASSILSLIVFQAETLSDQANELANYIRRQGLEEAEGACRNIDIMRAKWVEVCGEVNQYGIRVYGDAIEKKLSDAQVALVVAAWRKYPDLRESLEEAASSILSSLIVFQAETLLSDQANELANYIRRQGLEEAEGACRNNIIDIMMRAKWVEVCGEVNQYGIRVYGKKLSDAQVALVAAWRKYPDLRESLEEAASILSSLIIVFQAETLSDQANELANYIRRQGLEEEAEGACRNNIDIIMRAKWVEVCGEVNQYGIRVYGDAID

Organism: NCBI:txid1223261

B-factor: mean 31.74, std 15.57, range [12.19, 107.95]

Radius of gyration: 23.49 Å; Cα contacts (8 Å, |Δi|>4): 401; chains: 4; bounding box: 52×80×44 Å

Foldseek 3Di:
DAAPVNVLVVLVVVCVVVVVCCVVSVVVNVVSVVVVVVVVVVLVVQQVVLVVCVVVVVVVCPVVSVVSVVVVVVNCQHYNDQDPVRDRDHDPVHD/DAAPVNVLVVLVVVCVVPVVCCVVSVVVNVVVVVVVVVVVVVLVVQQVVLVVCVVVVVVVCPVVSVVSVVVVVVNCQHYNDQDPVRDRDHDPRD/DAAPVNLVVVLVVVCVVPVVCCVVSVVVVVVSVVVLVVVVVVLVVLQVVLVVCVVVVVCVCVVVSVVSVVVVVVCCQHYNDQDPVRDRDHD/DAPVVLVVVLVVCCVVPVVCVVVSVVVNVVSVVVLVVVVVVLVVLQVVLVVCVVVVVVVCPVVNVVSVVVVVVNCQHYNDQEPVRDRDHDPVRD